Protein AF-A0A950AN74-F1 (afdb_monomer_lite)

Secondary structure (DSSP, 8-state):
------------------------------------------S-TTTHHHHHHHHHHHHHHHHHHHHHHHHHHHHHHHHHHHHHHHHHHHHHHHHHHHHHHHHHHHHHHHHHHHHHHHHHHHHHHHHHHHHHHHHHHHHHHHHHHHHHHHHHHHHHHHHHHHHHHHHHHHHHHHHHHHHHHHHHHHHHHHHHHHHHHHHHHHHHHHHHHHHHHHHHHHHHHHHHHHHHHHHHHHHHHHHHHHHHHHHHHHHHHHHHHHHHHHHHHHHHHHHHHHHHHHHHHHHHHHHHHHHHHHHHHHHHHHHHHHHHHHHHHHHHHHHHHHHHHHHHHHHHHHHHHHHHHHHHHHHHHHHHHHHHTTS-TTS-----------------------------------SS---HHHHHHHHHTSTT--EEEEEETTS-EEEE-S-GGGTTTT--GGG-GGGHHHH-S-EEEEEEETTEEEEEEEETTEEEEEEEETTEEEEEEESSSSPPTTHHHHHHHHHHHHHHH--

Structure (mmCIF, N/CA/C/O backbone):
data_AF-A0A950AN74-F1
#
_entry.id   AF-A0A950AN74-F1
#
loop_
_atom_site.group_PDB
_atom_site.id
_atom_site.type_symbol
_atom_site.label_atom_id
_atom_site.label_alt_id
_atom_site.label_comp_id
_atom_site.label_asym_id
_atom_site.label_entity_id
_atom_site.label_seq_id
_atom_site.pdbx_PDB_ins_code
_atom_site.Cartn_x
_atom_site.Cartn_y
_atom_site.Cartn_z
_atom_site.occupancy
_atom_site.B_iso_or_equiv
_atom_site.auth_seq_id
_atom_site.auth_comp_id
_atom_site.auth_asym_id
_atom_site.auth_atom_id
_atom_site.pdbx_PDB_model_num
ATOM 1 N N . MET A 1 1 ? 65.530 -26.677 -89.936 1.00 33.50 1 MET A N 1
ATOM 2 C CA . MET A 1 1 ? 65.227 -27.974 -90.579 1.00 33.50 1 MET A CA 1
ATOM 3 C C . MET A 1 1 ? 65.405 -27.788 -92.078 1.00 33.50 1 MET A C 1
ATOM 5 O O . MET A 1 1 ? 65.239 -26.658 -92.509 1.00 33.50 1 MET A O 1
ATOM 9 N N . GLU A 1 2 ? 65.802 -28.851 -92.786 1.00 32.62 2 GLU A N 1
ATOM 10 C CA . GLU A 1 2 ? 65.454 -29.179 -94.192 1.00 32.62 2 GLU A CA 1
ATOM 11 C C . GLU A 1 2 ? 65.487 -28.027 -95.234 1.00 32.62 2 GLU A C 1
ATOM 13 O O . GLU A 1 2 ? 64.644 -27.143 -95.210 1.00 32.62 2 GLU A O 1
ATOM 18 N N . THR A 1 3 ? 66.540 -27.927 -96.069 1.00 40.31 3 THR A N 1
ATOM 19 C CA . THR A 1 3 ? 66.658 -28.482 -97.459 1.00 40.31 3 THR A CA 1
ATOM 20 C C . THR A 1 3 ? 65.909 -27.637 -98.522 1.00 40.31 3 THR A C 1
ATOM 22 O O . THR A 1 3 ? 64.955 -26.963 -98.171 1.00 40.31 3 THR A O 1
ATOM 25 N N . THR A 1 4 ? 66.258 -27.553 -99.816 1.00 37.47 4 THR A N 1
ATOM 26 C CA . THR A 1 4 ? 67.021 -28.427 -100.746 1.00 37.47 4 THR A CA 1
ATOM 27 C C . THR A 1 4 ? 67.894 -27.647 -101.764 1.00 37.47 4 THR A C 1
ATOM 29 O O . THR A 1 4 ? 67.749 -26.443 -101.943 1.00 37.47 4 THR A O 1
ATOM 32 N N . GLU A 1 5 ? 68.769 -28.389 -102.452 1.00 42.88 5 GLU A N 1
ATOM 33 C CA . GLU A 1 5 ? 69.564 -28.086 -103.673 1.00 42.88 5 GLU A CA 1
ATOM 34 C C . GLU A 1 5 ? 68.746 -28.440 -104.967 1.00 42.88 5 GLU A C 1
ATOM 36 O O . GLU A 1 5 ? 67.559 -28.745 -104.789 1.00 42.88 5 GLU A O 1
ATOM 41 N N . PRO A 1 6 ? 69.266 -28.541 -106.230 1.00 63.94 6 PRO A N 1
ATOM 42 C CA . PRO A 1 6 ? 70.515 -28.070 -106.887 1.00 63.94 6 PRO A CA 1
ATOM 43 C C . PRO A 1 6 ? 70.307 -27.505 -108.349 1.00 63.94 6 PRO A C 1
ATOM 45 O O . PRO A 1 6 ? 69.186 -27.206 -108.749 1.00 63.94 6 PRO A O 1
ATOM 48 N N . GLU A 1 7 ? 71.388 -27.476 -109.163 1.00 36.81 7 GLU A N 1
ATOM 49 C CA . GLU A 1 7 ? 71.432 -27.621 -110.654 1.00 36.81 7 GLU A CA 1
ATOM 50 C C . GLU A 1 7 ? 71.020 -26.438 -111.592 1.00 36.81 7 GLU A C 1
ATOM 52 O O . GLU A 1 7 ? 70.295 -25.539 -111.185 1.00 36.81 7 GLU A O 1
ATOM 57 N N . SER A 1 8 ? 71.472 -26.321 -112.866 1.00 37.50 8 SER A N 1
ATOM 58 C CA . SER A 1 8 ? 72.353 -27.183 -113.705 1.00 37.50 8 SER A CA 1
ATOM 59 C C . SER A 1 8 ? 73.214 -26.410 -114.760 1.00 37.50 8 SER A C 1
ATOM 61 O O . SER A 1 8 ? 73.293 -25.185 -114.737 1.00 37.50 8 SER A O 1
ATOM 63 N N . GLN A 1 9 ? 73.910 -27.149 -115.643 1.00 39.94 9 GLN A N 1
ATOM 64 C CA . GLN A 1 9 ? 75.113 -26.792 -116.446 1.00 39.94 9 GLN A CA 1
ATOM 65 C C . GLN A 1 9 ? 74.884 -26.281 -117.913 1.00 39.94 9 GLN A C 1
ATOM 67 O O . GLN A 1 9 ? 73.746 -26.121 -118.336 1.00 39.94 9 GLN A O 1
ATOM 72 N N . GLN A 1 10 ? 75.989 -26.197 -118.701 1.00 38.38 10 GLN A N 1
ATOM 73 C CA . GLN A 1 10 ? 76.141 -26.246 -120.191 1.00 38.38 10 GLN A CA 1
ATOM 74 C C . GLN A 1 10 ? 76.161 -24.925 -121.015 1.00 38.38 10 GLN A C 1
ATOM 76 O O . GLN A 1 10 ? 75.486 -23.975 -120.645 1.00 38.38 10 GLN A O 1
ATOM 81 N N . ASN A 1 11 ? 76.831 -24.810 -122.190 1.00 35.47 11 ASN A N 1
ATOM 82 C CA . ASN A 1 11 ? 78.118 -25.361 -122.714 1.00 35.47 11 ASN A CA 1
ATOM 83 C C . ASN A 1 11 ? 78.485 -24.723 -124.101 1.00 35.47 11 ASN A C 1
ATOM 85 O O . ASN A 1 11 ? 77.610 -24.101 -124.696 1.00 35.47 11 ASN A O 1
ATOM 89 N N . LEU A 1 12 ? 79.688 -25.009 -124.656 1.00 36.84 12 LEU A N 1
ATOM 90 C CA . LEU A 1 12 ? 80.100 -24.877 -126.096 1.00 36.84 12 LEU A CA 1
ATOM 91 C C . LEU A 1 12 ? 80.209 -23.447 -126.715 1.00 36.84 12 LEU A C 1
ATOM 93 O O . LEU A 1 12 ? 79.680 -22.490 -126.166 1.00 36.84 12 LEU A O 1
ATOM 97 N N . GLU A 1 13 ? 80.766 -23.235 -127.926 1.00 33.28 13 GLU A N 1
ATOM 98 C CA . GLU A 1 13 ? 82.116 -23.544 -128.480 1.00 33.28 13 GLU A CA 1
ATOM 99 C C . GLU A 1 13 ? 82.319 -22.883 -129.880 1.00 33.28 13 GLU A C 1
ATOM 101 O O . GLU A 1 13 ? 81.344 -22.584 -130.566 1.00 33.28 13 GLU A O 1
ATOM 106 N N . GLY A 1 14 ? 83.578 -22.735 -130.338 1.00 34.25 14 GLY A N 1
ATOM 107 C CA . GLY A 1 14 ? 83.967 -22.468 -131.746 1.00 34.25 14 GLY A CA 1
ATOM 108 C C . GLY A 1 14 ? 84.067 -20.991 -132.206 1.00 34.25 14 GLY A C 1
ATOM 109 O O . GLY A 1 14 ? 83.369 -20.126 -131.692 1.00 34.25 14 GLY A O 1
ATOM 110 N N . GLY A 1 15 ? 84.915 -20.612 -133.182 1.00 34.47 15 GLY A N 1
ATOM 111 C CA . GLY A 1 15 ? 86.040 -21.334 -133.815 1.00 34.47 15 GLY A CA 1
ATOM 112 C C . GLY A 1 15 ? 86.260 -21.018 -135.315 1.00 34.47 15 GLY A C 1
ATOM 113 O O . GLY A 1 15 ? 85.282 -20.945 -136.052 1.00 34.47 15 GLY A O 1
ATOM 114 N N . SER A 1 16 ? 87.530 -20.967 -135.776 1.00 34.84 16 SER A N 1
ATOM 115 C CA . SER A 1 16 ? 87.971 -20.947 -137.209 1.00 34.84 16 SER A CA 1
ATOM 116 C C . SER A 1 16 ? 87.604 -19.670 -138.025 1.00 34.84 16 SER A C 1
ATOM 118 O O . SER A 1 16 ? 86.854 -18.845 -137.512 1.00 34.84 16 SER A O 1
ATOM 120 N N . SER A 1 17 ? 88.027 -19.394 -139.277 1.00 36.12 17 SER A N 1
ATOM 121 C CA . SER A 1 17 ? 89.232 -19.670 -140.124 1.00 36.12 17 SER A CA 1
ATOM 122 C C . SER A 1 17 ? 88.990 -19.069 -141.535 1.00 36.12 17 SER A C 1
ATOM 124 O O . SER A 1 17 ? 87.825 -18.983 -141.916 1.00 36.12 17 SER A O 1
ATOM 126 N N . ASP A 1 18 ? 89.940 -18.788 -142.436 1.00 36.25 18 ASP A N 1
ATOM 127 C CA . ASP A 1 18 ? 91.337 -18.290 -142.403 1.00 36.25 18 ASP A CA 1
ATOM 128 C C . ASP A 1 18 ? 91.702 -17.902 -143.880 1.00 36.25 18 ASP A C 1
ATOM 130 O O . ASP A 1 18 ? 90.777 -17.707 -144.669 1.00 36.25 18 ASP A O 1
ATOM 134 N N . GLU A 1 19 ? 92.987 -17.846 -144.282 1.00 38.56 19 GLU A N 1
ATOM 135 C CA . GLU A 1 19 ? 93.478 -17.649 -145.680 1.00 38.56 19 GLU A CA 1
ATOM 136 C C . GLU A 1 19 ? 93.162 -16.245 -146.292 1.00 38.56 19 GLU A C 1
ATOM 138 O O . GLU A 1 19 ? 92.372 -15.479 -145.748 1.00 38.56 19 GLU A O 1
ATOM 143 N N . GLY A 1 20 ? 93.750 -15.719 -147.382 1.00 34.91 20 GLY A N 1
ATOM 144 C CA . GLY A 1 20 ? 94.717 -16.154 -148.416 1.00 34.91 20 GLY A CA 1
ATOM 145 C C . GLY A 1 20 ? 94.311 -15.513 -149.775 1.00 34.91 20 GLY A C 1
ATOM 146 O O . GLY A 1 20 ? 93.144 -15.183 -149.947 1.00 34.91 20 GLY A O 1
ATOM 147 N N . ASP A 1 21 ? 95.137 -15.257 -150.802 1.00 33.78 21 ASP A N 1
ATOM 148 C CA . ASP A 1 21 ? 96.599 -15.258 -150.994 1.00 33.78 21 ASP A CA 1
ATOM 149 C C . ASP A 1 21 ? 96.962 -14.444 -152.292 1.00 33.78 21 ASP A C 1
ATOM 151 O O . ASP A 1 21 ? 96.077 -13.920 -152.966 1.00 33.78 21 ASP A O 1
ATOM 155 N N . LYS A 1 22 ? 98.263 -14.313 -152.614 1.00 36.91 22 LYS A N 1
ATOM 156 C CA . LYS A 1 22 ? 98.976 -13.652 -153.756 1.00 36.91 22 LYS A CA 1
ATOM 157 C C . LYS A 1 22 ? 98.271 -13.437 -155.118 1.00 36.91 22 LYS A C 1
ATOM 159 O O . LYS A 1 22 ? 97.493 -14.266 -155.564 1.00 36.91 22 LYS A O 1
ATOM 164 N N . PHE A 1 23 ? 98.822 -12.496 -155.912 1.00 32.78 23 PHE A N 1
ATOM 165 C CA . PHE A 1 23 ? 99.386 -12.822 -157.249 1.00 32.78 23 PHE A CA 1
ATOM 166 C C . PHE A 1 23 ? 100.558 -11.891 -157.670 1.00 32.78 23 PHE A C 1
ATOM 168 O O . PHE A 1 23 ? 100.812 -10.877 -157.024 1.00 32.78 23 PHE A O 1
ATOM 175 N N . HIS A 1 24 ? 101.321 -12.275 -158.709 1.00 32.38 24 HIS A N 1
ATOM 176 C CA . HIS A 1 24 ? 102.675 -11.776 -159.035 1.00 32.38 24 HIS A CA 1
ATOM 177 C C . HIS A 1 24 ? 102.831 -11.115 -160.431 1.00 32.38 24 HIS A C 1
ATOM 179 O O . HIS A 1 24 ? 102.272 -11.590 -161.411 1.00 32.38 24 HIS A O 1
ATOM 185 N N . VAL A 1 25 ? 103.696 -10.086 -160.489 1.00 37.03 25 VAL A N 1
ATOM 186 C CA . VAL A 1 25 ? 104.828 -9.838 -161.433 1.00 37.03 25 VAL A CA 1
ATOM 187 C C . VAL A 1 25 ? 104.740 -10.298 -162.905 1.00 37.03 25 VAL A C 1
ATOM 189 O O . VAL A 1 25 ? 104.634 -11.486 -163.180 1.00 37.03 25 VAL A O 1
ATOM 192 N N . SER A 1 26 ? 105.067 -9.393 -163.847 1.00 33.47 26 SER A N 1
ATOM 193 C CA . SER A 1 26 ? 105.926 -9.700 -165.022 1.00 33.47 26 SER A CA 1
ATOM 194 C C . SER A 1 26 ? 106.519 -8.428 -165.677 1.00 33.47 26 SER A C 1
ATOM 196 O O . SER A 1 26 ? 106.131 -7.312 -165.333 1.00 33.47 26 SER A O 1
ATOM 198 N N . HIS A 1 27 ? 107.535 -8.600 -166.535 1.00 36.62 27 HIS A N 1
ATOM 199 C CA . HIS A 1 27 ? 108.485 -7.571 -166.997 1.00 36.62 27 HIS A CA 1
ATOM 200 C C . HIS A 1 27 ? 109.090 -7.989 -168.357 1.00 36.62 27 HIS A C 1
ATOM 202 O O . HIS A 1 27 ? 109.474 -9.149 -168.492 1.00 36.62 27 HIS A O 1
ATOM 208 N N . VAL A 1 28 ? 109.175 -7.085 -169.347 1.00 32.94 28 VAL A N 1
ATOM 209 C CA . VAL A 1 28 ? 109.813 -7.308 -170.672 1.00 32.94 28 VAL A CA 1
ATOM 210 C C . VAL A 1 28 ? 110.538 -6.027 -171.136 1.00 32.94 28 VAL A C 1
ATOM 212 O O . VAL A 1 28 ? 110.175 -4.932 -170.703 1.00 32.94 28 VAL A O 1
ATOM 215 N N . GLY A 1 29 ? 111.590 -6.187 -171.951 1.00 35.09 29 GLY A N 1
ATOM 216 C CA . GLY A 1 29 ? 112.544 -5.155 -172.389 1.00 35.09 29 GLY A CA 1
ATOM 217 C C . GLY A 1 29 ? 112.432 -4.691 -173.865 1.00 35.09 29 GLY A C 1
ATOM 218 O O . GLY A 1 29 ? 111.333 -4.744 -174.415 1.00 35.09 29 GLY A O 1
ATOM 219 N N . PRO A 1 30 ? 113.535 -4.184 -174.469 1.00 62.78 30 PRO A N 1
ATOM 220 C CA . PRO A 1 30 ? 113.494 -3.247 -175.607 1.00 62.78 30 PRO A CA 1
ATOM 221 C C . PRO A 1 30 ? 114.048 -3.781 -176.958 1.00 62.78 30 PRO A C 1
ATOM 223 O O . PRO A 1 30 ? 114.371 -4.958 -177.077 1.00 62.78 30 PRO A O 1
ATOM 226 N N . ASP A 1 31 ? 114.207 -2.829 -177.895 1.00 38.53 31 ASP A N 1
ATOM 227 C CA . ASP A 1 31 ? 114.993 -2.807 -179.149 1.00 38.53 31 ASP A CA 1
ATOM 228 C C . ASP A 1 31 ? 114.465 -3.568 -180.387 1.00 38.53 31 ASP A C 1
ATOM 230 O O . ASP A 1 31 ? 114.232 -4.770 -180.338 1.00 38.53 31 ASP A O 1
ATOM 234 N N . ASP A 1 32 ? 114.324 -2.849 -181.520 1.00 37.00 32 ASP A N 1
ATOM 235 C CA . ASP A 1 32 ? 115.105 -3.108 -182.752 1.00 37.00 32 ASP A CA 1
ATOM 236 C C . ASP A 1 32 ? 115.021 -1.942 -183.787 1.00 37.00 32 ASP A C 1
ATOM 238 O O . ASP A 1 32 ? 114.384 -0.917 -183.518 1.00 37.00 32 ASP A O 1
ATOM 242 N N . LEU A 1 33 ? 115.730 -2.054 -184.925 1.00 42.69 33 LEU A N 1
ATOM 243 C CA . LEU A 1 33 ? 116.169 -0.952 -185.820 1.00 42.69 33 LEU A CA 1
ATOM 244 C C . LEU A 1 33 ? 115.652 -1.004 -187.296 1.00 42.69 33 LEU A C 1
ATOM 246 O O . LEU A 1 33 ? 114.788 -1.801 -187.641 1.00 42.69 33 LEU A O 1
ATOM 250 N N . GLU A 1 34 ? 116.253 -0.150 -188.152 1.00 34.84 34 GLU A N 1
ATOM 251 C CA . GLU A 1 34 ? 116.294 -0.152 -189.643 1.00 34.84 34 GLU A CA 1
ATOM 252 C C . GLU A 1 34 ? 115.079 0.469 -190.391 1.00 34.84 34 GLU A C 1
ATOM 254 O O . GLU A 1 34 ? 113.934 0.124 -190.130 1.00 34.84 34 GLU A O 1
ATOM 259 N N . THR A 1 35 ? 115.153 1.523 -191.231 1.00 47.16 35 THR A N 1
ATOM 260 C CA . THR A 1 35 ? 116.016 2.002 -192.358 1.00 47.16 35 THR A CA 1
ATOM 261 C C . THR A 1 35 ? 115.642 1.501 -193.766 1.00 47.16 35 THR A C 1
ATOM 263 O O . THR A 1 35 ? 115.946 0.368 -194.113 1.00 47.16 35 THR A O 1
ATOM 266 N N . GLN A 1 36 ? 115.096 2.406 -194.600 1.00 39.44 36 GLN A N 1
ATOM 267 C CA . GLN A 1 36 ? 115.095 2.423 -196.085 1.00 39.44 36 GLN A CA 1
ATOM 268 C C . GLN A 1 36 ? 114.842 3.887 -196.532 1.00 39.44 36 GLN A C 1
ATOM 270 O O . GLN A 1 36 ? 113.927 4.531 -196.027 1.00 39.44 36 GLN A O 1
ATOM 275 N N . ASP A 1 37 ? 115.770 4.563 -197.216 1.00 32.97 37 ASP A N 1
ATOM 276 C CA . ASP A 1 37 ? 116.072 4.547 -198.668 1.00 32.97 37 ASP A CA 1
ATOM 277 C C . ASP A 1 37 ? 115.021 5.257 -199.556 1.00 32.97 37 ASP A C 1
ATOM 279 O O . ASP A 1 37 ? 113.895 4.800 -199.718 1.00 32.97 37 ASP A O 1
ATOM 283 N N . THR A 1 38 ? 115.250 6.507 -199.991 1.00 42.25 38 THR A N 1
ATOM 284 C CA . THR A 1 38 ? 116.148 6.996 -201.081 1.00 42.25 38 THR A CA 1
ATOM 285 C C . THR A 1 38 ? 115.595 6.863 -202.517 1.00 42.25 38 THR A C 1
ATOM 287 O O . THR A 1 38 ? 116.151 6.203 -203.389 1.00 42.25 38 THR A O 1
ATOM 290 N N . GLN A 1 39 ? 114.541 7.629 -202.823 1.00 38.75 39 GLN A N 1
ATOM 291 C CA . GLN A 1 39 ? 114.143 7.980 -204.202 1.00 38.75 39 GLN A CA 1
ATOM 292 C C . GLN A 1 39 ? 113.718 9.468 -204.281 1.00 38.75 39 GLN A C 1
ATOM 294 O O . GLN A 1 39 ? 114.033 10.241 -203.382 1.00 38.75 39 GLN A O 1
ATOM 299 N N . TRP A 1 40 ? 113.011 9.878 -205.346 1.00 38.56 40 TRP A N 1
ATOM 300 C CA . TRP A 1 40 ? 112.381 11.206 -205.528 1.00 38.56 40 TRP A CA 1
ATOM 301 C C . TRP A 1 40 ? 113.282 12.394 -205.921 1.00 38.56 40 TRP A C 1
ATOM 303 O O . TRP A 1 40 ? 112.859 13.547 -205.845 1.00 38.56 40 TRP A O 1
ATOM 313 N N . LEU A 1 41 ? 114.465 12.151 -206.492 1.00 37.91 41 LEU A N 1
ATOM 314 C CA . LEU A 1 41 ? 115.275 13.208 -207.121 1.00 37.91 41 LEU A CA 1
ATOM 315 C C . LEU A 1 41 ? 114.887 13.448 -208.603 1.00 37.91 41 LEU A C 1
ATOM 317 O O . LEU A 1 41 ? 115.716 13.270 -209.493 1.00 37.91 41 LEU A O 1
ATOM 321 N N . ARG A 1 42 ? 113.611 13.803 -208.868 1.00 45.25 42 ARG A N 1
ATOM 322 C CA . ARG A 1 42 ? 113.076 14.328 -210.161 1.00 45.25 42 ARG A CA 1
ATOM 323 C C . ARG A 1 42 ? 111.572 14.688 -210.086 1.00 45.25 42 ARG A C 1
ATOM 325 O O . ARG A 1 42 ? 110.736 13.986 -210.641 1.00 45.25 42 ARG A O 1
ATOM 332 N N . MET A 1 43 ? 111.224 15.800 -209.437 1.00 40.59 43 MET A N 1
ATOM 333 C CA . MET A 1 43 ? 109.974 16.550 -209.680 1.00 40.59 43 MET A CA 1
ATOM 334 C C . MET A 1 43 ? 110.167 18.033 -209.329 1.00 40.59 43 MET A C 1
ATOM 336 O O . MET A 1 43 ? 111.162 18.395 -208.699 1.00 40.59 43 MET A O 1
ATOM 340 N N . ASP A 1 44 ? 109.247 18.883 -209.788 1.00 48.91 44 ASP A N 1
ATOM 341 C CA . ASP A 1 44 ? 109.380 20.342 -209.773 1.00 48.91 44 ASP A CA 1
ATOM 342 C C . ASP A 1 44 ? 109.532 20.978 -208.374 1.00 48.91 44 ASP A C 1
ATOM 344 O O . ASP A 1 44 ? 108.977 20.480 -207.387 1.00 48.91 44 ASP A O 1
ATOM 348 N N . PRO A 1 45 ? 110.229 22.134 -208.274 1.00 57.03 45 PRO A N 1
ATOM 349 C CA . PRO A 1 45 ? 110.615 22.782 -207.009 1.00 57.03 45 PRO A CA 1
ATOM 350 C C . PRO A 1 45 ? 109.457 23.380 -206.179 1.00 57.03 45 PRO A C 1
ATOM 352 O O . PRO A 1 45 ? 109.696 24.127 -205.226 1.00 57.03 45 PRO A O 1
ATOM 355 N N . SER A 1 46 ? 108.207 23.069 -206.525 1.00 56.72 46 SER A N 1
ATOM 356 C CA . SER A 1 46 ? 106.998 23.424 -205.777 1.00 56.72 46 SER A CA 1
ATOM 357 C C . SER A 1 46 ? 106.598 22.370 -204.737 1.00 56.72 46 SER A C 1
ATOM 359 O O . SER A 1 46 ? 106.082 22.741 -203.683 1.00 56.72 46 SER A O 1
ATOM 361 N N . LEU A 1 47 ? 106.842 21.074 -204.983 1.00 54.88 47 LEU A N 1
ATOM 362 C CA . LEU A 1 47 ? 106.254 20.001 -204.164 1.00 54.88 47 LEU A CA 1
ATOM 363 C C . LEU A 1 47 ? 107.042 19.697 -202.877 1.00 54.88 47 LEU A C 1
ATOM 365 O O . LEU A 1 47 ? 106.453 19.410 -201.836 1.00 54.88 47 LEU A O 1
ATOM 369 N N . THR A 1 48 ? 108.374 19.801 -202.910 1.00 54.09 48 THR A N 1
ATOM 370 C CA . THR A 1 48 ? 109.268 19.384 -201.808 1.00 54.09 48 THR A CA 1
ATOM 371 C C . THR A 1 48 ? 109.077 20.168 -200.508 1.00 54.09 48 THR A C 1
ATOM 373 O O . THR A 1 48 ? 109.408 19.663 -199.438 1.00 54.09 48 THR A O 1
ATOM 376 N N . ARG A 1 49 ? 108.514 21.383 -200.567 1.00 58.69 49 ARG A N 1
ATOM 377 C CA . ARG A 1 49 ? 108.235 22.202 -199.372 1.00 58.69 49 ARG A CA 1
ATOM 378 C C . ARG A 1 49 ? 107.019 21.714 -198.579 1.00 58.69 49 ARG A C 1
ATOM 380 O O . ARG A 1 49 ? 106.955 21.958 -197.381 1.00 58.69 49 ARG A O 1
ATOM 387 N N . ALA A 1 50 ? 106.072 21.032 -199.227 1.00 60.53 50 ALA A N 1
ATOM 388 C CA . ALA A 1 50 ? 104.833 20.589 -198.586 1.00 60.53 50 ALA A CA 1
ATOM 389 C C . ALA A 1 50 ? 105.033 19.365 -197.675 1.00 60.53 50 ALA A C 1
ATOM 391 O O . ALA A 1 50 ? 104.329 19.220 -196.680 1.00 60.53 50 ALA A O 1
ATOM 392 N N . VAL A 1 51 ? 105.995 18.492 -197.998 1.00 58.94 51 VAL A N 1
ATOM 393 C CA . VAL A 1 51 ? 106.235 17.248 -197.245 1.00 58.94 51 VAL A CA 1
ATOM 394 C C . VAL A 1 51 ? 106.951 17.525 -195.919 1.00 58.94 51 VAL A C 1
ATOM 396 O O . VAL A 1 51 ? 106.491 17.065 -194.877 1.00 58.94 51 VAL A O 1
ATOM 399 N N . LEU A 1 52 ? 108.024 18.327 -195.941 1.00 58.47 52 LEU A N 1
ATOM 400 C CA . LEU A 1 52 ? 108.825 18.641 -194.746 1.00 58.47 52 LEU A CA 1
ATOM 401 C C . LEU A 1 52 ? 108.012 19.334 -193.642 1.00 58.47 52 LEU A C 1
ATOM 403 O O . LEU A 1 52 ? 108.132 18.969 -192.474 1.00 58.47 52 LEU A O 1
ATOM 407 N N . ALA A 1 53 ? 107.140 20.276 -194.017 1.00 59.94 53 ALA A N 1
ATOM 408 C CA . ALA A 1 53 ? 106.276 20.981 -193.069 1.00 59.94 53 ALA A CA 1
ATOM 409 C C . ALA A 1 53 ? 105.341 20.028 -192.300 1.00 59.94 53 ALA A C 1
ATOM 411 O O . ALA A 1 53 ? 105.068 20.244 -191.122 1.00 59.94 53 ALA A O 1
ATOM 412 N N . LYS A 1 54 ? 104.880 18.948 -192.945 1.00 61.09 54 LYS A N 1
ATOM 413 C CA . LYS A 1 54 ? 103.947 18.000 -192.328 1.00 61.09 54 LYS A CA 1
ATOM 414 C C . LYS A 1 54 ? 104.634 17.049 -191.339 1.00 61.09 54 LYS A C 1
ATOM 416 O O . LYS A 1 54 ? 104.079 16.748 -190.287 1.00 61.09 54 LYS A O 1
ATOM 421 N N . THR A 1 55 ? 105.861 16.616 -191.635 1.00 61.41 55 THR A N 1
ATOM 422 C CA . THR A 1 55 ? 106.642 15.764 -190.717 1.00 61.41 55 THR A CA 1
ATOM 423 C C . THR A 1 55 ? 107.059 16.484 -189.430 1.00 61.41 55 THR A C 1
ATOM 425 O O . THR A 1 55 ? 107.207 15.847 -188.390 1.00 61.41 55 THR A O 1
ATOM 428 N N . GLU A 1 56 ? 107.223 17.809 -189.475 1.00 60.72 56 GLU A N 1
ATOM 429 C CA . GLU A 1 56 ? 107.533 18.625 -188.294 1.00 60.72 56 GLU A CA 1
ATOM 430 C C . GLU A 1 56 ? 106.309 18.767 -187.364 1.00 60.72 56 GLU A C 1
ATOM 432 O O . GLU A 1 56 ? 106.431 18.646 -186.143 1.00 60.72 56 GLU A O 1
ATOM 437 N N . GLU A 1 57 ? 105.110 18.918 -187.939 1.00 62.50 57 GLU A N 1
ATOM 438 C CA . GLU A 1 57 ? 103.835 18.994 -187.211 1.00 62.50 57 GLU A CA 1
ATOM 439 C C . GLU A 1 57 ? 103.519 17.699 -186.432 1.00 62.50 57 GLU A C 1
ATOM 441 O O . GLU A 1 57 ? 103.143 17.750 -185.256 1.00 62.50 57 GLU A O 1
ATOM 446 N N . GLU A 1 58 ? 103.741 16.528 -187.041 1.00 62.22 58 GLU A N 1
ATOM 447 C CA . GLU A 1 58 ? 103.476 15.222 -186.413 1.00 62.22 58 GLU A CA 1
ATOM 448 C C . GLU A 1 58 ? 104.420 14.936 -185.219 1.00 62.22 58 GLU A C 1
ATOM 450 O O . GLU A 1 58 ? 103.967 14.467 -184.168 1.00 62.22 58 GLU A O 1
ATOM 455 N N . LEU A 1 59 ? 105.708 15.299 -185.312 1.00 61.62 59 LEU A N 1
ATOM 456 C CA . LEU A 1 59 ? 106.675 15.144 -184.210 1.00 61.62 59 LEU A CA 1
ATOM 457 C C . LEU A 1 59 ? 106.374 16.070 -183.018 1.00 61.62 59 LEU A C 1
ATOM 459 O O . LEU A 1 59 ? 106.454 15.643 -181.860 1.00 61.62 59 LEU A O 1
ATOM 463 N N . LEU A 1 60 ? 105.976 17.319 -183.283 1.00 61.12 60 LEU A N 1
ATOM 464 C CA . LEU A 1 60 ? 105.550 18.260 -182.242 1.00 61.12 60 LEU A CA 1
ATOM 465 C C . LEU A 1 60 ? 104.256 17.793 -181.550 1.00 61.12 60 LEU A C 1
ATOM 467 O O . LEU A 1 60 ? 104.132 17.906 -180.325 1.00 61.12 60 LEU A O 1
ATOM 471 N N . GLY A 1 61 ? 103.330 17.189 -182.304 1.00 60.59 61 GLY A N 1
ATOM 472 C CA . GLY A 1 61 ? 102.132 16.542 -181.764 1.00 60.59 61 GLY A CA 1
ATOM 473 C C . GLY A 1 61 ? 102.449 15.406 -180.783 1.00 60.59 61 GLY A C 1
ATOM 474 O O . GLY A 1 61 ? 101.872 15.354 -179.691 1.00 60.59 61 GLY A O 1
ATOM 475 N N . GLY A 1 62 ? 103.409 14.538 -181.125 1.00 60.69 62 GLY A N 1
ATOM 476 C CA . GLY A 1 62 ? 103.854 13.431 -180.270 1.00 60.69 62 GLY A CA 1
ATOM 477 C C . GLY A 1 62 ? 104.444 13.894 -178.932 1.00 60.69 62 GLY A C 1
ATOM 478 O O . GLY A 1 62 ? 104.035 13.418 -177.867 1.00 60.69 62 GLY A O 1
ATOM 479 N N . LEU A 1 63 ? 105.340 14.887 -178.956 1.00 62.66 63 LEU A N 1
ATOM 480 C CA . LEU A 1 63 ? 105.936 15.452 -177.737 1.00 62.66 63 LEU A CA 1
ATOM 481 C C . LEU A 1 63 ? 104.867 16.058 -176.806 1.00 62.66 63 LEU A C 1
ATOM 483 O O . LEU A 1 63 ? 104.900 15.861 -175.587 1.00 62.66 63 LEU A O 1
ATOM 487 N N . ALA A 1 64 ? 103.872 16.741 -177.381 1.00 61.97 64 ALA A N 1
ATOM 488 C CA . ALA A 1 64 ? 102.756 17.337 -176.648 1.00 61.97 64 ALA A CA 1
ATOM 489 C C . ALA A 1 64 ? 101.778 16.306 -176.044 1.00 61.97 64 ALA A C 1
ATOM 491 O O . ALA A 1 64 ? 100.994 16.659 -175.157 1.00 61.97 64 ALA A O 1
ATOM 492 N N . ALA A 1 65 ? 101.787 15.049 -176.497 1.00 66.06 65 ALA A N 1
ATOM 493 C CA . ALA A 1 65 ? 101.036 13.957 -175.873 1.00 66.06 65 ALA A CA 1
ATOM 494 C C . ALA A 1 65 ? 101.787 13.379 -174.659 1.00 66.06 65 ALA A C 1
ATOM 496 O O . ALA A 1 65 ? 101.212 13.264 -173.576 1.00 66.06 65 ALA A O 1
ATOM 497 N N . LEU A 1 66 ? 103.090 13.107 -174.800 1.00 70.38 66 LEU A N 1
ATOM 498 C CA . LEU A 1 66 ? 103.922 12.553 -173.722 1.00 70.38 66 LEU A CA 1
ATOM 499 C C . LEU A 1 66 ? 104.035 13.526 -172.532 1.00 70.38 66 LEU A C 1
ATOM 501 O O . LEU A 1 66 ? 103.886 13.124 -171.377 1.00 70.38 66 LEU A O 1
ATOM 505 N N . MET A 1 67 ? 104.183 14.827 -172.810 1.00 74.69 67 MET A N 1
ATOM 506 C CA . MET A 1 67 ? 104.142 15.892 -171.796 1.00 74.69 67 MET A CA 1
ATOM 507 C C . MET A 1 67 ? 102.830 15.896 -170.990 1.00 74.69 67 MET A C 1
ATOM 509 O O . MET A 1 67 ? 102.868 16.052 -169.769 1.00 74.69 67 MET A O 1
ATOM 513 N N . ARG A 1 68 ? 101.674 15.682 -171.642 1.00 71.31 68 ARG A N 1
ATOM 514 C CA . ARG A 1 68 ? 100.370 15.572 -170.961 1.00 71.31 68 ARG A CA 1
ATOM 515 C C . ARG A 1 68 ? 100.291 14.322 -170.089 1.00 71.31 68 ARG A C 1
ATOM 517 O O . ARG A 1 68 ? 99.991 14.448 -168.906 1.00 71.31 68 ARG A O 1
ATOM 524 N N . SER A 1 69 ? 100.662 13.159 -170.627 1.00 72.25 69 SER A N 1
ATOM 525 C CA . SER A 1 69 ? 100.652 11.895 -169.878 1.00 72.25 69 SER A CA 1
ATOM 526 C C . SER A 1 69 ? 101.520 11.958 -168.612 1.00 72.25 69 SER A C 1
ATOM 528 O O . SER A 1 69 ? 101.087 11.515 -167.548 1.00 72.25 69 SER A O 1
ATOM 530 N N . LYS A 1 70 ? 102.700 12.599 -168.664 1.00 74.44 70 LYS A N 1
ATOM 531 C CA . LYS A 1 70 ? 103.522 12.813 -167.460 1.00 74.44 70 LYS A CA 1
ATOM 532 C C . LYS A 1 70 ? 102.814 13.687 -166.415 1.00 74.44 70 LYS A C 1
ATOM 534 O O . LYS A 1 70 ? 102.825 13.344 -165.233 1.00 74.44 70 LYS A O 1
ATOM 539 N N . VAL A 1 71 ? 102.195 14.797 -166.826 1.00 77.25 71 VAL A N 1
ATOM 540 C CA . VAL A 1 71 ? 101.452 15.689 -165.914 1.00 77.25 71 VAL A CA 1
ATOM 541 C C . VAL A 1 71 ? 100.255 14.967 -165.288 1.00 77.25 71 VAL A C 1
ATOM 543 O O . VAL A 1 71 ? 100.015 15.110 -164.090 1.00 77.25 71 VAL A O 1
ATOM 546 N N . GLU A 1 72 ? 99.539 14.150 -166.058 1.00 77.50 72 GLU A N 1
ATOM 547 C CA . GLU A 1 72 ? 98.449 13.302 -165.564 1.00 77.50 72 GLU A CA 1
ATOM 548 C C . GLU A 1 72 ? 98.956 12.274 -164.542 1.00 77.50 72 GLU A C 1
ATOM 550 O O . GLU A 1 72 ? 98.378 12.147 -163.462 1.00 77.50 72 GLU A O 1
ATOM 555 N N . HIS A 1 73 ? 100.082 11.607 -164.811 1.00 77.12 73 HIS A N 1
ATOM 556 C CA . HIS A 1 73 ? 100.660 10.627 -163.888 1.00 77.12 73 HIS A CA 1
ATOM 557 C C . HIS A 1 73 ? 101.192 11.269 -162.591 1.00 77.12 73 HIS A C 1
ATOM 559 O O . HIS A 1 73 ? 101.059 10.687 -161.509 1.00 77.12 73 HIS A O 1
ATOM 565 N N . GLU A 1 74 ? 101.729 12.493 -162.656 1.00 75.31 74 GLU A N 1
ATOM 566 C CA . GLU A 1 74 ? 102.055 13.283 -161.463 1.00 75.31 74 GLU A CA 1
ATOM 567 C C . GLU A 1 74 ? 100.800 13.707 -160.684 1.00 75.31 74 GLU A C 1
ATOM 569 O O . GLU A 1 74 ? 100.809 13.660 -159.452 1.00 75.31 74 GLU A O 1
ATOM 574 N N . GLN A 1 75 ? 99.704 14.083 -161.357 1.00 80.44 75 GLN A N 1
ATOM 575 C CA . GLN A 1 75 ? 98.430 14.362 -160.684 1.00 80.44 75 GLN A CA 1
ATOM 576 C C . GLN A 1 75 ? 97.865 13.114 -159.992 1.00 80.44 75 GLN A C 1
ATOM 578 O O . GLN A 1 75 ? 97.401 13.216 -158.856 1.00 80.44 75 GLN A O 1
ATOM 583 N N . VAL A 1 76 ? 97.932 11.941 -160.629 1.00 80.19 76 VAL A N 1
ATOM 584 C CA . VAL A 1 76 ? 97.501 10.664 -160.033 1.00 80.19 76 VAL A CA 1
ATOM 585 C C . VAL A 1 76 ? 98.340 10.325 -158.800 1.00 80.19 76 VAL A C 1
ATOM 587 O O . VAL A 1 76 ? 97.766 10.030 -157.753 1.00 80.19 76 VAL A O 1
ATOM 590 N N . ASN A 1 77 ? 99.669 10.461 -158.858 1.00 78.94 77 ASN A N 1
ATOM 591 C CA . ASN A 1 77 ? 100.526 10.217 -157.692 1.00 78.94 77 ASN A CA 1
ATOM 592 C C . ASN A 1 77 ? 100.234 11.189 -156.535 1.00 78.94 77 ASN A C 1
ATOM 594 O O . ASN A 1 77 ? 100.190 10.765 -155.381 1.00 78.94 77 ASN A O 1
ATOM 598 N N . ARG A 1 78 ? 99.962 12.473 -156.819 1.00 81.25 78 ARG A N 1
ATOM 599 C CA . ARG A 1 78 ? 99.548 13.447 -155.789 1.00 81.25 78 ARG A CA 1
ATOM 600 C C . ARG A 1 78 ? 98.184 13.092 -155.178 1.00 81.25 78 ARG A C 1
ATOM 602 O O . ARG A 1 78 ? 98.030 13.194 -153.965 1.00 81.25 78 ARG A O 1
ATOM 609 N N . ARG A 1 79 ? 97.222 12.613 -155.980 1.00 81.81 79 ARG A N 1
ATOM 610 C CA . ARG A 1 79 ? 95.923 12.110 -155.485 1.00 81.81 79 ARG A CA 1
ATOM 611 C C . ARG A 1 79 ? 96.081 10.858 -154.618 1.00 81.81 79 ARG A C 1
ATOM 613 O O . ARG A 1 79 ? 95.458 10.788 -153.568 1.00 81.81 79 ARG A O 1
ATOM 620 N N . LEU A 1 80 ? 96.930 9.904 -155.007 1.00 81.25 80 LEU A N 1
ATOM 621 C CA . LEU A 1 80 ? 97.210 8.703 -154.209 1.00 81.25 80 LEU A CA 1
ATOM 622 C C . LEU A 1 80 ? 97.894 9.040 -152.877 1.00 81.25 80 LEU A C 1
ATOM 624 O O . LEU A 1 80 ? 97.517 8.487 -151.846 1.00 81.25 80 LEU A O 1
ATOM 628 N N . ALA A 1 81 ? 98.844 9.981 -152.875 1.00 80.56 81 ALA A N 1
ATOM 629 C CA . ALA A 1 81 ? 99.462 10.477 -151.647 1.00 80.56 81 ALA A CA 1
ATOM 630 C C . ALA A 1 81 ? 98.432 11.144 -150.717 1.00 80.56 81 ALA A C 1
ATOM 632 O O . ALA A 1 81 ? 98.412 10.842 -149.525 1.00 80.56 81 ALA A O 1
ATOM 633 N N . GLN A 1 82 ? 97.534 11.977 -151.263 1.00 85.25 82 GLN A N 1
ATOM 634 C CA . GLN A 1 82 ? 96.442 12.583 -150.496 1.00 85.25 82 GLN A CA 1
ATOM 635 C C . GLN A 1 82 ? 95.509 11.516 -149.908 1.00 85.25 82 GLN A C 1
ATOM 637 O O . GLN A 1 82 ? 95.327 11.482 -148.699 1.00 85.25 82 GLN A O 1
ATOM 642 N N . VAL A 1 83 ? 95.021 10.571 -150.721 1.00 84.62 83 VAL A N 1
ATOM 643 C CA . VAL A 1 83 ? 94.161 9.466 -150.256 1.00 84.62 83 VAL A CA 1
ATOM 644 C C . VAL A 1 83 ? 94.845 8.626 -149.172 1.00 84.62 83 VAL A C 1
ATOM 646 O O . VAL A 1 83 ? 94.177 8.145 -148.257 1.00 84.62 83 VAL A O 1
ATOM 649 N N . HIS A 1 84 ? 96.170 8.456 -149.220 1.00 86.44 84 HIS A N 1
ATOM 650 C CA . HIS A 1 84 ? 96.902 7.762 -148.161 1.00 86.44 84 HIS A CA 1
ATOM 651 C C . HIS A 1 84 ? 96.949 8.570 -146.853 1.00 86.44 84 HIS A C 1
ATOM 653 O O . HIS A 1 84 ? 96.739 7.995 -145.785 1.00 86.44 84 HIS A O 1
ATOM 659 N N . ILE A 1 85 ? 97.155 9.891 -146.926 1.00 86.50 85 ILE A N 1
ATOM 660 C CA . ILE A 1 85 ? 97.064 10.803 -145.772 1.00 86.50 85 ILE A CA 1
ATOM 661 C C . ILE A 1 85 ? 95.644 10.777 -145.187 1.00 86.50 85 ILE A C 1
ATOM 663 O O . ILE A 1 85 ? 95.486 10.571 -143.985 1.00 86.50 85 ILE A O 1
AT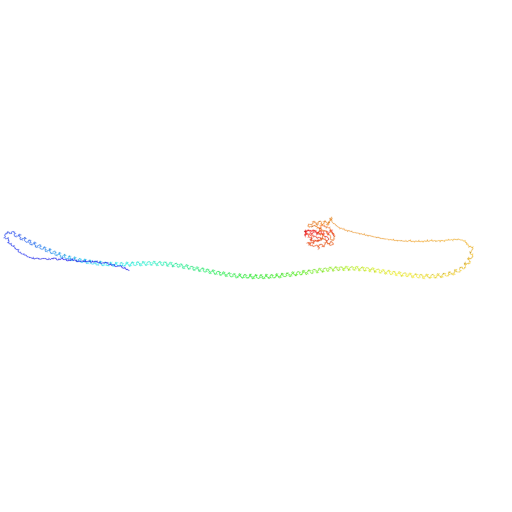OM 667 N N . ASP A 1 86 ? 94.616 10.890 -146.029 1.00 86.88 86 ASP A N 1
ATOM 668 C CA . ASP A 1 86 ? 93.207 10.855 -145.626 1.00 86.88 86 ASP A CA 1
ATOM 669 C C . ASP A 1 86 ? 92.858 9.517 -144.945 1.00 86.88 86 ASP A C 1
ATOM 671 O O . ASP A 1 86 ? 92.177 9.490 -143.919 1.00 86.88 86 ASP A O 1
ATOM 675 N N . ASN A 1 87 ? 93.377 8.389 -145.452 1.00 84.94 87 ASN A N 1
ATOM 676 C CA . ASN A 1 87 ? 93.178 7.070 -144.842 1.00 84.94 87 ASN A CA 1
ATOM 677 C C . ASN A 1 87 ? 93.903 6.937 -143.490 1.00 84.94 87 ASN A C 1
ATOM 679 O O . ASN A 1 87 ? 93.359 6.334 -142.565 1.00 84.94 87 ASN A O 1
ATOM 683 N N . GLN A 1 88 ? 95.103 7.511 -143.340 1.00 87.00 88 GLN A N 1
ATOM 684 C CA . GLN A 1 88 ? 95.800 7.565 -142.049 1.00 87.00 88 GLN A CA 1
ATOM 685 C C . GLN A 1 88 ? 95.038 8.430 -141.032 1.00 87.00 88 GLN A C 1
ATOM 687 O O . GLN A 1 88 ? 94.848 7.996 -139.895 1.00 87.00 88 GLN A O 1
ATOM 692 N N . GLN A 1 89 ? 94.532 9.599 -141.440 1.00 88.12 89 GLN A N 1
ATOM 693 C CA . GLN A 1 89 ? 93.700 10.460 -140.590 1.00 88.12 89 GLN A CA 1
ATOM 694 C C . GLN A 1 89 ? 92.391 9.765 -140.187 1.00 88.12 89 GLN A C 1
ATOM 696 O O . GLN A 1 89 ? 92.028 9.775 -139.012 1.00 88.12 89 GLN A O 1
ATOM 701 N N . ALA A 1 90 ? 91.721 9.078 -141.118 1.00 86.25 90 ALA A N 1
ATOM 702 C CA . ALA A 1 90 ? 90.515 8.301 -140.828 1.00 86.25 90 ALA A CA 1
ATOM 703 C C . ALA A 1 90 ? 90.774 7.163 -139.822 1.00 86.25 90 ALA A C 1
ATOM 705 O O . ALA A 1 90 ? 89.958 6.938 -138.930 1.00 86.25 90 ALA A O 1
ATOM 706 N N . ARG A 1 91 ? 91.926 6.478 -139.903 1.00 88.31 91 ARG A N 1
ATOM 707 C CA . ARG A 1 91 ? 92.338 5.464 -138.911 1.00 88.31 91 ARG A CA 1
ATOM 708 C C . ARG A 1 91 ? 92.614 6.074 -137.535 1.00 88.31 91 ARG A C 1
ATOM 710 O O . ARG A 1 91 ? 92.184 5.510 -136.535 1.00 88.31 91 ARG A O 1
ATOM 717 N N . GLN A 1 92 ? 93.283 7.226 -137.475 1.00 89.56 92 GLN A N 1
ATOM 718 C CA . GLN A 1 92 ? 93.513 7.948 -136.216 1.00 89.56 92 GLN A CA 1
ATOM 719 C C . GLN A 1 92 ? 92.189 8.405 -135.582 1.00 89.56 92 GLN A C 1
ATOM 721 O O . GLN A 1 92 ? 91.998 8.237 -134.379 1.00 89.56 92 GLN A O 1
ATOM 726 N N . GLY A 1 93 ? 91.242 8.894 -136.390 1.00 88.12 93 GLY A N 1
ATOM 727 C CA . GLY A 1 93 ? 89.880 9.201 -135.950 1.00 88.12 93 GLY A CA 1
ATOM 728 C C . GLY A 1 93 ? 89.122 7.969 -135.443 1.00 88.12 93 GLY A C 1
ATOM 729 O O . GLY A 1 93 ? 88.477 8.039 -134.400 1.00 88.12 93 GLY A O 1
ATOM 730 N N . LEU A 1 94 ? 89.248 6.823 -136.123 1.00 90.06 94 LEU A N 1
ATOM 731 C CA . LEU A 1 94 ? 88.630 5.561 -135.704 1.00 90.06 94 LEU A CA 1
ATOM 732 C C . LEU A 1 94 ? 89.150 5.087 -134.338 1.00 90.06 94 LEU A C 1
ATOM 734 O O . LEU A 1 94 ? 88.346 4.718 -133.485 1.00 90.06 94 LEU A O 1
ATOM 738 N N . GLU A 1 95 ? 90.466 5.105 -134.104 1.00 91.50 95 GLU A N 1
ATOM 739 C CA . GLU A 1 95 ? 91.022 4.731 -132.794 1.00 91.50 95 GLU A CA 1
ATOM 740 C C . GLU A 1 95 ? 90.657 5.747 -131.701 1.00 91.50 95 GLU A C 1
ATOM 742 O O . GLU A 1 95 ? 90.316 5.342 -130.592 1.00 91.50 95 GLU A O 1
ATOM 747 N N . ALA A 1 96 ? 90.607 7.049 -132.012 1.00 90.81 96 ALA A N 1
ATOM 748 C CA . ALA A 1 96 ? 90.120 8.059 -131.070 1.00 90.81 96 ALA A CA 1
ATOM 749 C C . ALA A 1 96 ? 88.649 7.825 -130.665 1.00 90.81 96 ALA A C 1
ATOM 751 O O . ALA A 1 96 ? 88.307 7.971 -129.491 1.00 90.81 96 ALA A O 1
ATOM 752 N N . VAL A 1 97 ? 87.790 7.410 -131.605 1.00 91.38 97 VAL A N 1
ATOM 753 C CA . VAL A 1 97 ? 86.394 7.028 -131.325 1.00 91.38 97 VAL A CA 1
ATOM 754 C C . VAL A 1 97 ? 86.318 5.718 -130.533 1.00 91.38 97 VAL A C 1
ATOM 756 O O . VAL A 1 97 ? 85.560 5.648 -129.569 1.00 91.38 97 VAL A O 1
ATOM 759 N N . LYS A 1 98 ? 87.130 4.700 -130.852 1.00 92.06 98 LYS A N 1
ATOM 760 C CA . LYS A 1 98 ? 87.213 3.461 -130.051 1.00 92.06 98 LYS A CA 1
ATOM 761 C C . LYS A 1 98 ? 87.632 3.737 -128.608 1.00 92.06 98 LYS A C 1
ATOM 763 O O . LYS A 1 98 ? 87.061 3.158 -127.691 1.00 92.06 98 LYS A O 1
ATOM 768 N N . ASP A 1 99 ? 88.586 4.635 -128.387 1.00 92.38 99 ASP A N 1
ATOM 769 C CA . ASP A 1 99 ? 89.014 5.024 -127.043 1.00 92.38 99 ASP A CA 1
ATOM 770 C C . ASP A 1 99 ? 87.974 5.873 -126.301 1.00 92.38 99 ASP A C 1
ATOM 772 O O . ASP A 1 99 ? 87.875 5.774 -125.079 1.00 92.38 99 ASP A O 1
ATOM 776 N N . GLN A 1 100 ? 87.164 6.671 -127.003 1.00 92.19 100 GLN A N 1
ATOM 777 C CA . GLN A 1 100 ? 85.985 7.311 -126.410 1.00 92.19 100 GLN A CA 1
ATOM 778 C C . GLN A 1 100 ? 84.929 6.271 -126.008 1.00 92.19 100 GLN A C 1
ATOM 780 O O . GLN A 1 100 ? 84.424 6.338 -124.890 1.00 92.19 100 GLN A O 1
ATOM 785 N N . ILE A 1 101 ? 84.651 5.281 -126.866 1.00 92.88 101 ILE A N 1
ATOM 786 C CA . ILE A 1 101 ? 83.726 4.176 -126.574 1.00 92.88 101 ILE A CA 1
ATOM 787 C C . ILE A 1 101 ? 84.207 3.389 -125.349 1.00 92.88 101 ILE A C 1
ATOM 789 O O . ILE A 1 101 ? 83.457 3.285 -124.387 1.00 92.88 101 ILE A O 1
ATOM 793 N N . ARG A 1 102 ? 85.476 2.962 -125.301 1.00 92.62 102 ARG A N 1
ATOM 794 C CA . ARG A 1 102 ? 86.064 2.259 -124.140 1.00 92.62 102 ARG A CA 1
ATOM 795 C C . ARG A 1 102 ? 85.926 3.042 -122.831 1.00 92.62 102 ARG A C 1
ATOM 797 O O . ARG A 1 102 ? 85.655 2.453 -121.790 1.00 92.62 102 ARG A O 1
ATOM 804 N N . ARG A 1 103 ? 86.110 4.368 -122.862 1.00 92.50 103 ARG A N 1
ATOM 805 C CA . ARG A 1 103 ? 85.934 5.232 -121.676 1.00 92.50 103 ARG A CA 1
ATOM 806 C C . ARG A 1 103 ? 84.465 5.339 -121.267 1.00 92.50 103 ARG A C 1
ATOM 808 O O . ARG A 1 103 ? 84.176 5.297 -120.077 1.00 92.50 103 ARG A O 1
ATOM 815 N N . ALA A 1 104 ? 83.547 5.430 -122.229 1.00 91.69 104 ALA A N 1
ATOM 816 C CA . ALA A 1 104 ? 82.110 5.435 -121.967 1.00 91.69 104 ALA A CA 1
ATOM 817 C C . ALA A 1 104 ? 81.616 4.079 -121.426 1.00 91.69 104 ALA A C 1
ATOM 819 O O . ALA A 1 104 ? 80.835 4.054 -120.484 1.00 91.69 104 ALA A O 1
ATOM 820 N N . GLU A 1 105 ? 82.113 2.957 -121.953 1.00 93.25 105 GLU A N 1
ATOM 821 C CA . GLU A 1 105 ? 81.863 1.604 -121.433 1.00 93.25 105 GLU A CA 1
ATOM 822 C C . GLU A 1 105 ? 82.370 1.458 -119.990 1.00 93.25 105 GLU A C 1
ATOM 824 O O . GLU A 1 105 ? 81.660 0.932 -119.134 1.00 93.25 105 GLU A O 1
ATOM 829 N N . GLN A 1 106 ? 83.568 1.978 -119.697 1.00 93.50 106 GLN A N 1
ATOM 830 C CA . GLN A 1 106 ? 84.129 2.004 -118.343 1.00 93.50 106 GLN A CA 1
ATOM 831 C C . GLN A 1 106 ? 83.307 2.877 -117.384 1.00 93.50 106 GLN A C 1
ATOM 833 O O . GLN A 1 106 ? 83.056 2.441 -116.262 1.00 93.50 106 GLN A O 1
ATOM 838 N N . GLU A 1 107 ? 82.840 4.061 -117.804 1.00 93.31 107 GLU A N 1
ATOM 839 C CA . GLU A 1 107 ? 81.947 4.876 -116.968 1.00 93.31 107 GLU A CA 1
ATOM 840 C C . GLU A 1 107 ? 80.578 4.203 -116.783 1.00 93.31 107 GLU A C 1
ATOM 842 O O . GLU A 1 107 ? 80.082 4.142 -115.665 1.00 93.31 107 GLU A O 1
ATOM 847 N N . VAL A 1 108 ? 79.973 3.616 -117.819 1.00 94.25 108 VAL A N 1
ATOM 848 C CA . VAL A 1 108 ? 78.716 2.858 -117.668 1.00 94.25 108 VAL A CA 1
ATOM 849 C C . VAL A 1 108 ? 78.895 1.691 -116.690 1.00 94.25 108 VAL A C 1
ATOM 851 O O . VAL A 1 108 ? 78.036 1.481 -115.834 1.00 94.25 108 VAL A O 1
ATOM 854 N N . ALA A 1 109 ? 80.024 0.980 -116.736 1.00 92.25 109 ALA A N 1
ATOM 855 C CA . ALA A 1 109 ? 80.332 -0.081 -115.781 1.00 92.25 109 ALA A CA 1
ATOM 856 C C . ALA A 1 109 ? 80.495 0.441 -114.338 1.00 92.25 109 ALA A C 1
ATOM 858 O O . ALA A 1 109 ? 79.977 -0.182 -113.408 1.00 92.25 109 ALA A O 1
ATOM 859 N N . THR A 1 110 ? 81.152 1.588 -114.114 1.00 93.88 110 THR A N 1
ATOM 860 C CA . THR A 1 110 ? 81.221 2.175 -112.763 1.00 93.88 110 THR A CA 1
ATOM 861 C C . THR A 1 110 ? 79.862 2.690 -112.294 1.00 93.88 110 THR A C 1
ATOM 863 O O . THR A 1 110 ? 79.503 2.419 -111.152 1.00 93.88 110 THR A O 1
ATOM 866 N N . ARG A 1 111 ? 79.055 3.322 -113.159 1.00 93.69 111 ARG A N 1
ATOM 867 C CA . ARG A 1 111 ? 77.682 3.754 -112.831 1.00 93.69 111 ARG A CA 1
ATOM 868 C C . ARG A 1 111 ? 76.762 2.592 -112.475 1.00 93.69 111 ARG A C 1
ATOM 870 O O . ARG A 1 111 ? 75.982 2.717 -111.537 1.00 93.69 111 ARG A O 1
ATOM 877 N N . LEU A 1 112 ? 76.860 1.458 -113.169 1.00 94.56 112 LEU A N 1
ATOM 878 C CA . LEU A 1 112 ? 76.086 0.258 -112.834 1.00 94.56 112 LEU A CA 1
ATOM 879 C C . LEU A 1 112 ? 76.504 -0.328 -111.476 1.00 94.56 112 LEU A C 1
ATOM 881 O O . LEU A 1 112 ? 75.639 -0.717 -110.694 1.00 94.56 112 LEU A O 1
ATOM 885 N N . ASN A 1 113 ? 77.800 -0.314 -111.148 1.00 93.62 113 ASN A N 1
ATOM 886 C CA . ASN A 1 113 ? 78.294 -0.727 -109.829 1.00 93.62 113 ASN A CA 1
ATOM 887 C C . ASN A 1 113 ? 77.883 0.255 -108.710 1.00 93.62 113 ASN A C 1
ATOM 889 O O . ASN A 1 113 ? 77.476 -0.179 -107.633 1.00 93.62 113 ASN A O 1
ATOM 893 N N . GLU A 1 114 ? 77.925 1.569 -108.964 1.00 94.44 114 GLU A N 1
ATOM 894 C CA . GLU A 1 114 ? 77.379 2.601 -108.066 1.00 94.44 114 GLU A CA 1
ATOM 895 C C . GLU A 1 114 ? 75.875 2.383 -107.834 1.00 94.44 114 GLU A C 1
ATOM 897 O O . GLU A 1 114 ? 75.418 2.388 -106.693 1.00 94.44 114 GLU A O 1
ATOM 902 N N . GLN A 1 115 ? 75.104 2.127 -108.896 1.00 94.38 115 GLN A N 1
ATOM 903 C CA . GLN A 1 115 ? 73.664 1.882 -108.823 1.00 94.38 115 GLN A CA 1
ATOM 904 C C . GLN A 1 115 ? 73.330 0.583 -108.073 1.00 94.38 115 GLN A C 1
ATOM 906 O O . GLN A 1 115 ? 72.398 0.574 -107.270 1.00 94.38 115 GLN A O 1
ATOM 911 N N . ALA A 1 116 ? 74.082 -0.500 -108.295 1.00 94.00 116 ALA A N 1
ATOM 912 C CA . ALA A 1 116 ? 73.920 -1.755 -107.561 1.00 94.00 116 ALA A CA 1
ATOM 913 C C . ALA A 1 116 ? 74.138 -1.544 -106.055 1.00 94.00 116 ALA A C 1
ATOM 915 O O . ALA A 1 116 ? 73.264 -1.873 -105.253 1.00 94.00 116 ALA A O 1
ATOM 916 N N . ARG A 1 117 ? 75.239 -0.882 -105.681 1.00 94.81 117 ARG A N 1
ATOM 917 C CA . ARG A 1 117 ? 75.539 -0.540 -104.287 1.00 94.81 117 ARG A CA 1
ATOM 918 C C . ARG A 1 117 ? 74.479 0.375 -103.661 1.00 94.81 117 ARG A C 1
ATOM 920 O O . ARG A 1 117 ? 74.061 0.139 -102.532 1.00 94.81 117 ARG A O 1
ATOM 927 N N . LEU A 1 118 ? 74.015 1.401 -104.377 1.00 95.38 118 LEU A N 1
ATOM 928 C CA . LEU A 1 118 ? 72.949 2.284 -103.887 1.00 95.38 118 LEU A CA 1
ATOM 929 C C . LEU A 1 118 ? 71.624 1.529 -103.705 1.00 95.38 118 LEU A C 1
ATOM 931 O O . LEU A 1 118 ? 70.901 1.799 -102.749 1.00 95.38 118 LEU A O 1
ATOM 935 N N . ASN A 1 119 ? 71.313 0.554 -104.563 1.00 94.94 119 ASN A N 1
ATOM 936 C CA . ASN A 1 119 ? 70.156 -0.322 -104.375 1.00 94.94 119 ASN A CA 1
ATOM 937 C C . ASN A 1 119 ? 70.305 -1.195 -103.117 1.00 94.94 119 ASN A C 1
ATOM 939 O O . ASN A 1 119 ? 69.353 -1.288 -102.341 1.00 94.94 119 ASN A O 1
ATOM 943 N N . GLU A 1 120 ? 71.481 -1.781 -102.866 1.00 95.31 120 GLU A N 1
ATOM 944 C CA . GLU A 1 120 ? 71.765 -2.520 -101.626 1.00 95.31 120 GLU A CA 1
ATOM 945 C C . GLU A 1 120 ? 71.587 -1.629 -100.386 1.00 95.31 120 GLU A C 1
ATOM 947 O O . GLU A 1 120 ? 70.833 -1.983 -99.475 1.00 95.31 120 GLU A O 1
ATOM 952 N N . GLU A 1 121 ? 72.187 -0.434 -100.377 1.00 94.75 121 GLU A N 1
ATOM 953 C CA . GLU A 1 121 ? 72.049 0.548 -99.292 1.00 94.75 121 GLU A CA 1
ATOM 954 C C . GLU A 1 121 ? 70.573 0.960 -99.083 1.00 94.75 121 GLU A C 1
ATOM 956 O O . GLU A 1 121 ? 70.093 0.972 -97.948 1.00 94.75 121 GLU A O 1
ATOM 961 N N . ILE A 1 122 ? 69.797 1.171 -100.157 1.00 94.94 122 ILE A N 1
ATOM 962 C CA . ILE A 1 122 ? 68.345 1.424 -100.090 1.00 94.94 122 ILE A CA 1
ATOM 963 C C . ILE A 1 122 ? 67.577 0.227 -99.504 1.00 94.94 122 ILE A C 1
ATOM 965 O O . ILE A 1 122 ? 66.654 0.432 -98.709 1.00 94.94 122 ILE A O 1
ATOM 969 N N . THR A 1 123 ? 67.916 -1.017 -99.862 1.00 95.56 123 THR A N 1
ATOM 970 C CA . THR A 1 123 ? 67.243 -2.202 -99.292 1.00 95.56 123 THR A CA 1
ATOM 971 C C . THR A 1 123 ? 67.549 -2.383 -97.807 1.00 95.56 123 THR A C 1
ATOM 973 O O . THR A 1 123 ? 66.623 -2.659 -97.041 1.00 95.56 123 THR A O 1
ATOM 976 N N . ARG A 1 124 ? 68.794 -2.133 -97.372 1.00 96.38 124 ARG A N 1
ATOM 977 C CA . ARG A 1 124 ? 69.166 -2.116 -95.949 1.00 96.38 124 ARG A CA 1
ATOM 978 C C . ARG A 1 124 ? 68.381 -1.050 -95.186 1.00 96.38 124 ARG A C 1
ATOM 980 O O . ARG A 1 124 ? 67.720 -1.387 -94.210 1.00 96.38 124 ARG A O 1
ATOM 987 N N . ILE A 1 125 ? 68.383 0.198 -95.660 1.00 95.81 125 ILE A N 1
ATOM 988 C CA . ILE A 1 125 ? 67.687 1.313 -94.994 1.00 95.81 125 ILE A CA 1
ATOM 989 C C . ILE A 1 125 ? 66.177 1.042 -94.887 1.00 95.81 125 ILE A C 1
ATOM 991 O O . ILE A 1 125 ? 65.568 1.354 -93.867 1.00 95.81 125 ILE A O 1
ATOM 995 N N . ARG A 1 126 ? 65.558 0.415 -95.899 1.00 95.69 126 ARG A N 1
ATOM 996 C CA . ARG A 1 126 ? 64.150 -0.022 -95.821 1.00 95.69 126 ARG A CA 1
ATOM 997 C C . ARG A 1 126 ? 63.939 -1.093 -94.749 1.00 95.69 126 ARG A C 1
ATOM 999 O O . ARG A 1 126 ? 63.025 -0.949 -93.945 1.00 95.69 126 ARG A O 1
ATOM 1006 N N . ALA A 1 127 ? 64.788 -2.120 -94.696 1.00 95.50 127 ALA A N 1
ATOM 1007 C CA . ALA A 1 127 ? 64.690 -3.183 -93.695 1.00 95.50 127 ALA A CA 1
ATOM 1008 C C . ALA A 1 127 ? 64.894 -2.668 -92.255 1.00 95.50 127 ALA A C 1
ATOM 1010 O O . ALA A 1 127 ? 64.164 -3.076 -91.350 1.00 95.50 127 ALA A O 1
ATOM 1011 N N . GLU A 1 128 ? 65.835 -1.740 -92.052 1.00 95.94 128 GLU A N 1
ATOM 1012 C CA . GLU A 1 128 ? 66.071 -1.046 -90.778 1.00 95.94 128 GLU A CA 1
ATOM 1013 C C . GLU A 1 128 ? 64.872 -0.171 -90.381 1.00 95.94 128 GLU A C 1
ATOM 1015 O O . GLU A 1 128 ? 64.400 -0.237 -89.248 1.00 95.94 128 GLU A O 1
ATOM 1020 N N . LEU A 1 129 ? 64.317 0.599 -91.321 1.00 95.12 129 LEU A N 1
ATOM 1021 C CA . LEU A 1 129 ? 63.162 1.466 -91.082 1.00 95.12 129 LEU A CA 1
ATOM 1022 C C . LEU A 1 129 ? 61.874 0.668 -90.808 1.00 95.12 129 LEU A C 1
ATOM 1024 O O . LEU A 1 129 ? 61.072 1.068 -89.962 1.00 95.12 129 LEU A O 1
ATOM 1028 N N . ASP A 1 130 ? 61.689 -0.484 -91.454 1.00 95.25 130 ASP A N 1
ATOM 1029 C CA . ASP A 1 130 ? 60.588 -1.407 -91.161 1.00 95.25 130 ASP A CA 1
ATOM 1030 C C . ASP A 1 130 ? 60.795 -2.202 -89.863 1.00 95.25 130 ASP A C 1
ATOM 1032 O O . ASP A 1 130 ? 59.811 -2.654 -89.277 1.00 95.25 130 ASP A O 1
ATOM 1036 N N . ALA A 1 131 ? 62.033 -2.353 -89.376 1.00 95.38 131 ALA A N 1
ATOM 1037 C CA . ALA A 1 131 ? 62.301 -2.830 -88.017 1.00 95.38 131 ALA A CA 1
ATOM 1038 C C . ALA A 1 131 ? 61.927 -1.759 -86.985 1.00 95.38 131 ALA A C 1
ATOM 1040 O O . ALA A 1 131 ? 61.092 -2.018 -86.123 1.00 95.38 131 ALA A O 1
ATOM 1041 N N . LEU A 1 132 ? 62.410 -0.525 -87.164 1.00 95.44 132 LEU A N 1
ATOM 1042 C CA . LEU A 1 132 ? 62.107 0.599 -86.275 1.00 95.44 132 LEU A CA 1
ATOM 1043 C C . LEU A 1 132 ? 60.595 0.878 -86.164 1.00 95.44 132 LEU A C 1
ATOM 1045 O O . LEU A 1 132 ? 60.104 1.249 -85.099 1.00 95.44 132 LEU A O 1
ATOM 1049 N N . ARG A 1 133 ? 59.838 0.669 -87.253 1.00 95.81 133 ARG A N 1
ATOM 1050 C CA . ARG A 1 133 ? 58.364 0.719 -87.264 1.00 95.81 133 ARG A CA 1
ATOM 1051 C C . ARG A 1 133 ? 57.729 -0.348 -86.371 1.00 95.81 133 ARG A C 1
ATOM 1053 O O . ARG A 1 133 ? 56.822 -0.013 -85.614 1.00 95.81 133 ARG A O 1
ATOM 1060 N N . ARG A 1 134 ? 58.195 -1.600 -86.450 1.00 95.19 134 ARG A N 1
ATOM 1061 C CA . ARG A 1 134 ? 57.706 -2.713 -85.616 1.00 95.19 134 ARG A CA 1
ATOM 1062 C C . ARG A 1 134 ? 58.033 -2.487 -84.141 1.00 95.19 134 ARG A C 1
ATOM 1064 O O . ARG A 1 134 ? 57.155 -2.649 -83.299 1.00 95.19 134 ARG A O 1
ATOM 1071 N N . ASP A 1 135 ? 59.239 -2.014 -83.842 1.00 95.12 135 ASP A N 1
ATOM 1072 C CA . ASP A 1 135 ? 59.641 -1.672 -82.476 1.00 95.12 135 ASP A CA 1
ATOM 1073 C C . ASP A 1 135 ? 58.774 -0.527 -81.921 1.00 95.12 135 ASP A C 1
ATOM 1075 O O . ASP A 1 135 ? 58.255 -0.612 -80.810 1.00 95.12 135 ASP A O 1
ATOM 1079 N N . HIS A 1 136 ? 58.527 0.522 -82.718 1.00 94.75 136 HIS A N 1
ATOM 1080 C CA . HIS A 1 136 ? 57.652 1.631 -82.326 1.00 94.75 136 HIS A CA 1
ATOM 1081 C C . HIS A 1 136 ? 56.188 1.204 -82.117 1.00 94.75 136 HIS A C 1
ATOM 1083 O O . HIS A 1 136 ? 55.539 1.707 -81.200 1.00 94.75 136 HIS A O 1
ATOM 1089 N N . GLN A 1 137 ? 55.676 0.258 -82.913 1.00 95.00 137 GLN A N 1
ATOM 1090 C CA . GLN A 1 137 ? 54.359 -0.352 -82.696 1.00 95.00 137 GLN A CA 1
ATOM 1091 C C . GLN A 1 137 ? 54.312 -1.108 -81.359 1.00 95.00 137 GLN A C 1
ATOM 1093 O O . GLN A 1 137 ? 53.429 -0.833 -80.549 1.00 95.00 137 GLN A O 1
ATOM 1098 N N . GLY A 1 138 ? 55.307 -1.953 -81.070 1.00 95.06 138 GLY A N 1
ATOM 1099 C CA . GLY A 1 138 ? 55.410 -2.658 -79.786 1.00 95.06 138 GLY A CA 1
ATOM 1100 C C . GLY A 1 138 ? 55.511 -1.713 -78.580 1.00 95.06 138 GLY A C 1
ATOM 1101 O O . GLY A 1 138 ? 54.851 -1.930 -77.563 1.00 95.06 138 GLY A O 1
ATOM 1102 N N . TYR A 1 139 ? 56.260 -0.610 -78.694 1.00 94.62 139 TYR A N 1
ATOM 1103 C CA . TYR A 1 139 ? 56.295 0.422 -77.651 1.00 94.62 139 TYR A CA 1
ATOM 1104 C C . TYR A 1 139 ? 54.950 1.148 -77.489 1.00 94.62 139 TYR A C 1
ATOM 1106 O O . TYR A 1 139 ? 54.561 1.450 -76.361 1.00 94.62 139 TYR A O 1
ATOM 1114 N N . ALA A 1 140 ? 54.218 1.416 -78.575 1.00 94.75 140 ALA A N 1
ATOM 1115 C CA . ALA A 1 140 ? 52.897 2.043 -78.507 1.00 94.75 140 ALA A CA 1
ATOM 1116 C C . ALA A 1 140 ? 51.853 1.128 -77.838 1.00 94.75 140 ALA A C 1
ATOM 1118 O O . ALA A 1 140 ? 51.068 1.597 -77.011 1.00 94.75 140 ALA A O 1
ATOM 1119 N N . GLU A 1 141 ? 51.882 -0.174 -78.134 1.00 95.44 141 GLU A N 1
ATOM 1120 C CA . GLU A 1 141 ? 51.055 -1.190 -77.471 1.00 95.44 141 GLU A CA 1
ATOM 1121 C C . GLU A 1 141 ? 51.388 -1.297 -75.976 1.00 95.44 141 GLU A C 1
ATOM 1123 O O . GLU A 1 141 ? 50.489 -1.226 -75.137 1.00 95.44 141 GLU A O 1
ATOM 1128 N N . LEU A 1 142 ? 52.675 -1.360 -75.619 1.00 95.81 142 LEU A N 1
ATOM 1129 C CA . LEU A 1 142 ? 53.128 -1.402 -74.225 1.00 95.81 142 LEU A CA 1
ATOM 1130 C C . LEU A 1 142 ? 52.714 -0.141 -73.445 1.00 95.81 142 LEU A C 1
ATOM 1132 O O . LEU A 1 142 ? 52.246 -0.240 -72.311 1.00 95.81 142 LEU A O 1
ATOM 1136 N N . VAL A 1 143 ? 52.802 1.047 -74.053 1.00 95.38 143 VAL A N 1
ATOM 1137 C CA . VAL A 1 143 ? 52.306 2.301 -73.454 1.00 95.38 143 VAL A CA 1
ATOM 1138 C C . VAL A 1 143 ? 50.782 2.286 -73.282 1.00 95.38 143 VAL A C 1
ATOM 1140 O O . VAL A 1 143 ? 50.281 2.807 -72.283 1.00 95.38 143 VAL A O 1
ATOM 1143 N N . ALA A 1 144 ? 50.028 1.675 -74.201 1.00 95.38 144 ALA A N 1
ATOM 1144 C CA . ALA A 1 144 ? 48.582 1.513 -74.055 1.00 95.38 144 ALA A CA 1
ATOM 1145 C C . ALA A 1 144 ? 48.219 0.553 -72.905 1.00 95.38 144 ALA A C 1
ATOM 1147 O O . ALA A 1 144 ? 47.322 0.867 -72.119 1.00 95.38 144 ALA A O 1
ATOM 1148 N N . VAL A 1 145 ? 48.946 -0.561 -72.752 1.00 96.25 145 VAL A N 1
ATOM 1149 C CA . VAL A 1 145 ? 48.793 -1.498 -71.623 1.00 96.25 145 VAL A CA 1
ATOM 1150 C C . VAL A 1 145 ? 49.094 -0.799 -70.295 1.00 96.25 145 VAL A C 1
ATOM 1152 O O . VAL A 1 145 ? 48.209 -0.733 -69.444 1.00 96.25 145 VAL A O 1
ATOM 1155 N N . LEU A 1 146 ? 50.266 -0.166 -70.149 1.00 95.00 146 LEU A N 1
ATOM 1156 C CA . LEU A 1 146 ? 50.634 0.562 -68.925 1.00 95.00 146 LEU A CA 1
ATOM 1157 C C . LEU A 1 146 ? 49.636 1.679 -68.577 1.00 95.00 146 LEU A C 1
ATOM 1159 O O . LEU A 1 146 ? 49.364 1.933 -67.405 1.00 95.00 146 LEU A O 1
ATOM 1163 N N . LYS A 1 147 ? 49.053 2.353 -69.577 1.00 96.06 147 LYS A N 1
ATOM 1164 C CA . LYS A 1 147 ? 48.021 3.379 -69.359 1.00 96.06 147 LYS A CA 1
ATOM 1165 C C . LYS A 1 147 ? 46.699 2.785 -68.853 1.00 96.06 147 LYS A C 1
ATOM 1167 O O . LYS A 1 147 ? 46.024 3.431 -68.049 1.00 96.06 147 LYS A O 1
ATOM 1172 N N . ASN A 1 148 ? 46.341 1.580 -69.293 1.00 95.69 148 ASN A N 1
ATOM 1173 C CA . ASN A 1 148 ? 45.180 0.848 -68.784 1.00 95.69 148 ASN A CA 1
ATOM 1174 C C . ASN A 1 148 ? 45.434 0.319 -67.362 1.00 95.69 148 ASN A C 1
ATOM 1176 O O . ASN A 1 148 ? 44.584 0.478 -66.493 1.00 95.69 148 ASN A O 1
ATOM 1180 N N . GLU A 1 149 ? 46.619 -0.218 -67.076 1.00 95.56 149 GLU A N 1
ATOM 1181 C CA . GLU A 1 149 ? 47.006 -0.628 -65.718 1.00 95.56 149 GLU A CA 1
ATOM 1182 C C . GLU A 1 149 ? 47.025 0.567 -64.748 1.00 95.56 149 GLU A C 1
ATOM 1184 O O . GLU A 1 149 ? 46.512 0.477 -63.632 1.00 95.56 149 GLU A O 1
ATOM 1189 N N . LEU A 1 150 ? 47.524 1.731 -65.185 1.00 94.38 150 LEU A N 1
ATOM 1190 C CA . LEU A 1 150 ? 47.481 2.981 -64.418 1.00 94.38 150 LEU A CA 1
ATOM 1191 C C . LEU A 1 150 ? 46.040 3.449 -64.137 1.00 94.38 150 LEU A C 1
ATOM 1193 O O . LEU A 1 150 ? 45.775 4.021 -63.080 1.00 94.38 150 LEU A O 1
ATOM 1197 N N . SER A 1 151 ? 45.096 3.241 -65.062 1.00 94.38 151 SER A N 1
ATOM 1198 C CA . SER A 1 151 ? 43.694 3.616 -64.838 1.00 94.38 151 SER A CA 1
ATOM 1199 C C . SER A 1 151 ? 42.988 2.642 -63.889 1.00 94.38 151 SER A C 1
ATOM 1201 O O . SER A 1 151 ? 42.289 3.090 -62.981 1.00 94.38 151 SER A O 1
ATOM 1203 N N . GLN A 1 152 ? 43.249 1.338 -64.012 1.00 94.69 152 GLN A N 1
ATOM 1204 C CA . GLN A 1 152 ? 42.720 0.302 -63.117 1.00 94.69 152 GLN A CA 1
ATOM 1205 C C . GLN A 1 152 ? 43.266 0.429 -61.687 1.00 94.69 152 GLN A C 1
ATOM 1207 O O . GLN A 1 152 ? 42.506 0.336 -60.726 1.00 94.69 152 GLN A O 1
ATOM 1212 N N . THR A 1 153 ? 44.567 0.695 -61.529 1.00 93.88 153 THR A N 1
ATOM 1213 C CA . THR A 1 153 ? 45.195 0.908 -60.209 1.00 93.88 153 THR A CA 1
ATOM 1214 C C . THR A 1 153 ? 44.744 2.203 -59.537 1.00 93.88 153 THR A C 1
ATOM 1216 O O . THR A 1 153 ? 44.650 2.246 -58.313 1.00 93.88 153 THR A O 1
ATOM 1219 N N . ARG A 1 154 ? 44.387 3.243 -60.304 1.00 95.38 154 ARG A N 1
ATOM 1220 C CA . ARG A 1 154 ? 43.698 4.425 -59.759 1.00 95.38 154 ARG A CA 1
ATOM 1221 C C . ARG A 1 154 ? 42.281 4.091 -59.306 1.00 95.38 154 ARG A C 1
ATOM 1223 O O . ARG A 1 154 ? 41.947 4.380 -58.168 1.00 95.38 154 ARG A O 1
ATOM 1230 N N . GLN A 1 155 ? 41.491 3.399 -60.127 1.00 94.50 155 GLN A N 1
ATOM 1231 C CA . GLN A 1 155 ? 40.130 2.990 -59.755 1.00 94.50 155 GLN A CA 1
ATOM 1232 C C . GLN A 1 155 ? 40.098 2.100 -58.502 1.00 94.50 155 GLN A C 1
ATOM 1234 O O . GLN A 1 155 ? 39.226 2.273 -57.652 1.00 94.50 155 GLN A O 1
ATOM 1239 N N . SER A 1 156 ? 41.052 1.176 -58.340 1.00 94.25 156 SER A N 1
ATOM 1240 C CA . SER A 1 156 ? 41.143 0.357 -57.125 1.00 94.25 156 SER A CA 1
ATOM 1241 C C . SER A 1 156 ? 41.669 1.140 -55.915 1.00 94.25 156 SER A C 1
ATOM 1243 O O . SER A 1 156 ? 41.209 0.898 -54.796 1.00 94.25 156 SER A O 1
ATOM 1245 N N . LEU A 1 157 ? 42.561 2.118 -56.109 1.00 95.19 157 LEU A N 1
ATOM 1246 C CA . LEU A 1 157 ? 42.969 3.056 -55.058 1.00 95.19 157 LEU A CA 1
ATOM 1247 C C . LEU A 1 157 ? 41.791 3.928 -54.587 1.00 95.19 157 LEU A C 1
ATOM 1249 O O . LEU A 1 157 ? 41.554 4.033 -53.387 1.00 95.19 157 LEU A O 1
ATOM 1253 N N . ASP A 1 158 ? 41.012 4.492 -55.507 1.00 94.69 158 ASP A N 1
ATOM 1254 C CA . ASP A 1 158 ? 39.834 5.307 -55.194 1.00 94.69 158 ASP A CA 1
ATOM 1255 C C . ASP A 1 158 ? 38.767 4.465 -54.466 1.00 94.69 158 ASP A C 1
ATOM 1257 O O . ASP A 1 158 ? 38.250 4.869 -53.422 1.00 94.69 158 ASP A O 1
ATOM 1261 N N . GLN A 1 159 ? 38.501 3.238 -54.934 1.00 94.31 159 GLN A N 1
ATOM 1262 C CA . GLN A 1 159 ? 37.575 2.314 -54.268 1.00 94.31 159 GLN A CA 1
ATOM 1263 C C . GLN A 1 159 ? 38.065 1.891 -52.874 1.00 94.31 159 GLN A C 1
ATOM 1265 O O . GLN A 1 159 ? 37.261 1.779 -51.949 1.00 94.31 159 GLN A O 1
ATOM 1270 N N . THR A 1 160 ? 39.368 1.663 -52.684 1.00 93.62 160 THR A N 1
ATOM 1271 C CA . THR A 1 160 ? 39.913 1.331 -51.356 1.00 93.62 160 THR A CA 1
ATOM 1272 C C . THR A 1 160 ? 39.913 2.527 -50.408 1.00 93.62 160 THR A C 1
ATOM 1274 O O . THR A 1 160 ? 39.673 2.330 -49.219 1.00 93.62 160 THR A O 1
ATOM 1277 N N . GLN A 1 161 ? 40.071 3.759 -50.902 1.00 94.88 161 GLN A N 1
ATOM 1278 C CA . GLN A 1 161 ? 39.867 4.973 -50.103 1.00 94.88 161 GLN A CA 1
ATOM 1279 C C . GLN A 1 161 ? 38.399 5.150 -49.689 1.00 94.88 161 GLN A C 1
ATOM 1281 O O . GLN A 1 161 ? 38.133 5.438 -48.522 1.00 94.88 161 GLN A O 1
ATOM 1286 N N . LEU A 1 162 ? 37.443 4.915 -50.595 1.00 94.62 162 LEU A N 1
ATOM 1287 C CA . LEU A 1 162 ? 36.011 4.919 -50.264 1.00 94.62 162 LEU A CA 1
ATOM 1288 C C . LEU A 1 162 ? 35.678 3.861 -49.201 1.00 94.62 162 LEU A C 1
ATOM 1290 O O . LEU A 1 162 ? 35.039 4.178 -48.199 1.00 94.62 162 LEU A O 1
ATOM 1294 N N . ASN A 1 163 ? 36.181 2.634 -49.364 1.00 94.88 163 ASN A N 1
ATOM 1295 C CA . ASN A 1 163 ? 35.999 1.557 -48.387 1.00 94.88 163 ASN A CA 1
ATOM 1296 C C . ASN A 1 163 ? 36.646 1.894 -47.027 1.00 94.88 163 ASN A C 1
ATOM 1298 O O . ASN A 1 163 ? 36.060 1.606 -45.986 1.00 94.88 163 ASN A O 1
ATOM 1302 N N . LEU A 1 164 ? 37.828 2.524 -47.018 1.00 94.50 164 LEU A N 1
ATOM 1303 C CA . LEU A 1 164 ? 38.513 2.973 -45.799 1.00 94.50 164 LEU A CA 1
ATOM 1304 C C . LEU A 1 164 ? 37.718 4.062 -45.066 1.00 94.50 164 LEU A C 1
ATOM 1306 O O . LEU A 1 164 ? 37.618 4.024 -43.841 1.00 94.50 164 LEU A O 1
ATOM 1310 N N . ASN A 1 165 ? 37.152 5.023 -45.798 1.00 94.69 165 ASN A N 1
ATOM 1311 C CA . ASN A 1 165 ? 36.353 6.100 -45.216 1.00 94.69 165 ASN A CA 1
ATOM 1312 C C . ASN A 1 165 ? 35.029 5.564 -44.655 1.00 94.69 165 ASN A C 1
ATOM 1314 O O . ASN A 1 165 ? 34.725 5.829 -43.495 1.00 94.69 165 ASN A O 1
ATOM 1318 N N . ALA A 1 166 ? 34.320 4.705 -45.396 1.00 93.81 166 ALA A N 1
ATOM 1319 C CA . ALA A 1 166 ? 33.120 4.031 -44.897 1.00 93.81 166 ALA A CA 1
ATOM 1320 C C . ALA A 1 166 ? 33.406 3.163 -43.653 1.00 93.81 166 ALA A C 1
ATOM 1322 O O . ALA A 1 166 ? 32.616 3.145 -42.711 1.00 93.81 166 ALA A O 1
ATOM 1323 N N . ALA A 1 167 ? 34.559 2.482 -43.602 1.00 93.06 167 ALA A N 1
ATOM 1324 C CA . ALA A 1 167 ? 34.983 1.734 -42.418 1.00 93.06 167 ALA A CA 1
ATOM 1325 C C . ALA A 1 167 ? 35.284 2.652 -41.218 1.00 93.06 167 ALA A C 1
ATOM 1327 O O . ALA A 1 167 ? 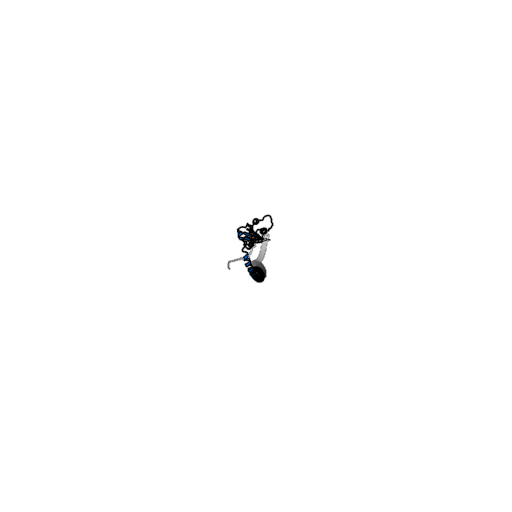34.893 2.331 -40.097 1.00 93.06 167 ALA A O 1
ATOM 1328 N N . ARG A 1 168 ? 35.925 3.809 -41.442 1.00 94.75 168 ARG A N 1
ATOM 1329 C CA . ARG A 1 168 ? 36.170 4.827 -40.403 1.00 94.75 168 ARG A CA 1
ATOM 1330 C C . ARG A 1 168 ? 34.869 5.399 -39.848 1.00 94.75 168 ARG A C 1
ATOM 1332 O O . ARG A 1 168 ? 34.699 5.429 -38.633 1.00 94.75 168 ARG A O 1
ATOM 1339 N N . GLU A 1 169 ? 33.943 5.789 -40.719 1.00 94.31 169 GLU A N 1
ATOM 1340 C CA . GLU A 1 169 ? 32.610 6.266 -40.336 1.00 94.31 169 GLU A CA 1
ATOM 1341 C C . GLU A 1 169 ? 31.841 5.192 -39.553 1.00 94.31 169 GLU A C 1
ATOM 1343 O O . GLU A 1 169 ? 31.239 5.491 -38.524 1.00 94.31 169 GLU A O 1
ATOM 1348 N N . ALA A 1 170 ? 31.911 3.923 -39.968 1.00 92.88 170 ALA A N 1
ATOM 1349 C CA . ALA A 1 170 ? 31.321 2.816 -39.218 1.00 92.88 170 ALA A CA 1
ATOM 1350 C C . ALA A 1 170 ? 31.939 2.659 -37.814 1.00 92.88 170 ALA A C 1
ATOM 1352 O O . ALA A 1 170 ? 31.194 2.474 -36.851 1.00 92.88 170 ALA A O 1
ATOM 1353 N N . THR A 1 171 ? 33.265 2.777 -37.665 1.00 92.25 171 THR A N 1
ATOM 1354 C CA . THR A 1 171 ? 33.912 2.727 -36.339 1.00 92.25 171 THR A CA 1
ATOM 1355 C C . THR A 1 171 ? 33.587 3.939 -35.466 1.00 92.25 171 THR A C 1
ATOM 1357 O O . THR A 1 171 ? 33.339 3.766 -34.277 1.00 92.25 171 THR A O 1
ATOM 1360 N N . GLU A 1 172 ? 33.511 5.148 -36.029 1.00 94.75 172 GLU A N 1
ATOM 1361 C CA . GLU A 1 172 ? 33.164 6.357 -35.268 1.00 94.75 172 GLU A CA 1
ATOM 1362 C C . GLU A 1 172 ? 31.717 6.285 -34.758 1.00 94.75 172 GLU A C 1
ATOM 1364 O O . GLU A 1 172 ? 31.456 6.498 -33.575 1.00 94.75 172 GLU A O 1
ATOM 1369 N N . ASN A 1 173 ? 30.781 5.854 -35.611 1.00 93.56 173 ASN A N 1
ATOM 1370 C CA . ASN A 1 173 ? 29.394 5.598 -35.215 1.00 93.56 173 ASN A CA 1
ATOM 1371 C C . ASN A 1 173 ? 29.288 4.520 -34.115 1.00 93.56 173 ASN A C 1
ATOM 1373 O O . ASN A 1 173 ? 28.455 4.639 -33.217 1.00 93.56 173 ASN A O 1
ATOM 1377 N N . GLN A 1 174 ? 30.149 3.492 -34.133 1.00 93.75 174 GLN A N 1
ATOM 1378 C CA . GLN A 1 174 ? 30.231 2.504 -33.049 1.00 93.75 174 GLN A CA 1
ATOM 1379 C C . GLN A 1 174 ? 30.776 3.107 -31.745 1.00 93.75 174 GLN A C 1
ATOM 1381 O O . GLN A 1 174 ? 30.242 2.795 -30.681 1.00 93.75 174 GLN A O 1
ATOM 1386 N N . PHE A 1 175 ? 31.777 3.994 -31.794 1.00 93.62 175 PHE A N 1
ATOM 1387 C CA . PHE A 1 175 ? 32.266 4.698 -30.602 1.00 93.62 175 PHE A CA 1
ATOM 1388 C C . PHE A 1 175 ? 31.215 5.646 -30.010 1.00 93.62 175 PHE A C 1
ATOM 1390 O O . PHE A 1 175 ? 31.047 5.668 -28.789 1.00 93.62 175 PHE A O 1
ATOM 1397 N N . VAL A 1 176 ? 30.457 6.368 -30.842 1.00 94.38 176 VAL A N 1
ATOM 1398 C CA . VAL A 1 176 ? 29.328 7.203 -30.392 1.00 94.38 176 VAL A CA 1
ATOM 1399 C C . VAL A 1 176 ? 28.245 6.342 -29.734 1.00 94.38 176 VAL A C 1
ATOM 1401 O O . VAL A 1 176 ? 27.864 6.612 -28.596 1.00 94.38 176 VAL A O 1
ATOM 1404 N N . ALA A 1 177 ? 27.818 5.249 -30.375 1.00 92.25 177 ALA A N 1
ATOM 1405 C CA . ALA A 1 177 ? 26.818 4.339 -29.812 1.00 92.25 177 ALA A CA 1
ATOM 1406 C C . ALA A 1 177 ? 27.286 3.668 -28.502 1.00 92.25 177 ALA A C 1
ATOM 1408 O O . ALA A 1 177 ? 26.505 3.529 -27.560 1.00 92.25 177 ALA A O 1
ATOM 1409 N N . HIS A 1 178 ? 28.566 3.293 -28.403 1.00 93.81 178 HIS A N 1
ATOM 1410 C CA . HIS A 1 178 ? 29.154 2.760 -27.171 1.00 93.81 178 HIS A CA 1
ATOM 1411 C C . HIS A 1 178 ? 29.212 3.824 -26.064 1.00 93.81 178 HIS A C 1
ATOM 1413 O O . HIS A 1 178 ? 28.991 3.511 -24.893 1.00 93.81 178 HIS A O 1
ATOM 1419 N N . ARG A 1 179 ? 29.493 5.086 -26.405 1.00 95.75 179 ARG A N 1
ATOM 1420 C CA . ARG A 1 179 ? 29.474 6.196 -25.447 1.00 95.75 179 ARG A CA 1
ATOM 1421 C C . ARG A 1 179 ? 28.065 6.448 -24.915 1.00 95.75 179 ARG A C 1
ATOM 1423 O O . ARG A 1 179 ? 27.889 6.468 -23.703 1.00 95.75 179 ARG A O 1
ATOM 1430 N N . GLU A 1 180 ? 27.061 6.514 -25.787 1.00 95.00 180 GLU A N 1
ATOM 1431 C CA . GLU A 1 180 ? 25.659 6.602 -25.362 1.00 95.00 180 GLU A CA 1
ATOM 1432 C C . GLU A 1 180 ? 25.244 5.423 -24.469 1.00 95.00 180 GLU A C 1
ATOM 1434 O O . GLU A 1 180 ? 24.510 5.612 -23.501 1.00 95.00 180 GLU A O 1
ATOM 1439 N N . ALA A 1 181 ? 25.712 4.205 -24.760 1.00 93.81 181 ALA A N 1
ATOM 1440 C CA . ALA A 1 181 ? 25.443 3.040 -23.921 1.00 93.81 181 ALA A CA 1
ATOM 1441 C C . ALA A 1 181 ? 26.080 3.164 -22.522 1.00 93.81 181 ALA A C 1
ATOM 1443 O O . ALA A 1 181 ? 25.436 2.809 -21.533 1.00 93.81 181 ALA A O 1
ATOM 1444 N N . LEU A 1 182 ? 27.298 3.711 -22.419 1.00 95.56 182 LEU A N 1
ATOM 1445 C CA . LEU A 1 182 ? 27.944 4.017 -21.136 1.00 95.56 182 LEU A CA 1
ATOM 1446 C C . LEU A 1 182 ? 27.209 5.123 -20.367 1.00 95.56 182 LEU A C 1
ATOM 1448 O O . LEU A 1 182 ? 26.996 4.974 -19.166 1.00 95.56 182 LEU A O 1
ATOM 1452 N N . ASP A 1 183 ? 26.782 6.193 -21.040 1.00 95.31 183 ASP A N 1
ATOM 1453 C CA . ASP A 1 183 ? 26.058 7.302 -20.409 1.00 95.31 183 ASP A CA 1
ATOM 1454 C C . ASP A 1 183 ? 24.684 6.834 -19.876 1.00 95.31 183 ASP A C 1
ATOM 1456 O O . ASP A 1 183 ? 24.313 7.138 -18.739 1.00 95.31 183 ASP A O 1
ATOM 1460 N N . ARG A 1 184 ? 23.967 5.982 -20.629 1.00 95.25 184 ARG A N 1
ATOM 1461 C CA . ARG A 1 184 ? 22.729 5.312 -20.172 1.00 95.25 184 ARG A CA 1
ATOM 1462 C C . ARG A 1 184 ? 22.985 4.347 -19.003 1.00 95.25 184 ARG A C 1
ATOM 1464 O O . ARG A 1 184 ? 22.192 4.288 -18.063 1.00 95.25 184 ARG A O 1
ATOM 1471 N N . LEU A 1 185 ? 24.096 3.608 -19.015 1.00 94.75 185 LEU A N 1
ATOM 1472 C CA . LEU A 1 185 ? 24.493 2.732 -17.904 1.00 94.75 185 LEU A CA 1
ATOM 1473 C C . LEU A 1 185 ? 24.829 3.544 -16.637 1.00 94.75 185 LEU A C 1
ATOM 1475 O O . LEU A 1 185 ? 24.412 3.179 -15.538 1.00 94.75 185 LEU A O 1
ATOM 1479 N N . ALA A 1 186 ? 25.495 4.692 -16.776 1.00 94.50 186 ALA A N 1
ATOM 1480 C CA . ALA A 1 186 ? 25.748 5.612 -15.669 1.00 94.50 186 ALA A CA 1
ATOM 1481 C C . ALA A 1 186 ? 24.447 6.218 -15.106 1.00 94.50 186 ALA A C 1
ATOM 1483 O O . ALA A 1 186 ? 24.284 6.274 -13.883 1.00 94.50 186 ALA A O 1
ATOM 1484 N N . GLN A 1 187 ? 23.498 6.600 -15.971 1.00 95.62 187 GLN A N 1
ATOM 1485 C CA . GLN A 1 187 ? 22.168 7.061 -15.559 1.00 95.62 187 GLN A CA 1
ATOM 1486 C C . GLN A 1 187 ? 21.415 5.975 -14.777 1.00 95.62 187 GLN A C 1
ATOM 1488 O O . GLN A 1 187 ? 20.999 6.221 -13.645 1.00 95.62 187 GLN A O 1
ATOM 1493 N N . THR A 1 188 ? 21.287 4.762 -15.325 1.00 95.19 188 THR A N 1
ATOM 1494 C CA . THR A 1 188 ? 20.566 3.668 -14.644 1.00 95.19 188 THR A CA 1
ATOM 1495 C C . THR A 1 188 ? 21.204 3.287 -13.303 1.00 95.19 188 THR A C 1
ATOM 1497 O O . THR A 1 188 ? 20.473 2.996 -12.357 1.00 95.19 188 THR A O 1
ATOM 1500 N N . HIS A 1 189 ? 22.534 3.376 -13.158 1.00 95.88 189 HIS A N 1
ATOM 1501 C CA . HIS A 1 189 ? 23.220 3.230 -11.865 1.00 95.88 189 HIS A CA 1
ATOM 1502 C C . HIS A 1 189 ? 22.932 4.365 -10.870 1.00 95.88 189 HIS A C 1
ATOM 1504 O O . HIS A 1 189 ? 22.878 4.126 -9.661 1.00 95.88 189 HIS A O 1
ATOM 1510 N N . HIS A 1 190 ? 22.753 5.603 -11.338 1.00 95.75 190 HIS A N 1
ATOM 1511 C CA . HIS A 1 190 ? 22.322 6.706 -10.477 1.00 95.75 190 HIS A CA 1
ATOM 1512 C C . HIS A 1 190 ? 20.871 6.505 -10.012 1.00 95.75 190 HIS A C 1
ATOM 1514 O O . HIS A 1 190 ? 20.574 6.658 -8.827 1.00 95.75 190 HIS A O 1
ATOM 1520 N N . GLU A 1 191 ? 19.993 6.068 -10.916 1.00 95.94 191 GLU A N 1
ATOM 1521 C CA . GLU A 1 191 ? 18.603 5.720 -10.615 1.00 95.94 191 GLU A CA 1
ATOM 1522 C C . GLU A 1 191 ? 18.497 4.532 -9.646 1.00 95.94 191 GLU A C 1
ATOM 1524 O O . GLU A 1 191 ? 17.703 4.600 -8.709 1.00 95.94 191 GLU A O 1
ATOM 1529 N N . THR A 1 192 ? 19.333 3.487 -9.781 1.00 95.81 192 THR A N 1
ATOM 1530 C CA . THR A 1 192 ? 19.343 2.374 -8.808 1.00 95.81 192 THR A CA 1
ATOM 1531 C C . THR A 1 192 ? 19.710 2.870 -7.417 1.00 95.81 192 THR A C 1
ATOM 1533 O O . THR A 1 192 ? 18.962 2.610 -6.482 1.00 95.81 192 THR A O 1
ATOM 1536 N N . ARG A 1 193 ? 20.778 3.667 -7.272 1.00 95.69 193 ARG A N 1
ATOM 1537 C CA . ARG A 1 193 ? 21.181 4.231 -5.967 1.00 95.69 193 ARG A CA 1
ATOM 1538 C C . ARG A 1 193 ? 20.121 5.152 -5.362 1.00 95.69 193 ARG A C 1
ATOM 1540 O O . ARG A 1 193 ? 19.914 5.146 -4.150 1.00 95.69 193 ARG A O 1
ATOM 1547 N N . ALA A 1 194 ? 19.421 5.929 -6.190 1.00 95.44 194 ALA A N 1
ATOM 1548 C CA . ALA A 1 194 ? 18.314 6.769 -5.738 1.00 95.44 194 ALA A CA 1
ATOM 1549 C C . ALA A 1 194 ? 17.109 5.936 -5.252 1.00 95.44 194 ALA A C 1
ATOM 1551 O O . ALA A 1 194 ? 16.432 6.328 -4.300 1.00 95.44 194 ALA A O 1
ATOM 1552 N N . LEU A 1 195 ? 16.849 4.780 -5.872 1.00 94.44 195 LEU A N 1
ATOM 1553 C CA . LEU A 1 195 ? 15.833 3.824 -5.423 1.00 94.44 195 LEU A CA 1
ATOM 1554 C C . LEU A 1 195 ? 16.277 3.051 -4.172 1.00 94.44 195 LEU A C 1
ATOM 1556 O O . LEU A 1 195 ? 15.471 2.889 -3.262 1.00 94.44 195 LEU A O 1
ATOM 1560 N N . GLU A 1 196 ? 17.544 2.644 -4.075 1.00 95.88 196 GLU A N 1
ATOM 1561 C CA . GLU A 1 196 ? 18.133 2.017 -2.882 1.00 95.88 196 GLU A CA 1
ATOM 1562 C C . GLU A 1 196 ? 18.021 2.939 -1.661 1.00 95.88 196 GLU A C 1
ATOM 1564 O O . GLU A 1 196 ? 17.518 2.513 -0.624 1.00 95.88 196 GLU A O 1
ATOM 1569 N N . GLY A 1 197 ? 18.378 4.222 -1.798 1.00 94.44 197 GLY A N 1
ATOM 1570 C CA . GLY A 1 197 ? 18.194 5.218 -0.736 1.00 94.44 197 GLY A CA 1
ATOM 1571 C C . GLY A 1 197 ? 16.728 5.373 -0.316 1.00 94.44 197 GLY A C 1
ATOM 1572 O O . GLY A 1 197 ? 16.415 5.340 0.870 1.00 94.44 197 GLY A O 1
ATOM 1573 N N . ARG A 1 198 ? 15.792 5.439 -1.275 1.00 95.81 198 ARG A N 1
ATOM 1574 C CA . ARG A 1 198 ? 14.347 5.456 -0.970 1.00 95.81 198 ARG A CA 1
ATOM 1575 C C . ARG A 1 198 ? 13.877 4.181 -0.261 1.00 95.81 198 ARG A C 1
ATOM 1577 O O . ARG A 1 198 ? 13.009 4.264 0.601 1.00 95.81 198 ARG A O 1
ATOM 1584 N N . LEU A 1 199 ? 14.437 3.018 -0.599 1.00 95.81 199 LEU A N 1
ATOM 1585 C CA . LEU A 1 199 ? 14.125 1.744 0.053 1.00 95.81 199 LEU A CA 1
ATOM 1586 C C . LEU A 1 199 ? 14.676 1.652 1.483 1.00 95.81 199 LEU A C 1
ATOM 1588 O O . LEU A 1 199 ? 14.071 0.953 2.290 1.00 95.81 199 LEU A O 1
ATOM 1592 N N . VAL A 1 200 ? 15.772 2.346 1.814 1.00 95.75 200 VAL A N 1
ATOM 1593 C CA . VAL A 1 200 ? 16.241 2.484 3.205 1.00 95.75 200 VAL A CA 1
ATOM 1594 C C . VAL A 1 200 ? 15.242 3.317 4.008 1.00 95.75 200 VAL A C 1
ATOM 1596 O O . VAL A 1 200 ? 14.667 2.795 4.959 1.00 95.75 200 VAL A O 1
ATOM 1599 N N . ASN A 1 201 ? 14.924 4.536 3.560 1.00 95.62 201 ASN A N 1
ATOM 1600 C CA . ASN A 1 201 ? 13.967 5.411 4.248 1.00 95.62 201 ASN A CA 1
ATOM 1601 C C . ASN A 1 201 ? 12.592 4.736 4.445 1.00 95.62 201 ASN A C 1
ATOM 1603 O O . ASN A 1 201 ? 11.995 4.823 5.513 1.00 95.62 201 ASN A O 1
ATOM 1607 N N . LEU A 1 202 ? 12.094 4.011 3.432 1.00 94.81 202 LEU A N 1
ATOM 1608 C CA . LEU A 1 202 ? 10.829 3.271 3.528 1.00 94.81 202 LEU A CA 1
ATOM 1609 C C . LEU A 1 202 ? 10.884 2.089 4.509 1.00 94.81 202 LEU A C 1
ATOM 1611 O O . LEU A 1 202 ? 9.847 1.720 5.056 1.00 94.81 202 LEU A O 1
ATOM 1615 N N . ARG A 1 203 ? 12.055 1.481 4.745 1.00 96.06 203 ARG A N 1
ATOM 1616 C CA . ARG A 1 203 ? 12.222 0.466 5.800 1.00 96.06 203 ARG A CA 1
ATOM 1617 C C . ARG A 1 203 ? 12.200 1.108 7.178 1.00 96.06 203 ARG A C 1
ATOM 1619 O O . ARG A 1 203 ? 11.503 0.598 8.045 1.00 96.06 203 ARG A O 1
ATOM 1626 N N . GLU A 1 204 ? 12.886 2.234 7.351 1.00 96.62 204 GLU A N 1
ATOM 1627 C CA . GLU A 1 204 ? 12.893 2.998 8.604 1.00 96.62 204 GLU A CA 1
ATOM 1628 C C . GLU A 1 204 ? 11.471 3.461 8.972 1.00 96.62 204 GLU A C 1
ATOM 1630 O O . GLU A 1 204 ? 11.002 3.155 10.067 1.00 96.62 204 GLU A O 1
ATOM 1635 N N . GLU A 1 205 ? 10.718 4.049 8.031 1.00 96.06 205 GLU A N 1
ATOM 1636 C CA . GLU A 1 205 ? 9.297 4.388 8.230 1.00 96.06 205 GLU A CA 1
ATOM 1637 C C . GLU A 1 205 ? 8.429 3.172 8.605 1.00 96.06 205 GLU A C 1
ATOM 1639 O O . GLU A 1 205 ? 7.490 3.290 9.396 1.00 96.06 205 GLU A O 1
ATOM 1644 N N . VAL A 1 206 ? 8.687 2.001 8.014 1.00 96.31 206 VAL A N 1
ATOM 1645 C CA . VAL A 1 206 ? 7.929 0.776 8.315 1.00 96.31 206 VAL A CA 1
ATOM 1646 C C . VAL A 1 206 ? 8.291 0.234 9.697 1.00 96.31 206 VAL A C 1
ATOM 1648 O O . VAL A 1 206 ? 7.385 -0.148 10.435 1.00 96.31 206 VAL A O 1
ATOM 1651 N N . GLU A 1 207 ? 9.566 0.250 10.086 1.00 96.94 207 GLU A N 1
ATOM 1652 C CA . GLU A 1 207 ? 9.997 -0.127 11.434 1.00 96.94 207 GLU A CA 1
ATOM 1653 C C . GLU A 1 207 ? 9.431 0.812 12.502 1.00 96.94 207 GLU A C 1
ATOM 1655 O O . GLU A 1 207 ? 8.915 0.333 13.509 1.00 96.94 207 GLU A O 1
ATOM 1660 N N . GLU A 1 208 ? 9.445 2.130 12.291 1.00 96.38 208 GLU A N 1
ATOM 1661 C CA . GLU A 1 208 ? 8.822 3.084 13.217 1.00 96.38 208 GLU A CA 1
ATOM 1662 C C . GLU A 1 208 ? 7.317 2.825 13.374 1.00 96.38 208 GLU A C 1
ATOM 1664 O O . GLU A 1 208 ? 6.804 2.797 14.494 1.00 96.38 208 GLU A O 1
ATOM 1669 N N . ARG A 1 209 ? 6.607 2.546 12.272 1.00 96.81 209 ARG A N 1
ATOM 1670 C CA . ARG A 1 209 ? 5.179 2.179 12.308 1.00 96.81 209 ARG A CA 1
ATOM 1671 C C . ARG A 1 209 ? 4.923 0.813 12.954 1.00 96.81 209 ARG A C 1
ATOM 1673 O O . ARG A 1 209 ? 3.836 0.618 13.494 1.00 96.81 209 ARG A O 1
ATOM 1680 N N . ILE A 1 210 ? 5.876 -0.121 12.911 1.00 96.25 210 ILE A N 1
ATOM 1681 C CA . ILE A 1 210 ? 5.805 -1.395 13.644 1.00 96.25 210 ILE A CA 1
ATOM 1682 C C . ILE A 1 210 ? 5.974 -1.132 15.143 1.00 96.25 210 ILE A C 1
ATOM 1684 O O . ILE A 1 210 ? 5.056 -1.440 15.897 1.00 96.25 210 ILE A O 1
ATOM 1688 N N . ARG A 1 211 ? 7.045 -0.444 15.560 1.00 96.50 211 ARG A N 1
ATOM 1689 C CA . ARG A 1 211 ? 7.303 -0.085 16.970 1.00 96.50 211 ARG A CA 1
ATOM 1690 C C . ARG A 1 211 ? 6.137 0.704 17.585 1.00 96.50 211 ARG A C 1
ATOM 1692 O O . ARG A 1 211 ? 5.727 0.439 18.712 1.00 96.50 211 ARG A O 1
ATOM 1699 N N . ALA A 1 212 ? 5.543 1.633 16.830 1.00 94.06 212 ALA A N 1
ATOM 1700 C CA . ALA A 1 212 ? 4.364 2.388 17.262 1.00 94.06 212 ALA A CA 1
ATOM 1701 C C . ALA A 1 212 ? 3.103 1.513 17.417 1.00 94.06 212 ALA A C 1
ATOM 1703 O O . ALA A 1 212 ? 2.288 1.757 18.305 1.00 94.06 212 ALA A O 1
ATOM 1704 N N . ARG A 1 213 ? 2.932 0.476 16.585 1.00 96.19 213 ARG A N 1
ATOM 1705 C CA . ARG A 1 213 ? 1.847 -0.510 16.741 1.00 96.19 213 ARG A CA 1
ATOM 1706 C C . ARG A 1 213 ? 2.088 -1.442 17.923 1.00 96.19 213 ARG A C 1
ATOM 1708 O O . ARG A 1 213 ? 1.137 -1.755 18.625 1.00 96.19 213 ARG A O 1
ATOM 1715 N N . GLU A 1 214 ? 3.327 -1.860 18.154 1.00 96.69 214 GLU A N 1
ATOM 1716 C CA . GLU A 1 214 ? 3.714 -2.687 19.303 1.00 96.69 214 GLU A CA 1
ATOM 1717 C C . GLU A 1 214 ? 3.461 -1.949 20.626 1.00 96.69 214 GLU A C 1
ATOM 1719 O O . GLU A 1 214 ? 2.884 -2.532 21.541 1.00 96.69 214 GLU A O 1
ATOM 1724 N N . ALA A 1 215 ? 3.772 -0.648 20.691 1.00 95.12 215 ALA A N 1
ATOM 1725 C CA . ALA A 1 215 ? 3.413 0.208 21.824 1.00 95.12 215 ALA A CA 1
ATOM 1726 C C . ALA A 1 215 ? 1.889 0.271 22.049 1.00 95.12 215 ALA A C 1
ATOM 1728 O O . ALA A 1 215 ? 1.423 -0.014 23.148 1.00 95.12 215 ALA A O 1
ATOM 1729 N N . LEU A 1 216 ? 1.097 0.531 21.000 1.00 96.38 216 LEU A N 1
ATOM 1730 C CA . LEU A 1 216 ? -0.371 0.547 21.102 1.00 96.38 216 LEU A CA 1
ATOM 1731 C C . LEU A 1 216 ? -0.969 -0.816 21.500 1.00 96.38 216 LEU A C 1
ATOM 1733 O O . LEU A 1 216 ? -2.013 -0.860 22.145 1.00 96.38 216 LEU A O 1
ATOM 1737 N N . ILE A 1 217 ? -0.330 -1.932 21.135 1.00 94.69 217 ILE A N 1
ATOM 1738 C CA . ILE A 1 217 ? -0.732 -3.275 21.584 1.00 94.69 217 ILE A CA 1
ATOM 1739 C C . ILE A 1 217 ? -0.425 -3.458 23.077 1.00 94.69 217 ILE A C 1
ATOM 1741 O O . ILE A 1 217 ? -1.264 -3.997 23.796 1.00 94.69 217 ILE A O 1
ATOM 1745 N N . ALA A 1 218 ? 0.724 -2.978 23.563 1.00 94.75 218 ALA A N 1
ATOM 1746 C CA . ALA A 1 218 ? 1.050 -2.996 24.989 1.00 94.75 218 ALA A CA 1
ATOM 1747 C C . ALA A 1 218 ? 0.078 -2.129 25.814 1.00 94.75 218 ALA A C 1
ATOM 1749 O O . ALA A 1 218 ? -0.416 -2.588 26.843 1.00 94.75 218 ALA A O 1
ATOM 1750 N N . ASP A 1 219 ? -0.270 -0.932 25.327 1.00 95.62 219 ASP A N 1
ATOM 1751 C CA . ASP A 1 219 ? -1.271 -0.057 25.954 1.00 95.62 219 ASP A CA 1
ATOM 1752 C C . ASP A 1 219 ? -2.659 -0.723 26.008 1.00 95.62 219 ASP A C 1
ATOM 1754 O O . ASP A 1 219 ? -3.345 -0.660 27.029 1.00 95.62 219 ASP A O 1
ATOM 1758 N N . LEU A 1 220 ? -3.075 -1.407 24.933 1.00 94.50 220 LEU A N 1
ATOM 1759 C CA . LEU A 1 220 ? -4.344 -2.144 24.890 1.00 94.50 220 LEU A CA 1
ATOM 1760 C C . LEU A 1 220 ? -4.376 -3.331 25.863 1.00 94.50 220 LEU A C 1
ATOM 1762 O O . LEU A 1 220 ? -5.411 -3.559 26.487 1.00 94.50 220 LEU A O 1
ATOM 1766 N N . LEU A 1 221 ? -3.266 -4.058 26.023 1.00 95.38 221 LEU A N 1
ATOM 1767 C CA . LEU A 1 221 ? -3.155 -5.135 27.013 1.00 95.38 221 LEU A CA 1
ATOM 1768 C C . LEU A 1 221 ? -3.216 -4.578 28.442 1.00 95.38 221 LEU A C 1
ATOM 1770 O O . LEU A 1 221 ? -4.012 -5.056 29.245 1.00 95.38 221 LEU A O 1
ATOM 1774 N N . ALA A 1 222 ? -2.482 -3.500 28.734 1.00 95.75 222 ALA A N 1
ATOM 1775 C CA . ALA A 1 222 ? -2.543 -2.839 30.036 1.00 95.75 222 ALA A CA 1
ATOM 1776 C C . ALA A 1 222 ? -3.957 -2.315 30.359 1.00 95.75 222 ALA A C 1
ATOM 1778 O O . ALA A 1 222 ? -4.414 -2.427 31.497 1.00 95.75 222 ALA A O 1
ATOM 1779 N N . LEU A 1 223 ? -4.683 -1.780 29.369 1.00 95.25 223 LEU A N 1
ATOM 1780 C CA . LEU A 1 223 ? -6.090 -1.390 29.519 1.00 95.25 223 LEU A CA 1
ATOM 1781 C C . LEU A 1 223 ? -7.017 -2.596 29.730 1.00 95.25 223 LEU A C 1
ATOM 1783 O O . LEU A 1 223 ? -7.963 -2.496 30.511 1.00 95.25 223 LEU A O 1
ATOM 1787 N N . GLN A 1 224 ? -6.757 -3.729 29.073 1.00 96.00 224 GLN A N 1
ATOM 1788 C CA . GLN A 1 224 ? -7.511 -4.967 29.278 1.00 96.00 224 GLN A CA 1
ATOM 1789 C C . GLN A 1 224 ? -7.331 -5.502 30.708 1.00 96.00 224 GLN A C 1
ATOM 1791 O O . GLN A 1 224 ? -8.326 -5.864 31.338 1.00 96.00 224 GLN A O 1
ATOM 1796 N N . ASP A 1 225 ? -6.111 -5.466 31.249 1.00 95.44 225 ASP A N 1
ATOM 1797 C CA . ASP A 1 225 ? -5.829 -5.839 32.641 1.00 95.44 225 ASP A CA 1
ATOM 1798 C C . ASP A 1 225 ? -6.548 -4.901 33.631 1.00 95.44 225 ASP A C 1
ATOM 1800 O O . ASP A 1 225 ? -7.220 -5.371 34.548 1.00 95.44 225 ASP A O 1
ATOM 1804 N N . HIS A 1 226 ? -6.533 -3.580 33.394 1.00 95.88 226 HIS A N 1
ATOM 1805 C CA . HIS A 1 226 ? -7.293 -2.616 34.209 1.00 95.88 226 HIS A CA 1
ATOM 1806 C C . HIS A 1 226 ? -8.813 -2.861 34.160 1.00 95.88 226 HIS A C 1
ATOM 1808 O O . HIS A 1 226 ? -9.505 -2.661 35.160 1.00 95.88 226 HIS A O 1
ATOM 1814 N N . VAL A 1 227 ? -9.364 -3.296 33.020 1.00 95.06 227 VAL A N 1
ATOM 1815 C CA . VAL A 1 227 ? -10.777 -3.707 32.922 1.00 95.06 227 VAL A CA 1
ATOM 1816 C C . VAL A 1 227 ? -11.026 -5.008 33.697 1.00 95.06 227 VAL A C 1
ATOM 1818 O O . VAL A 1 227 ? -12.075 -5.138 34.334 1.00 95.06 227 VAL A O 1
ATOM 1821 N N . GLY A 1 228 ? -10.064 -5.934 33.718 1.00 95.06 228 GLY A N 1
ATOM 1822 C CA . GLY A 1 228 ? -10.066 -7.112 34.591 1.00 95.06 228 GLY A CA 1
ATOM 1823 C C . GLY A 1 228 ? -10.152 -6.736 36.073 1.00 95.06 228 GLY A C 1
ATOM 1824 O O . GLY A 1 228 ? -11.101 -7.121 36.754 1.00 95.06 228 GLY A O 1
ATOM 1825 N N . ASP A 1 229 ? -9.241 -5.890 36.555 1.00 96.00 229 ASP A N 1
ATOM 1826 C CA . ASP A 1 229 ? -9.238 -5.404 37.943 1.00 96.00 229 ASP A CA 1
ATOM 1827 C C . ASP A 1 229 ? -10.541 -4.673 38.312 1.00 96.00 229 ASP A C 1
ATOM 1829 O O . ASP A 1 229 ? -11.100 -4.876 39.393 1.00 96.00 229 ASP A O 1
ATOM 1833 N N . LEU A 1 230 ? -11.071 -3.838 37.410 1.00 95.12 230 LEU A N 1
ATOM 1834 C CA . LEU A 1 230 ? -12.336 -3.129 37.627 1.00 95.12 230 LEU A CA 1
ATOM 1835 C C . LEU A 1 230 ? -13.553 -4.067 37.629 1.00 95.12 230 LEU A C 1
ATOM 1837 O O . LEU A 1 230 ? -14.502 -3.814 38.375 1.00 95.12 230 LEU A O 1
ATOM 1841 N N . THR A 1 231 ? -13.544 -5.146 36.842 1.00 94.56 231 THR A N 1
ATOM 1842 C CA . THR A 1 231 ? -14.623 -6.151 36.862 1.00 94.56 231 THR A CA 1
ATOM 1843 C C . THR A 1 231 ? -14.561 -7.015 38.118 1.00 94.56 231 THR A C 1
ATOM 1845 O O . THR A 1 231 ? -15.572 -7.104 38.812 1.00 94.56 231 THR A O 1
ATOM 1848 N N . ALA A 1 232 ? -13.385 -7.508 38.513 1.00 94.12 232 ALA A N 1
ATOM 1849 C CA . ALA A 1 232 ? -13.199 -8.220 39.780 1.00 94.12 232 ALA A CA 1
ATOM 1850 C C . ALA A 1 232 ? -13.582 -7.350 40.996 1.00 94.12 232 ALA A C 1
ATOM 1852 O O . ALA A 1 232 ? -14.267 -7.803 41.916 1.00 94.12 232 ALA A O 1
ATOM 1853 N N . ARG A 1 233 ? -13.219 -6.059 40.988 1.00 96.06 233 ARG A N 1
ATOM 1854 C CA . ARG A 1 233 ? -13.604 -5.113 42.048 1.00 96.06 233 ARG A CA 1
ATOM 1855 C C . ARG A 1 233 ? -15.102 -4.801 42.057 1.00 96.06 233 ARG A C 1
ATOM 1857 O O . ARG A 1 233 ? -15.664 -4.586 43.129 1.00 96.06 233 ARG A O 1
ATOM 1864 N N . ARG A 1 234 ? -15.764 -4.791 40.895 1.00 95.75 234 ARG A N 1
ATOM 1865 C CA . ARG A 1 234 ? -17.229 -4.696 40.804 1.00 95.75 234 ARG A CA 1
ATOM 1866 C C . ARG A 1 234 ? -17.898 -5.940 41.387 1.00 95.75 234 ARG A C 1
ATOM 1868 O O . ARG A 1 234 ? -18.877 -5.794 42.107 1.00 95.75 234 ARG A O 1
ATOM 1875 N N . GLU A 1 235 ? -17.391 -7.134 41.093 1.00 95.00 235 GLU A N 1
ATOM 1876 C CA . GLU A 1 235 ? -17.925 -8.393 41.628 1.00 95.00 235 GLU A CA 1
ATOM 1877 C C . GLU A 1 235 ? -17.783 -8.462 43.154 1.00 95.00 235 GLU A C 1
ATOM 1879 O O . GLU A 1 235 ? -18.754 -8.788 43.834 1.00 95.00 235 GLU A O 1
ATOM 1884 N N . ALA A 1 236 ? -16.639 -8.034 43.701 1.00 95.06 236 ALA A N 1
ATOM 1885 C CA . ALA A 1 236 ? -16.452 -7.881 45.145 1.00 95.06 236 ALA A CA 1
ATOM 1886 C C . ALA A 1 236 ? -17.479 -6.913 45.769 1.00 95.06 236 ALA A C 1
ATOM 1888 O O . ALA A 1 236 ? -18.149 -7.273 46.730 1.00 95.06 236 ALA A O 1
ATOM 1889 N N . LEU A 1 237 ? -17.686 -5.729 45.178 1.00 94.31 237 LEU A N 1
ATOM 1890 C CA . LEU A 1 237 ? -18.675 -4.757 45.670 1.00 94.31 237 LEU A CA 1
ATOM 1891 C C . LEU A 1 237 ? -20.131 -5.251 45.560 1.00 94.31 237 LEU A C 1
ATOM 1893 O O . LEU A 1 237 ? -20.969 -4.866 46.372 1.00 94.31 237 LEU A O 1
ATOM 1897 N N . VAL A 1 238 ? -20.449 -6.102 44.579 1.00 94.25 238 VAL A N 1
ATOM 1898 C CA . VAL A 1 238 ? -21.766 -6.759 44.478 1.00 94.25 238 VAL A CA 1
ATOM 1899 C C . VAL A 1 238 ? -21.930 -7.817 45.574 1.00 94.25 238 VAL A C 1
ATOM 1901 O O . VAL A 1 238 ? -22.997 -7.889 46.184 1.00 94.25 238 VAL A O 1
ATOM 1904 N N . ALA A 1 239 ? -20.881 -8.589 45.875 1.00 93.00 239 ALA A N 1
ATOM 1905 C CA . ALA A 1 239 ? -20.886 -9.526 46.996 1.00 93.00 239 ALA A CA 1
ATOM 1906 C C . ALA A 1 239 ? -21.060 -8.789 48.339 1.00 93.00 239 ALA A C 1
ATOM 1908 O O . ALA A 1 239 ? -21.954 -9.147 49.107 1.00 93.00 239 ALA A O 1
ATOM 1909 N N . ASP A 1 240 ? -20.303 -7.711 48.570 1.00 94.31 240 ASP A N 1
ATOM 1910 C CA . ASP A 1 240 ? -20.434 -6.843 49.749 1.00 94.31 240 ASP A CA 1
ATOM 1911 C C . ASP A 1 240 ? -21.860 -6.271 49.878 1.00 94.31 240 ASP A C 1
ATOM 1913 O O . ASP A 1 240 ? -22.441 -6.324 50.962 1.00 94.31 240 ASP A O 1
ATOM 1917 N N . SER A 1 241 ? -22.468 -5.790 48.780 1.00 93.06 241 SER A N 1
ATOM 1918 C CA . SER A 1 241 ? -23.868 -5.319 48.780 1.00 93.06 241 SER A CA 1
ATOM 1919 C C . SER A 1 241 ? -24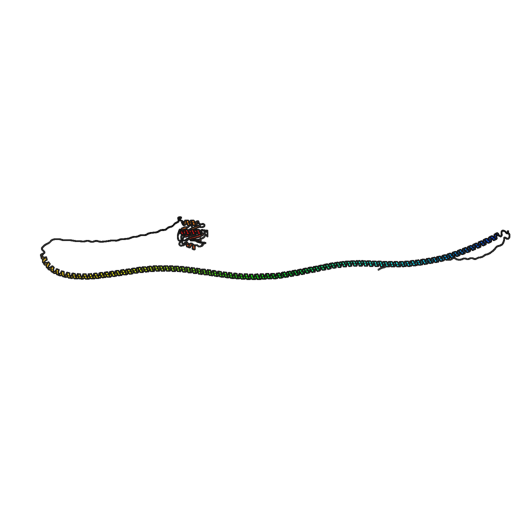.833 -6.427 49.201 1.00 93.06 241 SER A C 1
ATOM 1921 O O . SER A 1 241 ? -25.651 -6.215 50.091 1.00 93.06 241 SER A O 1
ATOM 1923 N N . SER A 1 242 ? -24.692 -7.635 48.643 1.00 92.81 242 SER A N 1
ATOM 1924 C CA . SER A 1 242 ? -25.562 -8.767 48.993 1.00 92.81 242 SER A CA 1
ATOM 1925 C C . SER A 1 242 ? -25.409 -9.218 50.454 1.00 92.81 242 SER A C 1
ATOM 1927 O O . SER A 1 242 ? -26.387 -9.616 51.085 1.00 92.81 242 SER A O 1
ATOM 1929 N N . ALA A 1 243 ? -24.207 -9.095 51.031 1.00 94.19 243 ALA A N 1
ATOM 1930 C CA . ALA A 1 243 ? -23.959 -9.370 52.444 1.00 94.19 243 ALA A CA 1
ATOM 1931 C C . ALA A 1 243 ? -24.560 -8.287 53.361 1.00 94.19 243 ALA A C 1
ATOM 1933 O O . ALA A 1 243 ? -25.105 -8.606 54.418 1.00 94.19 243 ALA A O 1
ATOM 1934 N N . ILE A 1 244 ? -24.514 -7.017 52.945 1.00 94.12 244 ILE A N 1
ATOM 1935 C CA . ILE A 1 244 ? -25.166 -5.899 53.644 1.00 94.12 244 ILE A CA 1
ATOM 1936 C C . ILE A 1 244 ? -26.695 -6.027 53.570 1.00 94.12 244 ILE A C 1
ATOM 1938 O O . ILE A 1 244 ? -27.367 -5.809 54.575 1.00 94.12 244 ILE A O 1
ATOM 1942 N N . GLU A 1 245 ? -27.249 -6.421 52.422 1.00 93.88 245 GLU A N 1
ATOM 1943 C CA . GLU A 1 245 ? -28.683 -6.676 52.231 1.00 93.88 245 GLU A CA 1
ATOM 1944 C C . GLU A 1 245 ? -29.173 -7.840 53.107 1.00 93.88 245 GLU A C 1
ATOM 1946 O O . GLU A 1 245 ? -30.185 -7.698 53.795 1.00 93.88 245 GLU A O 1
ATOM 1951 N N . ALA A 1 246 ? -28.424 -8.948 53.166 1.00 93.12 246 ALA A N 1
ATOM 1952 C CA . ALA A 1 246 ? -28.716 -10.063 54.067 1.00 93.12 246 ALA A CA 1
ATOM 1953 C C . ALA A 1 246 ? -28.675 -9.633 55.545 1.00 93.12 246 ALA A C 1
ATOM 1955 O O . ALA A 1 246 ? -29.631 -9.863 56.283 1.00 93.12 246 ALA A O 1
ATOM 1956 N N . HIS A 1 247 ? -27.626 -8.919 55.968 1.00 94.81 247 HIS A N 1
ATOM 1957 C CA . HIS A 1 247 ? -27.528 -8.428 57.344 1.00 94.81 247 HIS A CA 1
ATOM 1958 C C . HIS A 1 247 ? -28.617 -7.393 57.687 1.00 94.81 247 HIS A C 1
ATOM 1960 O O . HIS A 1 247 ? -29.079 -7.321 58.826 1.00 94.81 247 HIS A O 1
ATOM 1966 N N . HIS A 1 248 ? -29.071 -6.603 56.710 1.00 94.06 248 HIS A N 1
ATOM 1967 C CA . HIS A 1 248 ? -30.202 -5.697 56.888 1.00 94.06 248 HIS A CA 1
ATOM 1968 C C . HIS A 1 248 ? -31.522 -6.456 57.091 1.00 94.06 248 HIS A C 1
ATOM 1970 O O . HIS A 1 248 ? -32.322 -6.040 57.929 1.00 94.06 248 HIS A O 1
ATOM 1976 N N . ALA A 1 249 ? -31.729 -7.578 56.392 1.00 92.69 249 ALA A N 1
ATOM 1977 C CA . ALA A 1 249 ? -32.870 -8.462 56.621 1.00 92.69 249 ALA A CA 1
ATOM 1978 C C . ALA A 1 249 ? -32.822 -9.099 58.025 1.00 92.69 249 ALA A C 1
ATOM 1980 O O . ALA A 1 249 ? -33.801 -8.992 58.761 1.00 92.69 249 ALA A O 1
ATOM 1981 N N . ASP A 1 250 ? -31.671 -9.639 58.449 1.00 94.62 250 ASP A N 1
ATOM 1982 C CA . ASP A 1 250 ? -31.482 -10.184 59.807 1.00 94.62 250 ASP A CA 1
ATOM 1983 C C . ASP A 1 250 ? -31.822 -9.145 60.895 1.00 94.62 250 ASP A C 1
ATOM 1985 O O . ASP A 1 250 ? -32.514 -9.438 61.874 1.00 94.62 250 ASP A O 1
ATOM 1989 N N . LEU A 1 251 ? -31.352 -7.902 60.726 1.00 94.31 251 LEU A N 1
ATOM 1990 C CA . LEU A 1 251 ? -31.641 -6.796 61.643 1.00 94.31 251 LEU A CA 1
ATOM 1991 C C . LEU A 1 251 ? -33.113 -6.364 61.598 1.00 94.31 251 LEU A C 1
ATOM 1993 O O . LEU A 1 251 ? -33.676 -6.014 62.636 1.00 94.31 251 LEU A O 1
ATOM 1997 N N . HIS A 1 252 ? -33.747 -6.384 60.424 1.00 95.44 252 HIS A N 1
ATOM 1998 C CA . HIS A 1 252 ? -35.166 -6.075 60.280 1.00 95.44 252 HIS A CA 1
ATOM 1999 C C . HIS A 1 252 ? -36.035 -7.103 61.018 1.00 95.44 252 HIS A C 1
ATOM 2001 O O . HIS A 1 252 ? -36.923 -6.718 61.782 1.00 95.44 252 HIS A O 1
ATOM 2007 N N . ASP A 1 253 ? -35.736 -8.392 60.864 1.00 93.56 253 ASP A N 1
ATOM 2008 C CA . ASP A 1 253 ? -36.467 -9.475 61.522 1.00 93.56 253 ASP A CA 1
ATOM 2009 C C . ASP A 1 253 ? -36.200 -9.506 63.034 1.00 93.56 253 ASP A C 1
ATOM 2011 O O . ASP A 1 253 ? -37.127 -9.710 63.821 1.00 93.56 253 ASP A O 1
ATOM 2015 N N . MET A 1 254 ? -34.983 -9.169 63.476 1.00 95.00 254 MET A N 1
ATOM 2016 C CA . MET A 1 254 ? -34.682 -8.942 64.894 1.00 95.00 254 MET A CA 1
ATOM 2017 C C . MET A 1 254 ? -35.502 -7.776 65.476 1.00 95.00 254 MET A C 1
ATOM 2019 O O . MET A 1 254 ? -36.054 -7.889 66.571 1.00 95.00 254 MET A O 1
ATOM 2023 N N . VAL A 1 255 ? -35.651 -6.669 64.740 1.00 93.94 255 VAL A N 1
ATOM 2024 C CA . VAL A 1 255 ? -36.512 -5.539 65.139 1.00 93.94 255 VAL A CA 1
ATOM 2025 C C . VAL A 1 255 ? -37.998 -5.920 65.116 1.00 93.94 255 VAL A C 1
ATOM 2027 O O . VAL A 1 255 ? -38.754 -5.450 65.968 1.00 93.94 255 VAL A O 1
ATOM 2030 N N . ALA A 1 256 ? -38.438 -6.781 64.196 1.00 91.94 256 ALA A N 1
ATOM 2031 C CA . ALA A 1 256 ? -39.799 -7.317 64.185 1.00 91.94 256 ALA A CA 1
ATOM 2032 C C . ALA A 1 256 ? -40.067 -8.216 65.408 1.00 91.94 256 ALA A C 1
ATOM 2034 O O . ALA A 1 256 ? -41.095 -8.049 66.068 1.00 91.94 256 ALA A O 1
ATOM 2035 N N . GLY A 1 257 ? -39.117 -9.083 65.772 1.00 94.88 257 GLY A N 1
ATOM 2036 C CA . GLY A 1 257 ? -39.155 -9.892 66.993 1.00 94.88 257 GLY A CA 1
ATOM 2037 C C . GLY A 1 257 ? -39.238 -9.035 68.259 1.00 94.88 257 GLY A C 1
ATOM 2038 O O . GLY A 1 257 ? -40.168 -9.193 69.045 1.00 94.88 257 GLY A O 1
ATOM 2039 N N . LEU A 1 258 ? -38.353 -8.044 68.405 1.00 93.75 258 LEU A N 1
ATOM 2040 C CA . LEU A 1 258 ? -38.365 -7.111 69.541 1.00 93.75 258 LEU A CA 1
ATOM 2041 C C . LEU A 1 258 ? -39.665 -6.288 69.629 1.00 93.75 258 LEU A C 1
ATOM 2043 O O . LEU A 1 258 ? -40.134 -5.986 70.725 1.00 93.75 258 LEU A O 1
ATOM 2047 N N . ARG A 1 259 ? -40.288 -5.938 68.493 1.00 94.19 259 ARG A N 1
ATOM 2048 C CA . ARG A 1 259 ? -41.618 -5.296 68.469 1.00 94.19 259 ARG A CA 1
ATOM 2049 C C . ARG A 1 259 ? -42.722 -6.242 68.940 1.00 94.19 259 ARG A C 1
ATOM 2051 O O . ARG A 1 259 ? -43.611 -5.800 69.667 1.00 94.19 259 ARG A O 1
ATOM 2058 N N . LEU A 1 260 ? -42.663 -7.521 68.565 1.00 93.69 260 LEU A N 1
ATOM 2059 C CA . LEU A 1 260 ? -43.607 -8.539 69.028 1.00 93.69 260 LEU A CA 1
ATOM 2060 C C . LEU A 1 260 ? -43.462 -8.770 70.540 1.00 93.69 260 LEU A C 1
ATOM 2062 O O . LEU A 1 260 ? -44.459 -8.696 71.257 1.00 93.69 260 LEU A O 1
ATOM 2066 N N . GLU A 1 261 ? -42.235 -8.942 71.039 1.00 93.94 261 GLU A N 1
ATOM 2067 C CA . GLU A 1 261 ? -41.933 -9.031 72.476 1.00 93.94 261 GLU A CA 1
ATOM 2068 C C . GLU A 1 261 ? -42.434 -7.800 73.241 1.00 93.94 261 GLU A C 1
ATOM 2070 O O . GLU A 1 261 ? -43.123 -7.944 74.250 1.00 93.94 261 GLU A O 1
ATOM 2075 N N . HIS A 1 262 ? -42.178 -6.592 72.730 1.00 92.38 262 HIS A N 1
ATOM 2076 C CA . HIS A 1 262 ? -42.684 -5.354 73.323 1.00 92.38 262 HIS A CA 1
ATOM 2077 C C . HIS A 1 262 ? -44.220 -5.317 73.365 1.00 92.38 262 HIS A C 1
ATOM 2079 O O . HIS A 1 262 ? -44.792 -4.925 74.379 1.00 92.38 262 HIS A O 1
ATOM 2085 N N . SER A 1 263 ? -44.904 -5.755 72.301 1.00 93.50 263 SER A N 1
ATOM 2086 C CA . SER A 1 263 ? -46.372 -5.811 72.282 1.00 93.50 263 SER A CA 1
ATOM 2087 C C . SER A 1 263 ? -46.934 -6.832 73.279 1.00 93.50 263 SER A C 1
ATOM 2089 O O . SER A 1 263 ? -47.880 -6.518 74.001 1.00 93.50 263 SER A O 1
ATOM 2091 N N . ASN A 1 264 ? -46.295 -8.000 73.413 1.00 94.12 264 ASN A N 1
ATOM 2092 C CA . ASN A 1 264 ? -46.653 -9.003 74.414 1.00 94.12 264 ASN A CA 1
ATOM 2093 C C . ASN A 1 264 ? -46.483 -8.435 75.833 1.00 94.12 264 ASN A C 1
ATOM 2095 O O . ASN A 1 264 ? -47.425 -8.482 76.623 1.00 94.12 264 ASN A O 1
ATOM 2099 N N . LEU A 1 265 ? -45.335 -7.812 76.126 1.00 93.88 265 LEU A N 1
ATOM 2100 C CA . LEU A 1 265 ? -45.057 -7.172 77.417 1.00 93.88 265 LEU A CA 1
ATOM 2101 C C . LEU A 1 265 ? -46.035 -6.030 77.733 1.00 93.88 265 LEU A C 1
ATOM 2103 O O . LEU A 1 265 ? -46.450 -5.898 78.881 1.00 93.88 265 LEU A O 1
ATOM 2107 N N . LEU A 1 266 ? -46.462 -5.236 76.743 1.00 93.94 266 LEU A N 1
ATOM 2108 C CA . LEU A 1 266 ? -47.520 -4.238 76.940 1.00 93.94 266 LEU A CA 1
ATOM 2109 C C . LEU A 1 266 ? -48.848 -4.894 77.342 1.00 93.94 266 LEU A C 1
ATOM 2111 O O . LEU A 1 266 ? -49.465 -4.446 78.308 1.00 93.94 266 LEU A O 1
ATOM 2115 N N . THR A 1 267 ? -49.264 -5.978 76.675 1.00 91.38 267 THR A N 1
ATOM 2116 C CA . THR A 1 267 ? -50.486 -6.700 77.078 1.00 91.38 267 THR A CA 1
ATOM 2117 C C . THR A 1 267 ? -50.350 -7.363 78.450 1.00 91.38 267 THR A C 1
ATOM 2119 O O . THR A 1 267 ? -51.323 -7.417 79.198 1.00 91.38 267 THR A O 1
ATOM 2122 N N . GLU A 1 268 ? -49.161 -7.829 78.837 1.00 93.75 268 GLU A N 1
ATOM 2123 C CA . GLU A 1 268 ? -48.909 -8.364 80.179 1.00 93.75 268 GLU A CA 1
ATOM 2124 C C . GLU A 1 268 ? -48.991 -7.260 81.246 1.00 93.75 268 GLU A C 1
ATOM 2126 O O . GLU A 1 268 ? -49.673 -7.435 82.256 1.00 93.75 268 GLU A O 1
ATOM 2131 N N . ILE A 1 269 ? -48.399 -6.088 80.994 1.00 90.81 269 ILE A N 1
ATOM 2132 C CA . ILE A 1 269 ? -48.504 -4.904 81.861 1.00 90.81 269 ILE A CA 1
ATOM 2133 C C . ILE A 1 269 ? -49.964 -4.446 81.999 1.00 90.81 269 ILE A C 1
ATOM 2135 O O . ILE A 1 269 ? -50.397 -4.133 83.108 1.00 90.81 269 ILE A O 1
ATOM 2139 N N . GLU A 1 270 ? -50.745 -4.435 80.916 1.00 91.81 270 GLU A N 1
ATOM 2140 C CA . GLU A 1 270 ? -52.162 -4.054 80.953 1.00 91.81 270 GLU A CA 1
ATOM 2141 C C . GLU A 1 270 ? -53.018 -5.085 81.712 1.00 91.81 270 GLU A C 1
ATOM 2143 O O . GLU A 1 270 ? -53.836 -4.711 82.557 1.00 91.81 270 GLU A O 1
ATOM 2148 N N . ASN A 1 271 ? -52.762 -6.384 81.521 1.00 91.62 271 ASN A N 1
ATOM 2149 C CA . ASN A 1 271 ? -53.382 -7.455 82.307 1.00 91.62 271 ASN A CA 1
ATOM 2150 C C . ASN A 1 271 ? -53.035 -7.347 83.805 1.00 91.62 271 ASN A C 1
ATOM 2152 O O . ASN A 1 271 ? -53.923 -7.464 84.654 1.00 91.62 271 ASN A O 1
ATOM 2156 N N . LEU A 1 272 ? -51.772 -7.071 84.147 1.00 91.25 272 LEU A N 1
ATOM 2157 C CA . LEU A 1 272 ? -51.323 -6.844 85.525 1.00 91.25 272 LEU A CA 1
ATOM 2158 C C . LEU A 1 272 ? -51.940 -5.574 86.127 1.00 91.25 272 LEU A C 1
ATOM 2160 O O . LEU A 1 272 ? -52.343 -5.584 87.291 1.00 91.25 272 LEU A O 1
ATOM 2164 N N . HIS A 1 273 ? -52.087 -4.502 85.346 1.00 91.62 273 HIS A N 1
ATOM 2165 C CA . HIS A 1 273 ? -52.780 -3.288 85.776 1.00 91.62 273 HIS A CA 1
ATOM 2166 C C . HIS A 1 273 ? -54.264 -3.567 86.051 1.00 91.62 273 HIS A C 1
ATOM 2168 O O . HIS A 1 273 ? -54.793 -3.172 87.092 1.00 91.62 273 HIS A O 1
ATOM 2174 N N . GLN A 1 274 ? -54.938 -4.319 85.178 1.00 89.06 274 GLN A N 1
ATOM 2175 C CA . GLN A 1 274 ? -56.336 -4.697 85.369 1.00 89.06 274 GLN A CA 1
ATOM 2176 C C . GLN A 1 274 ? -56.522 -5.638 86.573 1.00 89.06 274 GLN A C 1
ATOM 2178 O O . GLN A 1 274 ? -57.476 -5.479 87.339 1.00 89.06 274 GLN A O 1
ATOM 2183 N N . ALA A 1 275 ? -55.584 -6.559 86.816 1.00 88.56 275 ALA A N 1
ATOM 2184 C CA . ALA A 1 275 ? -55.541 -7.350 88.044 1.00 88.56 275 ALA A CA 1
ATOM 2185 C C . ALA A 1 275 ? -55.367 -6.451 89.282 1.00 88.56 275 ALA A C 1
ATOM 2187 O O . ALA A 1 275 ? -56.137 -6.567 90.237 1.00 88.56 275 ALA A O 1
ATOM 2188 N N . ALA A 1 276 ? -54.433 -5.496 89.251 1.00 86.44 276 ALA A N 1
ATOM 2189 C CA . ALA A 1 276 ? -54.188 -4.560 90.346 1.00 86.44 276 ALA A CA 1
ATOM 2190 C C . ALA A 1 276 ? -55.406 -3.669 90.656 1.00 86.44 276 ALA A C 1
ATOM 2192 O O . ALA A 1 276 ? -55.763 -3.523 91.827 1.00 86.44 276 ALA A O 1
ATOM 2193 N N . THR A 1 277 ? -56.112 -3.130 89.651 1.00 87.50 277 THR A N 1
ATOM 2194 C CA . THR A 1 277 ? -57.343 -2.352 89.909 1.00 87.50 277 THR A CA 1
ATOM 2195 C C . THR A 1 277 ? -58.474 -3.225 90.454 1.00 87.50 277 THR A C 1
ATOM 2197 O O . THR A 1 277 ? -59.253 -2.765 91.289 1.00 87.50 277 THR A O 1
ATOM 2200 N N . ASN A 1 278 ? -58.562 -4.495 90.046 1.00 87.31 278 ASN A N 1
ATOM 2201 C CA . ASN A 1 278 ? -59.533 -5.441 90.595 1.00 87.31 278 ASN A CA 1
ATOM 2202 C C . ASN A 1 278 ? -59.204 -5.839 92.044 1.00 87.31 278 ASN A C 1
ATOM 2204 O O . ASN A 1 278 ? -60.114 -5.877 92.874 1.00 87.31 278 ASN A O 1
ATOM 2208 N N . HIS A 1 279 ? -57.927 -6.019 92.390 1.00 86.12 279 HIS A N 1
ATOM 2209 C CA . HIS A 1 279 ? -57.489 -6.161 93.781 1.00 86.12 279 HIS A CA 1
ATOM 2210 C C . HIS A 1 279 ? -57.751 -4.889 94.604 1.00 86.12 279 HIS A C 1
ATOM 2212 O O . HIS A 1 279 ? -58.207 -4.995 95.739 1.00 86.12 279 HIS A O 1
ATOM 2218 N N . GLY A 1 280 ? -57.574 -3.694 94.030 1.00 86.62 280 GLY A N 1
ATOM 2219 C CA . GLY A 1 280 ? -57.945 -2.424 94.665 1.00 86.62 280 GLY A CA 1
ATOM 2220 C C . GLY A 1 280 ? -59.442 -2.335 94.988 1.00 86.62 280 GLY A C 1
ATOM 2221 O O . GLY A 1 280 ? -59.813 -2.039 96.123 1.00 86.62 280 GLY A O 1
ATOM 2222 N N . LYS A 1 281 ? -60.313 -2.691 94.031 1.00 84.88 281 LYS A N 1
ATOM 2223 C CA . LYS A 1 281 ? -61.774 -2.787 94.237 1.00 84.88 281 LYS A CA 1
ATOM 2224 C C . LYS A 1 281 ? -62.136 -3.838 95.296 1.00 84.88 281 LYS A C 1
ATOM 2226 O O . LYS A 1 281 ? -63.049 -3.619 96.088 1.00 84.88 281 LYS A O 1
ATOM 2231 N N . ALA A 1 282 ? -61.432 -4.972 95.338 1.00 82.69 282 ALA A N 1
ATOM 2232 C CA . ALA A 1 282 ? -61.622 -5.989 96.374 1.00 82.69 282 ALA A CA 1
ATOM 2233 C C . ALA A 1 282 ? -61.196 -5.480 97.764 1.00 82.69 282 ALA A C 1
ATOM 2235 O O . ALA A 1 282 ? -61.931 -5.668 98.729 1.00 82.69 282 ALA A O 1
ATOM 2236 N N . GLY A 1 283 ? -60.071 -4.765 97.856 1.00 86.38 283 GLY A N 1
ATOM 2237 C CA . GLY A 1 283 ? -59.618 -4.099 99.078 1.00 86.38 283 G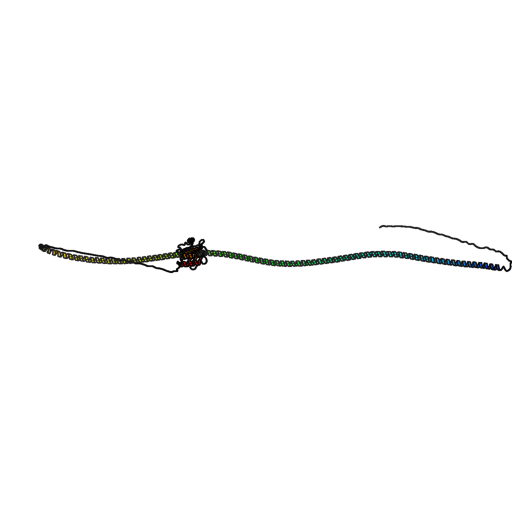LY A CA 1
ATOM 2238 C C . GLY A 1 283 ? -60.610 -3.047 99.580 1.00 86.38 283 GLY A C 1
ATOM 2239 O O . GLY A 1 283 ? -60.914 -3.022 100.767 1.00 86.38 283 GLY A O 1
ATOM 2240 N N . GLN A 1 284 ? -61.194 -2.245 98.683 1.00 84.00 284 GLN A N 1
ATOM 2241 C CA . GLN A 1 284 ? -62.257 -1.291 99.029 1.00 84.00 284 GLN A CA 1
ATOM 2242 C C . GLN A 1 284 ? -63.515 -1.986 99.572 1.00 84.00 284 GLN A C 1
ATOM 2244 O O . GLN A 1 284 ? -64.054 -1.536 100.577 1.00 84.00 284 GLN A O 1
ATOM 2249 N N . ARG A 1 285 ? -63.943 -3.108 98.973 1.00 85.62 285 ARG A N 1
ATOM 2250 C CA . ARG A 1 285 ? -65.073 -3.920 99.473 1.00 85.62 285 ARG A CA 1
ATOM 2251 C C . ARG A 1 285 ? -64.797 -4.537 100.847 1.00 85.62 285 ARG A C 1
ATOM 2253 O O . ARG A 1 285 ? -65.688 -4.582 101.687 1.00 85.62 285 ARG A O 1
ATOM 2260 N N . LEU A 1 286 ? -63.570 -5.006 101.081 1.00 83.69 286 LEU A N 1
ATOM 2261 C CA . LEU A 1 286 ? -63.150 -5.523 102.386 1.00 83.69 286 LEU A CA 1
ATOM 2262 C C . LEU A 1 286 ? -63.074 -4.406 103.435 1.00 83.69 286 LEU A C 1
ATOM 2264 O O . LEU A 1 286 ? -63.494 -4.617 104.566 1.00 83.69 286 LEU A O 1
ATOM 2268 N N . ALA A 1 287 ? -62.608 -3.211 103.064 1.00 85.62 287 ALA A N 1
ATOM 2269 C CA . ALA A 1 287 ? -62.567 -2.052 103.952 1.00 85.62 287 ALA A CA 1
ATOM 2270 C C . ALA A 1 287 ? -63.973 -1.555 104.333 1.00 85.62 287 ALA A C 1
ATOM 2272 O O . ALA A 1 287 ? -64.215 -1.289 105.507 1.00 85.62 287 ALA A O 1
ATOM 2273 N N . SER A 1 288 ? -64.915 -1.488 103.383 1.00 84.25 288 SER A N 1
ATOM 2274 C CA . SER A 1 288 ? -66.307 -1.133 103.687 1.00 84.25 288 SER A CA 1
ATOM 2275 C C . SER A 1 288 ? -66.999 -2.206 104.531 1.00 84.25 288 SER A C 1
ATOM 2277 O O . SER A 1 288 ? -67.639 -1.865 105.517 1.00 84.25 288 SER A O 1
ATOM 2279 N N . SER A 1 289 ? -66.791 -3.495 104.237 1.00 85.25 289 SER A N 1
ATOM 2280 C CA . SER A 1 289 ? -67.329 -4.591 105.060 1.00 85.25 289 SER A CA 1
ATOM 2281 C C . SER A 1 289 ? -66.739 -4.610 106.479 1.00 85.25 289 SER A C 1
ATOM 2283 O O . SER A 1 289 ? -67.462 -4.852 107.442 1.00 85.25 289 SER A O 1
ATOM 2285 N N . LEU A 1 290 ? -65.452 -4.279 106.648 1.00 85.94 290 LEU A N 1
ATOM 2286 C CA . LEU A 1 290 ? -64.851 -4.068 107.970 1.00 85.94 290 LEU A CA 1
ATOM 2287 C C . LEU A 1 290 ? -65.465 -2.865 108.697 1.00 85.94 290 LEU A C 1
ATOM 2289 O O . LEU A 1 290 ? -65.683 -2.945 109.901 1.00 85.94 290 LEU A O 1
ATOM 2293 N N . GLN A 1 291 ? -65.775 -1.775 107.992 1.00 86.12 291 GLN A N 1
ATOM 2294 C CA . GLN A 1 291 ? -66.429 -0.601 108.576 1.00 86.12 291 GLN A CA 1
ATOM 2295 C C . GLN A 1 291 ? -67.889 -0.885 108.981 1.00 86.12 291 GLN A C 1
ATOM 2297 O O . GLN A 1 291 ? -68.334 -0.415 110.025 1.00 86.12 291 GLN A O 1
ATOM 2302 N N . GLU A 1 292 ? -68.616 -1.691 108.205 1.00 85.50 292 GLU A N 1
ATOM 2303 C CA . GLU A 1 292 ? -69.954 -2.196 108.549 1.00 85.50 292 GLU A CA 1
ATOM 2304 C C . GLU A 1 292 ? -69.909 -3.096 109.795 1.00 85.50 292 GLU A C 1
ATOM 2306 O O . GLU A 1 292 ? -70.683 -2.891 110.728 1.00 85.50 292 GLU A O 1
ATOM 2311 N N . LEU A 1 293 ? -68.953 -4.032 109.864 1.00 83.94 293 LEU A N 1
ATOM 2312 C CA . LEU A 1 293 ? -68.735 -4.883 111.041 1.00 83.94 293 LEU A CA 1
ATOM 2313 C C . LEU A 1 293 ? -68.311 -4.078 112.279 1.00 83.94 293 LEU A C 1
ATOM 2315 O O . LEU A 1 293 ? -68.752 -4.386 113.384 1.00 83.94 293 LEU A O 1
ATOM 2319 N N . GLN A 1 294 ? -67.493 -3.035 112.111 1.00 87.00 294 GLN A N 1
ATOM 2320 C CA . GLN A 1 294 ? -67.114 -2.120 113.192 1.00 87.00 294 GLN A CA 1
ATOM 2321 C C . GLN A 1 294 ? -68.354 -1.408 113.760 1.00 87.00 294 GLN A C 1
ATOM 2323 O O . GLN A 1 294 ? -68.549 -1.391 114.973 1.00 87.00 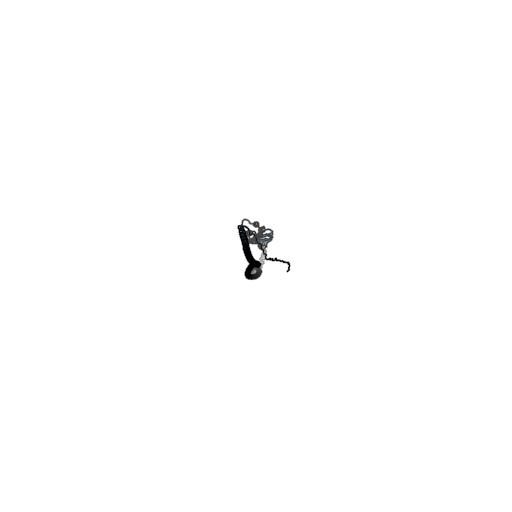294 GLN A O 1
ATOM 2328 N N . LEU A 1 295 ? -69.235 -0.906 112.885 1.00 86.44 295 LEU A N 1
ATOM 2329 C CA . LEU A 1 295 ? -70.505 -0.288 113.275 1.00 86.44 295 LEU A CA 1
ATOM 2330 C C . LEU A 1 295 ? -71.468 -1.281 113.946 1.00 86.44 295 LEU A C 1
ATOM 2332 O O . LEU A 1 295 ? -72.165 -0.888 114.881 1.00 86.44 295 LEU A O 1
ATOM 2336 N N . GLU A 1 296 ? -71.512 -2.551 113.521 1.00 83.44 296 GLU A N 1
ATOM 2337 C CA . GLU A 1 296 ? -72.297 -3.570 114.233 1.00 83.44 296 GLU A CA 1
ATOM 2338 C C . GLU A 1 296 ? -71.715 -3.834 115.632 1.00 83.44 296 GLU A C 1
ATOM 2340 O O . GLU A 1 296 ? -72.467 -3.870 116.604 1.00 83.44 296 GLU A O 1
ATOM 2345 N N . VAL A 1 297 ? -70.389 -3.948 115.776 1.00 82.81 297 VAL A N 1
ATOM 2346 C CA . VAL A 1 297 ? -69.729 -4.118 117.085 1.00 82.81 297 VAL A CA 1
ATOM 2347 C C . VAL A 1 297 ? -70.026 -2.945 118.027 1.00 82.81 297 VAL A C 1
ATOM 2349 O O . VAL A 1 297 ? -70.368 -3.180 119.189 1.00 82.81 297 VAL A O 1
ATOM 2352 N N . ASP A 1 298 ? -69.976 -1.706 117.535 1.00 84.69 298 ASP A N 1
ATOM 2353 C CA . ASP A 1 298 ? -70.307 -0.513 118.322 1.00 84.69 298 ASP A CA 1
ATOM 2354 C C . ASP A 1 298 ? -71.799 -0.496 118.727 1.00 84.69 298 ASP A C 1
ATOM 2356 O O . ASP A 1 298 ? -72.136 -0.181 119.872 1.00 84.69 298 ASP A O 1
ATOM 2360 N N . GLN A 1 299 ? -72.709 -0.929 117.844 1.00 84.75 299 GLN A N 1
ATOM 2361 C CA . GLN A 1 299 ? -74.129 -1.111 118.183 1.00 84.75 299 GLN A CA 1
ATOM 2362 C C . GLN A 1 299 ? -74.334 -2.201 119.248 1.00 84.75 299 GLN A C 1
ATOM 2364 O O . GLN A 1 299 ? -75.067 -1.975 120.212 1.00 84.75 299 GLN A O 1
ATOM 2369 N N . ARG A 1 300 ? -73.646 -3.349 119.148 1.00 81.94 300 ARG A N 1
ATOM 2370 C CA . ARG A 1 300 ? -73.688 -4.411 120.175 1.00 81.94 300 ARG A CA 1
ATOM 2371 C C . ARG A 1 300 ? -73.125 -3.953 121.521 1.00 81.94 300 ARG A C 1
ATOM 2373 O O . ARG A 1 300 ? -73.592 -4.418 122.562 1.00 81.94 300 ARG A O 1
ATOM 2380 N N . ALA A 1 301 ? -72.145 -3.049 121.528 1.00 81.81 301 ALA A N 1
ATOM 2381 C CA . ALA A 1 301 ? -71.643 -2.441 122.757 1.00 81.81 301 ALA A CA 1
ATOM 2382 C C . ALA A 1 301 ? -72.725 -1.576 123.431 1.00 81.81 301 ALA A C 1
ATOM 2384 O O . ALA A 1 301 ? -72.990 -1.756 124.620 1.00 81.81 301 ALA A O 1
ATOM 2385 N N . LEU A 1 302 ? -73.421 -0.729 122.665 1.00 85.00 302 LEU A N 1
ATOM 2386 C CA . LEU A 1 302 ? -74.525 0.105 123.162 1.00 85.00 302 LEU A CA 1
ATOM 2387 C C . LEU A 1 302 ? -75.739 -0.724 123.628 1.00 85.00 302 LEU A C 1
ATOM 2389 O O . LEU A 1 302 ? -76.307 -0.440 124.685 1.00 85.00 302 LEU A O 1
ATOM 2393 N N . GLU A 1 303 ? -76.111 -1.788 122.902 1.00 81.69 303 GLU A N 1
ATOM 2394 C CA . GLU A 1 303 ? -77.126 -2.759 123.351 1.00 81.69 303 GLU A CA 1
ATOM 2395 C C . GLU A 1 303 ? -76.746 -3.362 124.714 1.00 81.69 303 GLU A C 1
ATOM 2397 O O . GLU A 1 303 ? -77.570 -3.431 125.630 1.00 81.69 303 GLU A O 1
ATOM 2402 N N . ARG A 1 304 ? -75.478 -3.767 124.876 1.00 82.75 304 ARG A N 1
ATOM 2403 C CA . ARG A 1 304 ? -74.961 -4.352 126.117 1.00 82.75 304 ARG A CA 1
ATOM 2404 C C . ARG A 1 304 ? -74.969 -3.361 127.282 1.00 82.75 304 ARG A C 1
ATOM 2406 O O . ARG A 1 304 ? -75.320 -3.764 128.390 1.00 82.75 304 ARG A O 1
ATOM 2413 N N . GLU A 1 305 ? -74.606 -2.099 127.066 1.00 82.50 305 GLU A N 1
ATOM 2414 C CA . GLU A 1 305 ? -74.683 -1.065 128.107 1.00 82.50 305 GLU A CA 1
ATOM 2415 C C . GLU A 1 305 ? -76.134 -0.791 128.525 1.00 82.50 305 GLU A C 1
ATOM 2417 O O . GLU A 1 305 ? -76.432 -0.775 129.722 1.00 82.50 305 GLU A O 1
ATOM 2422 N N . SER A 1 306 ? -77.063 -0.697 127.565 1.00 83.25 306 SER A N 1
ATOM 2423 C CA . SER A 1 306 ? -78.496 -0.550 127.856 1.00 83.25 306 SER A CA 1
ATOM 2424 C C . SER A 1 306 ? -79.043 -1.724 128.679 1.00 83.25 306 SER A C 1
ATOM 2426 O O . SER A 1 306 ? -79.751 -1.518 129.667 1.00 83.25 306 SER A O 1
ATOM 2428 N N . LEU A 1 307 ? -78.666 -2.962 128.338 1.00 80.69 307 LEU A N 1
ATOM 2429 C CA . LEU A 1 307 ? -79.052 -4.156 129.097 1.00 80.69 307 LEU A CA 1
ATOM 2430 C C . LEU A 1 307 ? -78.452 -4.171 130.513 1.00 80.69 307 LEU A C 1
ATOM 2432 O O . LEU A 1 307 ? -79.150 -4.525 131.463 1.00 80.69 307 LEU A O 1
ATOM 2436 N N . LEU A 1 308 ? -77.197 -3.744 130.693 1.00 83.69 308 LEU A N 1
ATOM 2437 C CA . LEU A 1 308 ? -76.587 -3.609 132.023 1.00 83.69 308 LEU A CA 1
ATOM 2438 C C . LEU A 1 308 ? -77.308 -2.558 132.885 1.00 83.69 308 LEU A C 1
ATOM 2440 O O . LEU A 1 308 ? -77.484 -2.772 134.086 1.00 83.69 308 LEU A O 1
ATOM 2444 N N . GLN A 1 309 ? -77.785 -1.467 132.281 1.00 82.19 309 GLN A N 1
ATOM 2445 C CA . GLN A 1 309 ? -78.583 -0.455 132.975 1.00 82.19 309 GLN A CA 1
ATOM 2446 C C . GLN A 1 309 ? -79.989 -0.968 133.342 1.00 82.19 309 GLN A C 1
ATOM 2448 O O . GLN A 1 309 ? -80.455 -0.746 134.458 1.00 82.19 309 GLN A O 1
ATOM 2453 N N . GLN A 1 310 ? -80.639 -1.755 132.478 1.00 79.19 310 GLN A N 1
ATOM 2454 C CA . GLN A 1 310 ? -81.898 -2.435 132.824 1.00 79.19 310 GLN A CA 1
ATOM 2455 C C . GLN A 1 310 ? -81.714 -3.458 133.966 1.00 79.19 310 GLN A C 1
ATOM 2457 O O . GLN A 1 310 ? -82.592 -3.612 134.821 1.00 79.19 310 GLN A O 1
ATOM 2462 N N . VAL A 1 311 ? -80.561 -4.134 134.034 1.00 77.88 311 VAL A N 1
ATOM 2463 C CA . VAL A 1 311 ? -80.217 -5.039 135.145 1.00 77.88 311 VAL A CA 1
ATOM 2464 C C . VAL A 1 311 ? -80.019 -4.274 136.461 1.00 77.88 311 VAL A C 1
ATOM 2466 O O . VAL A 1 311 ? -80.514 -4.724 137.495 1.00 77.88 311 VAL A O 1
ATOM 2469 N N . SER A 1 312 ? -79.370 -3.105 136.459 1.00 78.06 312 SER A N 1
ATOM 2470 C CA . SER A 1 312 ? -79.213 -2.312 137.689 1.00 78.06 312 SER A CA 1
ATOM 2471 C C . SER A 1 312 ? -80.536 -1.683 138.156 1.00 78.06 312 SER A C 1
ATOM 2473 O O . SER A 1 312 ? -80.843 -1.719 139.349 1.00 78.06 312 SER A O 1
ATOM 2475 N N . GLU A 1 313 ? -81.386 -1.213 137.236 1.00 77.81 313 GLU A N 1
ATOM 2476 C CA . GLU A 1 313 ? -82.741 -0.741 137.559 1.00 77.81 313 GLU A CA 1
ATOM 2477 C C . GLU A 1 313 ? -83.632 -1.848 138.138 1.00 77.81 313 GLU A C 1
ATOM 2479 O O . GLU A 1 313 ? -84.354 -1.625 139.114 1.00 77.81 313 GLU A O 1
ATOM 2484 N N . THR A 1 314 ? -83.590 -3.060 137.575 1.00 75.31 314 THR A N 1
ATOM 2485 C CA . THR A 1 314 ? -84.377 -4.188 138.099 1.00 75.31 314 THR A CA 1
ATOM 2486 C C . THR A 1 314 ? -83.865 -4.664 139.457 1.00 75.31 314 THR A C 1
ATOM 2488 O O . THR A 1 314 ? -84.685 -4.928 140.337 1.00 75.31 314 THR A O 1
ATOM 2491 N N . GLN A 1 315 ? -82.548 -4.662 139.699 1.00 78.38 315 GLN A N 1
ATOM 2492 C CA . GLN A 1 315 ? -81.979 -4.883 141.036 1.00 78.38 315 GLN A CA 1
ATOM 2493 C C . GLN A 1 315 ? -82.444 -3.818 142.046 1.00 78.38 315 GLN A C 1
ATOM 2495 O O . GLN A 1 315 ? -82.843 -4.170 143.157 1.00 78.38 315 GLN A O 1
ATOM 2500 N N . ALA A 1 316 ? -82.481 -2.537 141.660 1.00 73.88 316 ALA A N 1
ATOM 2501 C CA . ALA A 1 316 ? -82.973 -1.447 142.510 1.00 73.88 316 ALA A CA 1
ATOM 2502 C C . ALA A 1 316 ? -84.490 -1.525 142.794 1.00 73.88 316 ALA A C 1
ATOM 2504 O O . ALA A 1 316 ? -84.954 -1.124 143.863 1.00 73.88 316 ALA A O 1
ATOM 2505 N N . ARG A 1 317 ? -85.292 -2.079 141.874 1.00 76.69 317 ARG A N 1
ATOM 2506 C CA . ARG A 1 317 ? -86.702 -2.419 142.156 1.00 76.69 317 ARG A CA 1
ATOM 2507 C C . ARG A 1 317 ? -86.805 -3.586 143.143 1.00 76.69 317 ARG A C 1
ATOM 2509 O O . ARG A 1 317 ? -87.642 -3.545 144.040 1.00 76.69 317 ARG A O 1
ATOM 2516 N N . LEU A 1 318 ? -85.935 -4.590 143.023 1.00 75.81 318 LEU A N 1
ATOM 2517 C CA . LEU A 1 318 ? -85.929 -5.777 143.883 1.00 75.81 318 LEU A CA 1
ATOM 2518 C C . LEU A 1 318 ? -85.561 -5.432 145.339 1.00 75.81 318 LEU A C 1
ATOM 2520 O O . LEU A 1 318 ? -86.234 -5.885 146.263 1.00 75.81 318 LEU A O 1
ATOM 2524 N N . THR A 1 319 ? -84.573 -4.560 145.569 1.00 75.44 319 THR A N 1
ATOM 2525 C CA . THR A 1 319 ? -84.234 -4.084 146.926 1.00 75.44 319 THR A CA 1
ATOM 2526 C C . THR A 1 319 ? -85.356 -3.256 147.564 1.00 75.44 319 THR A C 1
ATOM 2528 O O . THR A 1 319 ? -85.619 -3.416 148.756 1.00 75.44 319 THR A O 1
ATOM 2531 N N . ASN A 1 320 ? -86.083 -2.449 146.784 1.00 74.62 320 ASN A N 1
ATOM 2532 C CA . ASN A 1 320 ? -87.267 -1.719 147.259 1.00 74.62 320 ASN A CA 1
ATOM 2533 C C . ASN A 1 320 ? -88.473 -2.636 147.561 1.00 74.62 320 ASN A C 1
ATOM 2535 O O . ASN A 1 320 ? -89.246 -2.374 148.485 1.00 74.62 320 ASN A O 1
ATOM 2539 N N . LEU A 1 321 ? -88.633 -3.747 146.834 1.00 75.06 321 LEU A N 1
ATOM 2540 C CA . LEU A 1 321 ? -89.641 -4.766 147.158 1.00 75.06 321 LEU A CA 1
ATOM 2541 C C . LEU A 1 321 ? -89.283 -5.547 148.436 1.00 75.06 321 LEU A C 1
ATOM 2543 O O . LEU A 1 321 ? -90.164 -5.889 149.223 1.00 75.06 321 LEU A O 1
ATOM 2547 N N . LEU A 1 322 ? -87.993 -5.774 148.698 1.00 74.81 322 LEU A N 1
ATOM 2548 C CA . LEU A 1 322 ? -87.531 -6.391 149.947 1.00 74.81 322 LEU A CA 1
ATOM 2549 C C . LEU A 1 322 ? -87.693 -5.459 151.162 1.00 74.81 322 LEU A C 1
ATOM 2551 O O . LEU A 1 322 ? -88.077 -5.927 152.235 1.00 74.81 322 LEU A O 1
ATOM 2555 N N . SER A 1 323 ? -87.466 -4.149 151.013 1.00 71.31 323 SER A N 1
ATOM 2556 C CA . SER A 1 323 ? -87.667 -3.189 152.110 1.00 71.31 323 SER A CA 1
ATOM 2557 C C . SER A 1 323 ? -89.150 -2.990 152.453 1.00 71.31 323 SER A C 1
ATOM 2559 O O . SER A 1 323 ? -89.505 -2.994 153.632 1.00 71.31 323 SER A O 1
ATOM 2561 N N . THR A 1 324 ? -90.026 -2.906 151.445 1.00 73.94 324 THR A N 1
ATOM 2562 C CA . THR A 1 324 ? -91.486 -2.810 151.644 1.00 73.94 324 THR A CA 1
ATOM 2563 C C . THR A 1 324 ? -92.086 -4.089 152.232 1.00 73.94 324 THR A C 1
ATOM 2565 O O . THR A 1 324 ? -92.934 -4.007 153.126 1.00 73.94 324 THR A O 1
ATOM 2568 N N . LYS A 1 325 ? -91.583 -5.273 151.847 1.00 75.31 325 LYS A N 1
ATOM 2569 C CA . LYS A 1 325 ? -91.893 -6.531 152.545 1.00 75.31 325 LYS A CA 1
ATOM 2570 C C . LYS A 1 325 ? -91.554 -6.430 154.043 1.00 75.31 325 LYS A C 1
ATOM 2572 O O . LYS A 1 325 ? -92.421 -6.666 154.881 1.00 75.31 325 LYS A O 1
ATOM 2577 N N . GLY A 1 326 ? -90.336 -5.998 154.378 1.00 73.12 326 GLY A N 1
ATOM 2578 C CA . GLY A 1 326 ? -89.877 -5.868 155.767 1.00 73.12 326 GLY A CA 1
ATOM 2579 C C . GLY A 1 326 ? -90.616 -4.814 156.607 1.00 73.12 326 GLY A C 1
ATOM 2580 O O . GLY A 1 326 ? -90.506 -4.828 157.833 1.00 73.12 326 GLY A O 1
ATOM 2581 N N . THR A 1 327 ? -91.372 -3.897 155.990 1.00 71.25 327 THR A N 1
ATOM 2582 C CA . THR A 1 327 ? -92.315 -3.013 156.705 1.00 71.25 327 THR A CA 1
ATOM 2583 C C . THR A 1 327 ? -93.696 -3.635 156.904 1.00 71.25 327 THR A C 1
ATOM 2585 O O . THR A 1 327 ? -94.315 -3.378 157.932 1.00 71.25 327 THR A O 1
ATOM 2588 N N . LEU A 1 328 ? -94.164 -4.468 155.967 1.00 70.88 328 LEU A N 1
ATOM 2589 C CA . LEU A 1 328 ? -95.444 -5.178 156.083 1.00 70.88 328 LEU A CA 1
ATOM 2590 C C . LEU A 1 328 ? -95.393 -6.274 157.155 1.00 70.88 328 LEU A C 1
ATOM 2592 O O . LEU A 1 328 ? -96.349 -6.437 157.901 1.00 70.88 328 LEU A O 1
ATOM 2596 N N . GLU A 1 329 ? -94.273 -6.989 157.284 1.00 73.62 329 GLU A N 1
ATOM 2597 C CA . GLU A 1 329 ? -94.128 -8.035 158.310 1.00 73.62 329 GLU A CA 1
ATOM 2598 C C . GLU A 1 329 ? -94.313 -7.462 159.734 1.00 73.62 329 GLU A C 1
ATOM 2600 O O . GLU A 1 329 ? -95.081 -8.013 160.519 1.00 73.62 329 GLU A O 1
ATOM 2605 N N . ARG A 1 330 ? -93.753 -6.278 160.036 1.00 70.94 330 ARG A N 1
ATOM 2606 C CA . ARG A 1 330 ? -93.931 -5.627 161.354 1.00 70.94 330 ARG A CA 1
ATOM 2607 C C . ARG A 1 330 ? -95.363 -5.159 161.632 1.00 70.94 330 ARG A C 1
ATOM 2609 O O . ARG A 1 330 ? -95.780 -5.160 162.787 1.00 70.94 330 ARG A O 1
ATOM 2616 N N . SER A 1 331 ? -96.126 -4.753 160.611 1.00 68.06 331 SER A N 1
ATOM 2617 C CA . SER A 1 331 ? -97.517 -4.323 160.828 1.00 68.06 331 SER A CA 1
ATOM 2618 C C . SER A 1 331 ? -98.451 -5.495 161.148 1.00 68.06 331 SER A C 1
ATOM 2620 O O . SER A 1 331 ? -99.478 -5.296 161.798 1.00 68.06 331 SER A O 1
ATOM 2622 N N . ILE A 1 332 ? -98.077 -6.718 160.755 1.00 69.31 332 ILE A N 1
ATOM 2623 C CA . ILE A 1 332 ? -98.787 -7.953 161.111 1.00 69.31 332 ILE A CA 1
ATOM 2624 C C . ILE A 1 332 ? -98.543 -8.304 162.588 1.00 69.31 332 ILE A C 1
ATOM 2626 O O . ILE A 1 332 ? -99.505 -8.598 163.300 1.00 69.31 332 ILE A O 1
ATOM 2630 N N . ASP A 1 333 ? -97.305 -8.185 163.079 1.00 69.62 333 ASP A N 1
ATOM 2631 C CA . ASP A 1 333 ? -96.981 -8.392 164.501 1.00 69.62 333 ASP A CA 1
ATOM 2632 C C . ASP A 1 333 ? -97.744 -7.404 165.411 1.00 69.62 333 ASP A C 1
ATOM 2634 O O . ASP A 1 333 ? -98.353 -7.797 166.412 1.00 69.62 333 ASP A O 1
ATOM 2638 N N . GLU A 1 334 ? -97.798 -6.121 165.027 1.00 70.06 334 GLU A N 1
ATOM 2639 C CA . GLU A 1 334 ? -98.584 -5.102 165.739 1.00 70.06 334 GLU A CA 1
ATOM 2640 C C . GLU A 1 334 ? -100.098 -5.370 165.723 1.00 70.06 334 GLU A C 1
ATOM 2642 O O . GLU A 1 334 ? -100.797 -5.008 166.675 1.00 70.06 334 GLU A O 1
ATOM 2647 N N . ALA A 1 335 ? -100.626 -5.989 164.663 1.00 62.66 335 ALA A N 1
ATOM 2648 C CA . ALA A 1 335 ? -102.029 -6.390 164.591 1.00 62.66 335 ALA A CA 1
ATOM 2649 C C . ALA A 1 335 ? -102.320 -7.600 165.498 1.00 62.66 335 ALA A C 1
ATOM 2651 O O . ALA A 1 335 ? -103.338 -7.613 166.197 1.00 62.66 335 ALA A O 1
ATOM 2652 N N . GLY A 1 336 ? -101.403 -8.573 165.559 1.00 68.50 336 GLY A N 1
ATOM 2653 C CA . GLY A 1 336 ? -101.504 -9.740 166.441 1.00 68.50 336 GLY A CA 1
ATOM 2654 C C . GLY A 1 336 ? -101.602 -9.360 167.922 1.00 68.50 336 GLY A C 1
ATOM 2655 O O . GLY A 1 336 ? -102.463 -9.874 168.638 1.00 68.50 336 GLY A O 1
ATOM 2656 N N . ALA A 1 337 ? -100.802 -8.386 168.369 1.00 64.19 337 ALA A N 1
ATOM 2657 C CA . ALA A 1 337 ? -100.858 -7.877 169.743 1.00 64.19 337 ALA A CA 1
ATOM 2658 C C . ALA A 1 337 ? -102.230 -7.271 170.111 1.00 64.19 337 ALA A C 1
ATOM 2660 O O . ALA A 1 337 ? -102.717 -7.460 171.227 1.00 64.19 337 ALA A O 1
ATOM 2661 N N . ARG A 1 338 ? -102.890 -6.582 169.168 1.00 65.31 338 ARG A N 1
ATOM 2662 C CA . ARG A 1 338 ? -104.223 -5.981 169.377 1.00 65.31 338 ARG A CA 1
ATOM 2663 C C . ARG A 1 338 ? -105.330 -7.039 169.439 1.00 65.31 338 ARG A C 1
ATOM 2665 O O . ARG A 1 338 ? -106.295 -6.864 170.179 1.00 65.31 338 ARG A O 1
ATOM 2672 N N . HIS A 1 339 ? -105.180 -8.150 168.715 1.00 63.69 339 HIS A N 1
ATOM 2673 C CA . HIS A 1 339 ? -106.154 -9.245 168.725 1.00 63.69 339 HIS A CA 1
ATOM 2674 C C . HIS A 1 339 ? -106.248 -9.935 170.099 1.00 63.69 339 HIS A C 1
ATOM 2676 O O . HIS A 1 339 ? -107.355 -10.244 170.547 1.00 63.69 339 HIS A O 1
ATOM 2682 N N . PHE A 1 340 ? -105.118 -10.136 170.787 1.00 64.69 340 PHE A N 1
ATOM 2683 C CA . PHE A 1 340 ? -105.097 -10.759 172.118 1.00 64.69 340 PHE A CA 1
ATOM 2684 C C . PHE A 1 340 ? -105.792 -9.914 173.195 1.00 64.69 340 PHE A C 1
ATOM 2686 O O . PHE A 1 340 ? -106.456 -10.474 174.064 1.00 64.69 340 PHE A O 1
ATOM 2693 N N . ALA A 1 341 ? -105.687 -8.582 173.126 1.00 62.53 341 ALA A N 1
ATOM 2694 C CA . ALA A 1 341 ? -106.380 -7.692 174.060 1.00 62.53 341 ALA A CA 1
ATOM 2695 C C . ALA A 1 341 ? -107.911 -7.807 173.929 1.00 62.53 341 ALA A C 1
ATOM 2697 O O . ALA A 1 341 ? -108.606 -7.984 174.922 1.00 62.53 341 ALA A O 1
ATOM 2698 N N . LEU A 1 342 ? -108.436 -7.800 172.700 1.00 62.16 342 LEU A N 1
ATOM 2699 C CA . LEU A 1 342 ? -109.882 -7.896 172.453 1.00 62.16 342 LEU A CA 1
ATOM 2700 C C . LEU A 1 342 ? -110.483 -9.247 172.885 1.00 62.16 342 LEU A C 1
ATOM 2702 O O . LEU A 1 342 ? -111.650 -9.311 173.267 1.00 62.16 342 LEU A O 1
ATOM 2706 N N . GLN A 1 343 ? -109.703 -10.332 172.862 1.00 60.38 343 GLN A N 1
ATOM 2707 C CA . GLN A 1 343 ? -110.178 -11.647 173.310 1.00 60.38 343 GLN A CA 1
ATOM 2708 C C . GLN A 1 343 ? -110.406 -11.733 174.829 1.00 60.38 343 GLN A C 1
ATOM 2710 O O . GLN A 1 343 ? -111.250 -12.522 175.254 1.00 60.38 343 GLN A O 1
ATOM 2715 N N . SER A 1 344 ? -109.713 -10.935 175.653 1.00 57.88 344 SER A N 1
ATOM 2716 C CA . SER A 1 344 ? -109.921 -10.963 177.109 1.00 57.88 344 SER A CA 1
ATOM 2717 C C . SER A 1 344 ? -111.186 -10.218 177.553 1.00 57.88 344 SER A C 1
ATOM 2719 O O . SER A 1 344 ? -111.814 -10.627 178.529 1.00 57.88 344 SER A O 1
ATOM 2721 N N . GLU A 1 345 ? -111.612 -9.183 176.822 1.00 60.41 345 GLU A N 1
ATOM 2722 C CA . GLU A 1 345 ? -112.833 -8.420 177.130 1.00 60.41 345 GLU A CA 1
ATOM 2723 C C . GLU A 1 345 ? -114.116 -9.202 176.787 1.00 60.41 345 GLU A C 1
ATOM 2725 O O . GLU A 1 345 ? -115.083 -9.187 177.553 1.00 60.41 345 GLU A O 1
ATOM 2730 N N . ILE A 1 346 ? -114.111 -9.957 175.680 1.00 61.03 346 ILE A N 1
ATOM 2731 C CA . ILE A 1 346 ? -115.255 -10.778 175.238 1.00 61.03 346 ILE A CA 1
ATOM 2732 C C . ILE A 1 346 ? -115.623 -11.839 176.291 1.00 61.03 346 ILE A C 1
ATOM 2734 O O . ILE A 1 346 ? -116.800 -12.017 176.612 1.00 61.03 346 ILE A O 1
ATOM 2738 N N . ALA A 1 347 ? -114.621 -12.494 176.888 1.00 59.97 347 ALA A N 1
ATOM 2739 C CA . ALA A 1 347 ? -114.824 -13.561 177.871 1.00 59.97 347 ALA A CA 1
ATOM 2740 C C . ALA A 1 347 ? -115.562 -13.100 179.147 1.00 59.97 347 ALA A C 1
ATOM 2742 O O . ALA A 1 347 ? -116.258 -13.898 179.777 1.00 59.97 347 ALA A O 1
ATOM 2743 N N . ALA A 1 348 ? -115.449 -11.821 179.524 1.00 58.72 348 ALA A N 1
ATOM 2744 C CA . ALA A 1 348 ? -116.174 -11.268 180.667 1.00 58.72 348 ALA A CA 1
ATOM 2745 C C . ALA A 1 348 ? -117.667 -11.054 180.350 1.00 58.72 348 ALA A C 1
ATOM 2747 O O . ALA A 1 348 ? -118.538 -11.437 181.139 1.00 58.72 348 ALA A O 1
ATOM 2748 N N . LEU A 1 349 ? -117.968 -10.487 179.177 1.00 58.28 349 LEU A N 1
ATOM 2749 C CA . LEU A 1 349 ? -119.323 -10.106 178.759 1.00 58.28 349 LEU A CA 1
ATOM 2750 C C . LEU A 1 349 ? -120.247 -11.313 178.536 1.00 58.28 349 LEU A C 1
ATOM 2752 O O . LEU A 1 349 ? -121.436 -11.247 178.854 1.00 58.28 349 LEU A O 1
ATOM 2756 N N . GLU A 1 350 ? -119.710 -12.445 178.072 1.00 58.00 350 GLU A N 1
ATOM 2757 C CA . GLU A 1 350 ? -120.490 -13.676 177.892 1.00 58.00 350 GLU A CA 1
ATOM 2758 C C . GLU A 1 350 ? -121.091 -14.240 179.191 1.00 58.00 350 GLU A C 1
ATOM 2760 O O . GLU A 1 350 ? -122.066 -14.993 179.142 1.00 58.00 350 GLU A O 1
ATOM 2765 N N . SER A 1 351 ? -120.531 -13.920 180.362 1.00 55.19 351 SER A N 1
ATOM 2766 C CA . SER A 1 351 ? -121.103 -14.369 181.641 1.00 55.19 351 SER A CA 1
ATOM 2767 C C . SER A 1 351 ? -122.440 -13.677 181.941 1.00 55.19 351 SER A C 1
ATOM 2769 O O . SER A 1 351 ? -123.402 -14.333 182.334 1.00 55.19 351 SER A O 1
ATOM 2771 N N . HIS A 1 352 ? -122.530 -12.374 181.662 1.00 54.25 352 HIS A N 1
ATOM 2772 C CA . HIS A 1 352 ? -123.678 -11.525 181.994 1.00 54.25 352 HIS A CA 1
ATOM 2773 C C . HIS A 1 352 ? -124.901 -11.769 181.092 1.00 54.25 352 HIS A C 1
ATOM 2775 O O . HIS A 1 352 ? -126.040 -11.578 181.512 1.00 54.25 352 HIS A O 1
ATOM 2781 N N . LEU A 1 353 ? -124.684 -12.230 179.855 1.00 48.91 353 LEU A N 1
ATOM 2782 C CA . LEU A 1 353 ? -125.762 -12.498 178.895 1.00 48.91 353 LEU A CA 1
ATOM 2783 C C . LEU A 1 353 ? -126.526 -13.810 179.148 1.00 48.91 353 LEU A C 1
ATOM 2785 O O . LEU A 1 353 ? -127.643 -13.956 178.652 1.00 48.91 353 LEU A O 1
ATOM 2789 N N . ARG A 1 354 ? -125.972 -14.759 179.917 1.00 56.38 354 ARG A N 1
ATOM 2790 C CA . ARG A 1 354 ? -126.597 -16.084 180.114 1.00 56.38 354 ARG A CA 1
ATOM 2791 C C . ARG A 1 354 ? -127.763 -16.084 181.108 1.00 56.38 354 ARG A C 1
ATOM 2793 O O . ARG A 1 354 ? -128.659 -16.906 180.956 1.00 56.38 354 ARG A O 1
ATOM 2800 N N . GLU A 1 355 ? -127.798 -15.165 182.074 1.00 51.09 355 GLU A N 1
ATOM 2801 C CA . GLU A 1 355 ? -128.903 -15.097 183.045 1.00 51.09 355 GLU A CA 1
ATOM 2802 C C . GLU A 1 355 ? -130.126 -14.364 182.467 1.00 51.09 355 GLU A C 1
ATOM 2804 O O . GLU A 1 355 ? -131.238 -14.895 182.506 1.00 51.09 355 GLU A O 1
ATOM 2809 N N . LEU A 1 356 ? -129.928 -13.203 181.826 1.00 51.75 356 LEU A N 1
ATOM 2810 C CA . LEU A 1 356 ? -131.010 -12.428 181.193 1.00 51.75 356 LEU A CA 1
ATOM 2811 C C . LEU A 1 356 ? -131.720 -13.184 180.055 1.00 51.75 356 LEU A C 1
ATOM 2813 O O . LEU A 1 356 ? -132.919 -12.995 179.851 1.00 51.75 356 LEU A O 1
ATOM 2817 N N . ALA A 1 357 ? -131.017 -14.079 179.353 1.00 46.06 357 ALA A N 1
ATOM 2818 C CA . ALA A 1 357 ? -131.592 -14.898 178.285 1.00 46.06 357 ALA A CA 1
ATOM 2819 C C . ALA A 1 357 ? -132.699 -15.864 178.762 1.00 46.06 357 ALA A C 1
ATOM 2821 O O . ALA A 1 357 ? -133.523 -16.284 177.953 1.00 46.06 357 ALA A O 1
ATOM 2822 N N . SER A 1 358 ? -132.760 -16.191 180.059 1.00 45.56 358 SER A N 1
ATOM 2823 C CA . SER A 1 358 ? -133.760 -17.119 180.619 1.00 45.56 358 SER A CA 1
ATOM 2824 C C . SER A 1 358 ? -135.131 -16.487 180.914 1.00 45.56 358 SER A C 1
ATOM 2826 O O . SER A 1 358 ? -136.108 -17.203 181.110 1.00 45.56 358 SER A O 1
ATOM 2828 N N . ALA A 1 359 ? -135.236 -15.152 180.915 1.00 36.88 359 ALA A N 1
ATOM 2829 C CA . ALA A 1 359 ? -136.489 -14.442 181.198 1.00 36.88 359 ALA A CA 1
ATOM 2830 C C . ALA A 1 359 ? -137.340 -14.151 179.941 1.00 36.88 359 ALA A C 1
ATOM 2832 O O . ALA A 1 359 ? -138.522 -13.825 180.055 1.00 36.88 359 ALA A O 1
ATOM 2833 N N . ALA A 1 360 ? -136.753 -14.257 178.744 1.00 40.81 360 ALA A N 1
ATOM 2834 C CA . ALA A 1 360 ? -137.351 -13.806 177.484 1.00 40.81 360 ALA A CA 1
ATOM 2835 C C . ALA A 1 360 ? -138.090 -14.903 176.683 1.00 40.81 360 ALA A C 1
ATOM 2837 O O . ALA A 1 360 ? -138.551 -14.651 175.573 1.00 40.81 360 ALA A O 1
ATOM 2838 N N . GLU A 1 361 ? -138.257 -16.113 177.226 1.00 42.62 361 GLU A N 1
ATOM 2839 C CA . GLU A 1 361 ? -138.843 -17.270 176.517 1.00 42.62 361 GLU A CA 1
ATOM 2840 C C . GLU A 1 361 ? -140.391 -17.221 176.377 1.00 42.62 361 GLU A C 1
ATOM 2842 O O . GLU A 1 361 ? -141.041 -18.249 176.203 1.00 42.62 361 GLU A O 1
ATOM 2847 N N . SER A 1 362 ? -141.023 -16.040 176.485 1.00 39.69 362 SER A N 1
ATOM 2848 C CA . SER A 1 362 ? -142.485 -15.922 176.684 1.00 39.69 362 SER A CA 1
ATOM 2849 C C . SER A 1 362 ? -143.261 -14.950 175.770 1.00 39.69 362 SER A C 1
ATOM 2851 O O . SER A 1 362 ? -144.491 -14.965 175.817 1.00 39.69 362 SER A O 1
ATOM 2853 N N . ALA A 1 363 ? -142.605 -14.177 174.891 1.00 28.12 363 ALA A N 1
ATOM 2854 C CA . ALA A 1 363 ? -143.225 -13.364 173.820 1.00 28.12 363 ALA A CA 1
ATOM 2855 C C . ALA A 1 363 ? -142.134 -12.934 172.801 1.00 28.12 363 ALA A C 1
ATOM 2857 O O . ALA A 1 363 ? -141.048 -12.580 173.241 1.00 28.12 363 ALA A O 1
ATOM 2858 N N . GLU A 1 364 ? -142.270 -12.941 171.463 1.00 28.95 364 GLU A N 1
ATOM 2859 C CA . GLU A 1 364 ? -143.383 -13.199 170.517 1.00 28.95 364 GLU A CA 1
ATOM 2860 C C . GLU A 1 364 ? -142.896 -14.007 169.270 1.00 28.95 364 GLU A C 1
ATOM 2862 O O . GLU A 1 364 ? -141.709 -14.299 169.144 1.00 28.95 364 GLU A O 1
ATOM 2867 N N . LYS A 1 365 ? -143.776 -14.362 168.306 1.00 32.50 365 LYS A N 1
ATOM 2868 C CA . LYS A 1 365 ? -143.429 -15.110 167.060 1.00 32.50 365 LYS A CA 1
ATOM 2869 C C . LYS A 1 365 ? -144.060 -14.512 165.760 1.00 32.50 365 LYS A C 1
ATOM 2871 O O . LYS A 1 365 ? -145.247 -14.778 165.579 1.00 32.50 365 LYS A O 1
ATOM 2876 N N . ALA A 1 366 ? -143.317 -13.817 164.842 1.00 31.47 366 ALA A N 1
ATOM 2877 C CA . ALA A 1 366 ? -143.671 -13.545 163.388 1.00 31.47 366 ALA A CA 1
ATOM 2878 C C . ALA A 1 366 ? -142.712 -12.637 162.467 1.00 31.47 366 ALA A C 1
ATOM 2880 O O . ALA A 1 366 ? -142.509 -11.494 162.852 1.00 31.47 366 ALA A O 1
ATOM 2881 N N . ARG A 1 367 ? -142.333 -13.060 161.198 1.00 29.53 367 ARG A N 1
ATOM 2882 C CA . ARG A 1 367 ? -142.101 -12.334 159.833 1.00 29.53 367 ARG A CA 1
ATOM 2883 C C . ARG A 1 367 ? -140.746 -11.628 159.236 1.00 29.53 367 ARG A C 1
ATOM 2885 O O . ARG A 1 367 ? -140.317 -10.673 159.866 1.00 29.53 367 ARG A O 1
ATOM 2892 N N . ASN A 1 368 ? -140.248 -11.953 157.959 1.00 43.88 368 ASN A N 1
ATOM 2893 C CA . ASN A 1 368 ? -139.589 -11.208 156.726 1.00 43.88 368 ASN A CA 1
ATOM 2894 C C . ASN A 1 368 ? -138.027 -11.084 156.193 1.00 43.88 368 ASN A C 1
ATOM 2896 O O . ASN A 1 368 ? -137.128 -11.359 156.981 1.00 43.88 368 ASN A O 1
ATOM 2900 N N . GLU A 1 369 ? -137.689 -10.715 154.868 1.00 45.44 369 GLU A N 1
ATOM 2901 C CA . GLU A 1 369 ? -136.413 -10.958 153.967 1.00 45.44 369 GLU A CA 1
ATOM 2902 C C . GLU A 1 369 ? -135.915 -9.973 152.719 1.00 45.44 369 GLU A C 1
ATOM 2904 O O . GLU A 1 369 ? -136.713 -9.108 152.374 1.00 45.44 369 GLU A O 1
ATOM 2909 N N . GLU A 1 370 ? -134.691 -10.074 152.003 1.00 43.00 370 GLU A N 1
ATOM 2910 C CA . GLU A 1 370 ? -134.119 -9.386 150.676 1.00 43.00 370 GLU A CA 1
ATOM 2911 C C . GLU A 1 370 ? -132.658 -9.875 150.082 1.00 43.00 370 GLU A C 1
ATOM 2913 O O . GLU A 1 370 ? -132.168 -10.776 150.763 1.00 43.00 370 GLU A O 1
ATOM 2918 N N . GLY A 1 371 ? -131.792 -9.533 149.005 1.00 43.72 371 GLY A N 1
ATOM 2919 C CA . GLY A 1 371 ? -131.530 -8.645 147.729 1.00 43.72 371 GLY A CA 1
ATOM 2920 C C . GLY A 1 371 ? -130.104 -8.781 146.887 1.00 43.72 371 GLY A C 1
ATOM 2921 O O . GLY A 1 371 ? -129.234 -9.428 147.464 1.00 43.72 371 GLY A O 1
ATOM 2922 N N . LEU A 1 372 ? -129.771 -8.277 145.595 1.00 50.28 372 LEU A N 1
ATOM 2923 C CA . LEU A 1 372 ? -128.534 -8.629 144.644 1.00 50.28 372 LEU A CA 1
ATOM 2924 C C . LEU A 1 372 ? -127.607 -7.633 143.632 1.00 50.28 372 LEU A C 1
ATOM 2926 O O . LEU A 1 372 ? -127.023 -6.733 144.230 1.00 50.28 372 LEU A O 1
ATOM 2930 N N . PRO A 1 373 ? -127.262 -7.750 142.240 1.00 58.09 373 PRO A N 1
ATOM 2931 C CA . PRO A 1 373 ? -125.903 -7.510 141.435 1.00 58.09 373 PRO A CA 1
ATOM 2932 C C . PRO A 1 373 ? -125.800 -6.733 139.966 1.00 58.09 373 PRO A C 1
ATOM 2934 O O . PRO A 1 373 ? -126.844 -6.183 139.640 1.00 58.09 373 PRO A O 1
ATOM 2937 N N . LEU A 1 374 ? -124.839 -6.612 138.911 1.00 52.88 374 LEU A N 1
ATOM 2938 C CA . LEU A 1 374 ? -123.325 -6.568 138.432 1.00 52.88 374 LEU A CA 1
ATOM 2939 C C . LEU A 1 374 ? -122.984 -6.267 136.819 1.00 52.88 374 LEU A C 1
ATOM 2941 O O . LEU A 1 374 ? -123.930 -6.469 136.066 1.00 52.88 374 LEU A O 1
ATOM 2945 N N . LEU A 1 375 ? -121.761 -5.847 136.212 1.00 46.38 375 LEU A N 1
ATOM 2946 C CA . LEU A 1 375 ? -121.386 -5.623 134.670 1.00 46.38 375 LEU A CA 1
ATOM 2947 C C . LEU A 1 375 ? -119.875 -5.256 134.053 1.00 46.38 375 LEU A C 1
ATOM 2949 O O . LEU A 1 375 ? -119.039 -4.931 134.888 1.00 46.38 375 LEU A O 1
ATOM 2953 N N . PHE A 1 376 ? -119.493 -5.233 132.675 1.00 49.88 376 PHE A N 1
ATOM 2954 C CA . PHE A 1 376 ? -118.089 -5.012 131.935 1.00 49.88 376 PHE A CA 1
ATOM 2955 C C . PHE A 1 376 ? -117.894 -4.561 130.331 1.00 49.88 376 PHE A C 1
ATOM 2957 O O . PHE A 1 376 ? -118.933 -4.470 129.687 1.00 49.88 376 PHE A O 1
ATOM 2964 N N . GLY A 1 377 ? -116.668 -4.324 129.631 1.00 47.47 377 GLY A N 1
ATOM 2965 C CA . GLY A 1 377 ? -116.363 -4.009 128.090 1.00 47.47 377 GLY A CA 1
ATOM 2966 C C . GLY A 1 377 ? -114.881 -3.690 127.382 1.00 47.47 377 GLY A C 1
ATOM 2967 O O . GLY A 1 377 ? -113.951 -3.579 128.173 1.00 47.47 377 GLY A O 1
ATOM 2968 N N . VAL A 1 378 ? -114.597 -3.550 125.985 1.00 51.00 378 VAL A N 1
ATOM 2969 C CA . VAL A 1 378 ? -113.249 -3.276 125.138 1.00 51.00 378 VAL A CA 1
ATOM 2970 C C . VAL A 1 378 ? -113.320 -2.886 123.513 1.00 51.00 378 VAL A C 1
ATOM 2972 O O . VAL A 1 378 ? -114.491 -2.759 123.169 1.00 51.00 378 VAL A O 1
ATOM 2975 N N . GLU A 1 379 ? -112.454 -2.643 122.388 1.00 56.78 379 GLU A N 1
ATOM 2976 C CA . GLU A 1 379 ? -110.997 -2.654 121.715 1.00 56.78 379 GLU A CA 1
ATOM 2977 C C . GLU A 1 379 ? -110.642 -1.790 120.304 1.00 56.78 379 GLU A C 1
ATOM 2979 O O . GLU A 1 379 ? -111.373 -0.828 120.082 1.00 56.78 379 GLU A O 1
ATOM 2984 N N . THR A 1 380 ? -109.598 -2.020 119.353 1.00 60.06 380 THR A N 1
ATOM 2985 C CA . THR A 1 380 ? -108.873 -1.091 118.260 1.00 60.06 380 THR A CA 1
ATOM 2986 C C . THR A 1 380 ? -108.315 -1.526 116.740 1.00 60.06 380 THR A C 1
ATOM 2988 O O . THR A 1 380 ? -108.676 -2.628 116.326 1.00 60.06 380 THR A O 1
ATOM 2991 N N . GLN A 1 381 ? -107.528 -0.734 115.834 1.00 44.88 381 GLN A N 1
ATOM 2992 C CA . GLN A 1 381 ? -106.963 -1.032 114.360 1.00 44.88 381 GLN A CA 1
ATOM 2993 C C . GLN A 1 381 ? -105.829 -0.157 113.473 1.00 44.88 381 GLN A C 1
ATOM 2995 O O . GLN A 1 381 ? -105.078 0.558 114.129 1.00 44.88 381 GLN A O 1
ATOM 3000 N N . ARG A 1 382 ? -105.564 -0.233 112.064 1.00 47.97 382 ARG A N 1
ATOM 3001 C CA . ARG A 1 382 ? -104.293 0.210 111.177 1.00 47.97 382 ARG A CA 1
ATOM 3002 C C . ARG A 1 382 ? -104.280 0.758 109.591 1.00 47.97 382 ARG A C 1
ATOM 3004 O O . ARG A 1 382 ? -105.356 1.161 109.174 1.00 47.97 382 ARG A O 1
ATOM 3011 N N . VAL A 1 383 ? -103.150 0.870 108.720 1.00 49.38 383 VAL A N 1
ATOM 3012 C CA . VAL A 1 383 ? -102.875 1.740 107.389 1.00 49.38 383 VAL A CA 1
ATOM 3013 C C . VAL A 1 383 ? -101.828 1.333 106.144 1.00 49.38 383 VAL A C 1
ATOM 3015 O O . VAL A 1 383 ? -101.219 0.281 106.316 1.00 49.38 383 VAL A O 1
ATOM 3018 N N . ALA A 1 384 ? -101.557 2.075 104.949 1.00 48.41 384 ALA A N 1
ATOM 3019 C CA . ALA A 1 384 ? -100.723 1.768 103.616 1.00 48.41 384 ALA A CA 1
ATOM 3020 C C . ALA A 1 384 ? -100.042 2.909 102.585 1.00 48.41 384 ALA A C 1
ATOM 3022 O O . ALA A 1 384 ? -100.045 4.053 103.035 1.00 48.41 384 ALA A O 1
ATOM 3023 N N . ARG A 1 385 ? -99.417 2.683 101.310 1.00 43.09 385 ARG A N 1
ATOM 3024 C CA . ARG A 1 385 ? -98.671 3.654 100.263 1.00 43.09 385 ARG A CA 1
ATOM 3025 C C . ARG A 1 385 ? -98.151 3.246 98.723 1.00 43.09 385 ARG A C 1
ATOM 3027 O O . ARG A 1 385 ? -97.931 2.054 98.536 1.00 43.09 385 ARG A O 1
ATOM 3034 N N . GLU A 1 386 ? -97.799 4.161 97.687 1.00 59.06 386 GLU A N 1
ATOM 3035 C CA . GLU A 1 386 ? -97.482 4.033 96.126 1.00 59.06 386 GLU A CA 1
ATOM 3036 C C . GLU A 1 386 ? -96.409 4.989 95.257 1.00 59.06 386 GLU A C 1
ATOM 3038 O O . GLU A 1 386 ? -95.892 5.897 95.913 1.00 59.06 386 GLU A O 1
ATOM 3043 N N . TRP A 1 387 ? -96.044 4.866 93.871 1.00 43.47 387 TRP A N 1
ATOM 3044 C CA . TRP A 1 387 ? -95.299 5.841 92.822 1.00 43.47 387 TRP A CA 1
ATOM 3045 C C . TRP A 1 387 ? -94.944 5.505 91.218 1.00 43.47 387 TRP A C 1
ATOM 3047 O O . TRP A 1 387 ? -95.234 4.367 90.868 1.00 43.47 387 TRP A O 1
ATOM 3057 N N . ASP A 1 388 ? -94.343 6.380 90.257 1.00 49.00 388 ASP A N 1
ATOM 3058 C CA . ASP A 1 388 ? -94.105 6.256 88.670 1.00 49.00 388 ASP A CA 1
ATOM 3059 C C . ASP A 1 388 ? -92.956 7.085 87.748 1.00 49.00 388 ASP A C 1
ATOM 3061 O O . ASP A 1 388 ? -92.114 7.706 88.395 1.00 49.00 388 ASP A O 1
ATOM 3065 N N . CYS A 1 389 ? -92.838 7.123 86.321 1.00 47.25 389 CYS A N 1
ATOM 3066 C CA . CYS A 1 389 ? -91.669 7.542 85.304 1.00 47.25 389 CYS A CA 1
ATOM 3067 C C . CYS A 1 389 ? -91.804 8.242 83.777 1.00 47.25 389 CYS A C 1
ATOM 3069 O O . CYS A 1 389 ? -92.896 8.717 83.484 1.00 47.25 389 CYS A O 1
ATOM 3071 N N . TYR A 1 390 ? -90.766 8.402 82.799 1.00 41.41 390 TYR A N 1
ATOM 3072 C CA . TYR A 1 390 ? -90.717 9.219 81.419 1.00 41.41 390 TYR A CA 1
ATOM 3073 C C . TYR A 1 390 ? -89.687 8.967 80.114 1.00 41.41 390 TYR A C 1
ATOM 3075 O O . TYR A 1 390 ? -88.976 7.969 80.190 1.00 41.41 390 TYR A O 1
ATOM 3083 N N . ALA A 1 391 ? -89.561 9.775 78.939 1.00 41.50 391 ALA A N 1
ATOM 3084 C CA . ALA A 1 391 ? -88.848 9.557 77.522 1.00 41.50 391 ALA A CA 1
ATOM 3085 C C . ALA A 1 391 ? -88.160 10.727 76.527 1.00 41.50 391 ALA A C 1
ATOM 3087 O O . ALA A 1 391 ? -87.952 11.813 77.063 1.00 41.50 391 ALA A O 1
ATOM 3088 N N . LEU A 1 392 ? -87.745 10.571 75.164 1.00 44.41 392 LEU A N 1
ATOM 3089 C CA . LEU A 1 392 ? -86.848 11.471 74.181 1.00 44.41 392 LEU A CA 1
ATOM 3090 C C . LEU A 1 392 ? -86.819 11.379 72.505 1.00 44.41 392 LEU A C 1
ATOM 3092 O O . LEU A 1 392 ? -87.457 10.445 72.037 1.00 44.41 392 LEU A O 1
ATOM 3096 N N . GLU A 1 393 ? -86.098 12.218 71.598 1.00 41.34 393 GLU A N 1
ATOM 3097 C CA . GLU A 1 393 ? -86.134 12.358 69.998 1.00 41.34 393 GLU A CA 1
ATOM 3098 C C . GLU A 1 393 ? -84.952 13.073 69.030 1.00 41.34 393 GLU A C 1
ATOM 3100 O O . GLU A 1 393 ? -83.968 13.493 69.638 1.00 41.34 393 GLU A O 1
ATOM 3105 N N . SER A 1 394 ? -84.936 13.226 67.604 1.00 41.00 394 SER A N 1
ATOM 3106 C CA . SER A 1 394 ? -83.889 13.897 66.587 1.00 41.00 394 SER A CA 1
ATOM 3107 C C . SER A 1 394 ? -84.199 14.233 64.995 1.00 41.00 394 SER A C 1
ATOM 3109 O O . SER A 1 394 ? -85.179 13.688 64.505 1.00 41.00 394 SER A O 1
ATOM 3111 N N . GLU A 1 395 ? -83.405 15.019 64.138 1.00 41.03 395 GLU A N 1
ATOM 3112 C CA . GLU A 1 395 ? -83.673 15.526 62.677 1.00 41.03 395 GLU A CA 1
ATOM 3113 C C . GLU A 1 395 ? -82.520 15.832 61.577 1.00 41.03 395 GLU A C 1
ATOM 3115 O O . GLU A 1 395 ? -81.454 16.312 61.966 1.00 41.03 395 GLU A O 1
ATOM 3120 N N . PHE A 1 396 ? -82.768 15.707 60.215 1.00 37.72 396 PHE A N 1
ATOM 3121 C CA . PHE A 1 396 ? -82.461 16.608 58.996 1.00 37.72 396 PHE A CA 1
ATOM 3122 C C . PHE A 1 396 ? -82.696 15.944 57.564 1.00 37.72 396 PHE A C 1
ATOM 3124 O O . PHE A 1 396 ? -82.890 14.731 57.503 1.00 37.72 396 PHE A O 1
ATOM 3131 N N . HIS A 1 397 ? -82.713 16.676 56.405 1.00 36.75 397 HIS A N 1
ATOM 3132 C CA . HIS A 1 397 ? -83.246 16.173 55.083 1.00 36.75 397 HIS A CA 1
ATOM 3133 C C . HIS A 1 397 ? -82.731 16.745 53.712 1.00 36.75 397 HIS A C 1
ATOM 3135 O O . HIS A 1 397 ? -82.291 17.892 53.636 1.00 36.75 397 HIS A O 1
ATOM 3141 N N . THR A 1 398 ? -82.942 15.978 52.613 1.00 37.91 398 THR A N 1
ATOM 3142 C CA . THR A 1 398 ? -83.138 16.402 51.187 1.00 37.91 398 THR A CA 1
ATOM 3143 C C . THR A 1 398 ? -84.122 15.445 50.480 1.00 37.91 398 THR A C 1
ATOM 3145 O O . THR A 1 398 ? -84.066 14.251 50.744 1.00 37.91 398 THR A O 1
ATOM 3148 N N . GLU A 1 399 ? -84.989 15.932 49.580 1.00 46.22 399 GLU A N 1
ATOM 3149 C CA . GLU A 1 399 ? -86.297 15.294 49.274 1.00 46.22 399 GLU A CA 1
ATOM 3150 C C . GLU A 1 399 ? -86.371 14.278 48.103 1.00 46.22 399 GLU A C 1
ATOM 3152 O O . GLU A 1 399 ? -87.462 13.802 47.796 1.00 46.22 399 GLU A O 1
ATOM 3157 N N . GLU A 1 400 ? -85.262 13.893 47.460 1.00 46.69 400 GLU A N 1
ATOM 3158 C CA . GLU A 1 400 ? -85.222 12.633 46.689 1.00 46.69 400 GLU A CA 1
ATOM 3159 C C . GLU A 1 400 ? -84.585 11.546 47.565 1.00 46.69 400 GLU A C 1
ATOM 3161 O O . GLU A 1 400 ? -83.391 11.610 47.872 1.00 46.69 400 GLU A O 1
ATOM 3166 N N . GLU A 1 401 ? -85.376 10.546 47.971 1.00 53.97 401 GLU A N 1
ATOM 3167 C CA . GLU A 1 401 ? -84.901 9.390 48.740 1.00 53.97 401 GLU A CA 1
ATOM 3168 C C . GLU A 1 401 ? -83.977 8.527 47.861 1.00 53.97 401 GLU A C 1
ATOM 3170 O O . GLU A 1 401 ? -84.404 7.676 47.080 1.00 53.97 401 GLU A O 1
ATOM 3175 N N . LEU A 1 402 ? -82.674 8.808 47.951 1.00 58.81 402 LEU A N 1
ATOM 3176 C CA . LEU A 1 402 ? -81.608 8.195 47.154 1.00 58.81 402 LEU A CA 1
ATOM 3177 C C . LEU A 1 402 ? -81.255 6.786 47.671 1.00 58.81 402 LEU A C 1
ATOM 3179 O O . LEU A 1 402 ? -80.135 6.512 48.106 1.00 58.81 402 LEU A O 1
ATOM 3183 N N . ASP A 1 403 ? -82.242 5.892 47.630 1.00 79.56 403 ASP A N 1
ATOM 3184 C CA . ASP A 1 403 ? -82.131 4.513 48.102 1.00 79.56 403 ASP A CA 1
ATOM 3185 C C . ASP A 1 403 ? -80.936 3.772 47.492 1.00 79.56 403 ASP A C 1
ATOM 3187 O O . ASP A 1 403 ? -80.629 3.884 46.298 1.00 79.56 403 ASP A O 1
ATOM 3191 N N . ALA A 1 404 ? -80.283 2.948 48.314 1.00 79.88 404 ALA A N 1
ATOM 3192 C CA . ALA A 1 404 ? -79.072 2.225 47.938 1.00 79.88 404 ALA A CA 1
ATOM 3193 C C . ALA A 1 404 ? -79.240 1.365 46.670 1.00 79.88 404 ALA A C 1
ATOM 3195 O O . ALA A 1 404 ? -78.297 1.264 45.884 1.00 79.88 404 ALA A O 1
ATOM 3196 N N . ASP A 1 405 ? -80.424 0.792 46.422 1.00 83.12 405 ASP A N 1
ATOM 3197 C CA . ASP A 1 405 ? -80.704 0.034 45.194 1.00 83.12 405 ASP A CA 1
ATOM 3198 C C . ASP A 1 405 ? -80.678 0.924 43.940 1.00 83.12 405 ASP A C 1
ATOM 3200 O O . ASP A 1 405 ? -80.166 0.508 42.896 1.00 83.12 405 ASP A O 1
ATOM 3204 N N . LYS A 1 406 ? -81.135 2.182 44.044 1.00 84.38 406 LYS A N 1
ATOM 3205 C CA . LYS A 1 406 ? -81.047 3.157 42.949 1.00 84.38 406 LYS A CA 1
ATOM 3206 C C . LYS A 1 406 ? -79.609 3.626 42.736 1.00 84.38 406 LYS A C 1
ATOM 3208 O O . LYS A 1 406 ? -79.176 3.757 41.590 1.00 84.38 406 LYS A O 1
ATOM 3213 N N . VAL A 1 407 ? -78.837 3.807 43.811 1.00 83.94 407 VAL A N 1
ATOM 3214 C CA . VAL A 1 407 ? -77.391 4.076 43.710 1.00 83.94 407 VAL A CA 1
ATOM 3215 C C . VAL A 1 407 ? -76.669 2.905 43.029 1.00 83.94 407 VAL A C 1
ATOM 3217 O O . VAL A 1 407 ? -75.821 3.136 42.167 1.00 83.94 407 VAL A O 1
ATOM 3220 N N . ALA A 1 408 ? -77.027 1.657 43.347 1.00 85.50 408 ALA A N 1
ATOM 3221 C CA . ALA A 1 408 ? -76.443 0.474 42.717 1.00 85.50 408 ALA A CA 1
ATOM 3222 C C . ALA A 1 408 ? -76.764 0.387 41.212 1.00 85.50 408 ALA A C 1
ATOM 3224 O O . ALA A 1 408 ? -75.858 0.170 40.409 1.00 85.50 408 ALA A O 1
ATOM 3225 N N . GLU A 1 409 ? -78.012 0.645 40.810 1.00 85.75 409 GLU A N 1
ATOM 3226 C CA . GLU A 1 409 ? -78.409 0.714 39.394 1.00 85.75 409 GLU A CA 1
ATOM 3227 C C . GLU A 1 409 ? -77.620 1.797 38.632 1.00 85.75 409 GLU A C 1
ATOM 3229 O O . GLU A 1 409 ? -77.089 1.551 37.547 1.00 85.75 409 GLU A O 1
ATOM 3234 N N . LEU A 1 410 ? -77.472 2.990 39.220 1.00 86.00 410 LEU A N 1
ATOM 3235 C CA . LEU A 1 410 ? -76.717 4.095 38.618 1.00 86.00 410 LEU A CA 1
ATOM 3236 C C . LEU A 1 410 ? -75.209 3.810 38.522 1.00 86.00 410 LEU A C 1
ATOM 3238 O O . LEU A 1 410 ? -74.565 4.254 37.568 1.00 86.00 410 LEU A O 1
ATOM 3242 N N . VAL A 1 411 ? -74.639 3.050 39.463 1.00 86.12 411 VAL A N 1
ATOM 3243 C CA . VAL A 1 411 ? -73.253 2.564 39.371 1.00 86.12 411 VAL A CA 1
ATOM 3244 C C . VAL A 1 411 ? -73.116 1.501 38.279 1.00 86.12 411 VAL A C 1
ATOM 3246 O O . VAL A 1 411 ? -72.163 1.573 37.506 1.00 86.12 411 VAL A O 1
ATOM 3249 N N . ALA A 1 412 ? -74.055 0.559 38.151 1.00 85.81 412 ALA A N 1
ATOM 3250 C CA . ALA A 1 412 ? -74.020 -0.477 37.112 1.00 85.81 412 ALA A CA 1
ATOM 3251 C C . ALA A 1 412 ? -74.073 0.096 35.677 1.00 85.81 412 ALA A C 1
ATOM 3253 O O . ALA A 1 412 ? -73.552 -0.512 34.746 1.00 85.81 412 ALA A O 1
ATOM 3254 N N . ILE A 1 413 ? -74.630 1.299 35.495 1.00 87.94 413 ILE A N 1
ATOM 3255 C CA . ILE A 1 413 ? -74.654 2.027 34.212 1.00 87.94 413 ILE A CA 1
ATOM 3256 C C . ILE A 1 413 ? -73.287 2.679 33.870 1.00 87.94 413 ILE A C 1
ATOM 3258 O O . ILE A 1 413 ? -73.071 3.127 32.738 1.00 87.94 413 ILE A O 1
ATOM 3262 N N . LEU A 1 414 ? -72.318 2.734 34.798 1.00 90.31 414 LEU A N 1
ATOM 3263 C CA . LEU A 1 414 ? -70.999 3.322 34.528 1.00 90.31 414 LEU A CA 1
ATOM 3264 C C . LEU A 1 414 ? -70.201 2.499 33.492 1.00 90.31 414 LEU A C 1
ATOM 3266 O O . LEU A 1 414 ? -70.155 1.270 33.554 1.00 90.31 414 LEU A O 1
ATOM 3270 N N . PRO A 1 415 ? -69.514 3.160 32.538 1.00 87.62 415 PRO A N 1
ATOM 3271 C CA . PRO A 1 415 ? -68.999 2.502 31.341 1.00 87.62 415 PRO A CA 1
ATOM 3272 C C . PRO A 1 415 ? -67.879 1.502 31.653 1.00 87.62 415 PRO A C 1
ATOM 3274 O O . PRO A 1 415 ? -66.729 1.887 31.872 1.00 87.62 415 PRO A O 1
ATOM 3277 N N . GLY A 1 416 ? -68.217 0.216 31.572 1.00 86.44 416 GLY A N 1
ATOM 3278 C CA . GLY A 1 416 ? -67.301 -0.905 31.778 1.00 86.44 416 GLY A CA 1
ATOM 3279 C C . GLY A 1 416 ? -67.487 -1.651 33.098 1.00 86.44 416 GLY A C 1
ATOM 3280 O O . GLY A 1 416 ? -66.767 -2.621 33.296 1.00 86.44 416 GLY A O 1
ATOM 3281 N N . LEU A 1 417 ? -68.419 -1.236 33.965 1.00 92.00 417 LEU A N 1
ATOM 3282 C CA . LEU A 1 417 ? -68.828 -2.032 35.123 1.00 92.00 417 LEU A CA 1
ATOM 3283 C C . LEU A 1 417 ? -69.896 -3.057 34.713 1.00 92.00 417 LEU A C 1
ATOM 3285 O O . LEU A 1 417 ? -70.710 -2.794 33.831 1.00 92.00 417 LEU A O 1
ATOM 3289 N N . ASP A 1 418 ? -69.877 -4.221 35.356 1.00 88.56 418 ASP A N 1
ATOM 3290 C CA . ASP A 1 418 ? -70.798 -5.341 35.110 1.00 88.56 418 ASP A CA 1
ATOM 3291 C C . ASP A 1 418 ? -71.835 -5.521 36.233 1.00 88.56 418 ASP A C 1
ATOM 3293 O O . ASP A 1 418 ? -72.786 -6.285 36.089 1.00 88.56 418 ASP A O 1
ATOM 3297 N N . GLY A 1 419 ? -71.643 -4.827 37.357 1.00 89.75 419 GLY A N 1
ATOM 3298 C CA . GLY A 1 419 ? -72.515 -4.860 38.528 1.00 89.75 419 GLY A CA 1
ATOM 3299 C C . GLY A 1 419 ? -71.788 -4.384 39.785 1.00 89.75 419 GLY A C 1
ATOM 3300 O O . GLY A 1 419 ? -70.553 -4.333 39.822 1.00 89.75 419 GLY A O 1
ATOM 3301 N N . CYS A 1 420 ? -72.534 -4.036 40.834 1.00 92.31 420 CYS A N 1
ATOM 3302 C CA . CYS A 1 420 ? -71.949 -3.560 42.088 1.00 92.31 420 CYS A CA 1
ATOM 3303 C C . CYS A 1 420 ? -72.726 -3.982 43.341 1.00 92.31 420 CYS A C 1
ATOM 3305 O O . CYS A 1 420 ? -73.885 -4.373 43.264 1.00 92.31 420 CYS A O 1
ATOM 3307 N N . MET A 1 421 ? -72.101 -3.855 44.510 1.00 92.62 421 MET A N 1
ATOM 3308 C CA . MET A 1 421 ? -72.721 -4.075 45.818 1.00 92.62 421 MET A CA 1
ATOM 3309 C C . MET A 1 421 ? -72.316 -2.961 46.790 1.00 92.62 421 MET A C 1
ATOM 3311 O O . MET A 1 421 ? -71.141 -2.601 46.862 1.00 92.62 421 MET A O 1
ATOM 3315 N N . LEU A 1 422 ? -73.281 -2.442 47.549 1.00 91.12 422 LEU A N 1
ATOM 3316 C CA . LEU A 1 422 ? -73.099 -1.416 48.579 1.00 91.12 422 LEU A CA 1
ATOM 3317 C C . LEU A 1 422 ? -73.265 -2.035 49.966 1.00 91.12 422 LEU A C 1
ATOM 3319 O O . LEU A 1 422 ? -74.224 -2.767 50.204 1.00 91.12 422 LEU A O 1
ATOM 3323 N N . VAL A 1 423 ? -72.345 -1.756 50.891 1.00 90.56 423 VAL A N 1
ATOM 3324 C CA . VAL A 1 423 ? -72.339 -2.367 52.231 1.00 90.56 423 VAL A CA 1
ATOM 3325 C C . VAL A 1 423 ? -71.851 -1.380 53.288 1.00 90.56 423 VAL A C 1
ATOM 3327 O O . VAL A 1 423 ? -70.881 -0.657 53.063 1.00 90.56 423 VAL A O 1
ATOM 3330 N N . LYS A 1 424 ? -72.478 -1.389 54.469 1.00 87.56 424 LYS A N 1
ATOM 3331 C CA . LYS A 1 424 ? -71.986 -0.666 55.652 1.00 87.56 424 LYS A CA 1
ATOM 3332 C C . LYS A 1 424 ? -71.110 -1.579 56.518 1.00 87.56 424 LYS A C 1
ATOM 3334 O O . LYS A 1 424 ? -71.414 -2.761 56.670 1.00 87.56 424 LYS A O 1
ATOM 3339 N N . ASN A 1 425 ? -70.032 -1.052 57.099 1.00 79.69 425 ASN A N 1
ATOM 3340 C CA . ASN A 1 425 ? -69.072 -1.824 57.890 1.00 79.69 425 ASN A CA 1
ATOM 3341 C C . ASN A 1 425 ? -69.768 -2.550 59.047 1.00 79.69 425 ASN A C 1
ATOM 3343 O O . ASN A 1 425 ? -70.540 -1.932 59.777 1.00 79.69 425 ASN A O 1
ATOM 3347 N N . HIS A 1 426 ? -69.518 -3.853 59.197 1.00 75.00 426 HIS A N 1
ATOM 3348 C CA . HIS A 1 426 ? -70.218 -4.754 60.128 1.00 75.00 426 HIS A CA 1
ATOM 3349 C C . HIS A 1 426 ? -71.752 -4.882 59.940 1.00 75.00 426 HIS A C 1
ATOM 3351 O O . HIS A 1 426 ? -72.377 -5.737 60.569 1.00 75.00 426 HIS A O 1
ATOM 3357 N N . GLY A 1 427 ? -72.365 -4.078 59.067 1.00 75.69 427 GLY A N 1
ATOM 3358 C CA . GLY A 1 427 ? -73.807 -3.950 58.876 1.00 75.69 427 GLY A CA 1
ATOM 3359 C C . GLY A 1 427 ? -74.398 -4.913 57.839 1.00 75.69 427 GLY A C 1
ATOM 3360 O O . GLY A 1 427 ? -73.794 -5.938 57.502 1.00 75.69 427 GLY A O 1
ATOM 3361 N N . PRO A 1 428 ? -75.622 -4.646 57.351 1.00 78.69 428 PRO A N 1
ATOM 3362 C CA . PRO A 1 428 ? -76.195 -5.343 56.205 1.00 78.69 428 PRO A CA 1
ATOM 3363 C C . PRO A 1 428 ? -75.560 -4.881 54.883 1.00 78.69 428 PRO A C 1
ATOM 3365 O O . PRO A 1 428 ? -74.975 -3.798 54.787 1.00 78.69 428 PRO A O 1
ATOM 3368 N N . VAL A 1 429 ? -75.729 -5.705 53.848 1.00 85.56 429 VAL A N 1
ATOM 3369 C CA . VAL A 1 429 ? -75.644 -5.250 52.455 1.00 85.56 429 VAL A CA 1
ATOM 3370 C C . VAL A 1 429 ? -76.818 -4.298 52.227 1.00 85.56 429 VAL A C 1
ATOM 3372 O O . VAL A 1 429 ? -77.948 -4.652 52.551 1.00 85.56 429 VAL A O 1
ATOM 3375 N N . LEU A 1 430 ? -76.535 -3.096 51.729 1.00 85.50 430 LEU A N 1
ATOM 3376 C CA . LEU A 1 430 ? -77.531 -2.053 51.471 1.00 85.50 430 LEU A CA 1
ATOM 3377 C C . LEU A 1 430 ? -78.207 -2.257 50.109 1.00 85.50 430 LEU A C 1
ATOM 3379 O O . LEU A 1 430 ? -79.396 -2.011 49.984 1.00 85.50 430 LEU A O 1
ATOM 3383 N N . ALA A 1 431 ? -77.443 -2.725 49.116 1.00 88.44 431 ALA A N 1
ATOM 3384 C CA . ALA A 1 431 ? -77.918 -3.086 47.781 1.00 88.44 431 ALA A CA 1
ATOM 3385 C C . ALA A 1 431 ? -76.931 -4.048 47.106 1.00 88.44 431 ALA A C 1
ATOM 3387 O O . ALA A 1 431 ? -75.723 -3.965 47.358 1.00 88.44 431 ALA A O 1
ATOM 3388 N N . SER A 1 432 ? -77.402 -4.932 46.221 1.00 87.12 432 SER A N 1
ATOM 3389 C CA . SER A 1 432 ? -76.519 -5.781 45.407 1.00 87.12 432 SER A CA 1
ATOM 3390 C C . SER A 1 432 ? -77.081 -6.084 44.023 1.00 87.12 432 SER A C 1
ATOM 3392 O O . SER A 1 432 ? -78.147 -6.670 43.873 1.00 87.12 432 SER A O 1
ATOM 3394 N N . GLN A 1 433 ? -76.279 -5.752 43.017 1.00 87.44 433 GLN A N 1
ATOM 3395 C CA . GLN A 1 433 ? -76.394 -6.159 41.618 1.00 87.44 433 GLN A CA 1
ATOM 3396 C C . GLN A 1 433 ? -75.093 -6.860 41.167 1.00 87.44 433 GLN A C 1
ATOM 3398 O O . GLN A 1 433 ? -74.749 -6.874 39.989 1.00 87.44 433 GLN A O 1
ATOM 3403 N N . LEU A 1 434 ? -74.311 -7.395 42.115 1.00 87.88 434 LEU A N 1
ATOM 3404 C CA . LEU A 1 434 ? -73.021 -8.038 41.853 1.00 87.88 434 LEU A CA 1
ATOM 3405 C C . LEU A 1 434 ? -73.220 -9.518 41.458 1.00 87.88 434 LEU A C 1
ATOM 3407 O O . LEU A 1 434 ? -73.974 -10.204 42.154 1.00 87.88 434 LEU A O 1
ATOM 3411 N N . PRO A 1 435 ? -72.521 -10.050 40.433 1.00 87.31 435 PRO A N 1
ATOM 3412 C CA . PRO A 1 435 ? -72.618 -11.460 40.046 1.00 87.31 435 PRO A CA 1
ATOM 3413 C C . PRO A 1 435 ? -72.367 -12.432 41.211 1.00 87.31 435 PRO A C 1
ATOM 3415 O O . PRO A 1 435 ? -71.349 -12.330 41.899 1.00 87.31 435 PRO A O 1
ATOM 3418 N N . GLU A 1 436 ? -73.251 -13.421 41.395 1.00 85.56 436 GLU A N 1
ATOM 3419 C CA . GLU A 1 436 ? -73.223 -14.352 42.544 1.00 85.56 436 GLU A CA 1
ATOM 3420 C C . GLU A 1 436 ? -71.879 -15.076 42.720 1.00 85.56 436 GLU A C 1
ATOM 3422 O O . GLU A 1 436 ? -71.450 -15.342 43.845 1.00 85.56 436 GLU A O 1
ATOM 3427 N N . ARG A 1 437 ? -71.159 -15.329 41.615 1.00 86.56 437 ARG A N 1
ATOM 3428 C CA . ARG A 1 437 ? -69.817 -15.937 41.628 1.00 86.56 437 ARG A CA 1
ATOM 3429 C C . ARG A 1 437 ? -68.792 -15.171 42.471 1.00 86.56 437 ARG A C 1
ATOM 3431 O O . ARG A 1 437 ? -67.843 -15.781 42.948 1.00 86.56 437 ARG A O 1
ATOM 3438 N N . LEU A 1 438 ? -68.986 -13.867 42.683 1.00 86.62 438 LEU A N 1
ATOM 3439 C CA . LEU A 1 438 ? -68.102 -13.024 43.492 1.00 86.62 438 LEU A CA 1
ATOM 3440 C C . LEU A 1 438 ? -68.500 -13.003 44.979 1.00 86.62 438 LEU A C 1
ATOM 3442 O O . LEU A 1 438 ? -67.660 -12.708 45.828 1.00 86.62 438 LEU A O 1
ATOM 3446 N N . HIS A 1 439 ? -69.740 -13.369 45.341 1.00 86.25 439 HIS A N 1
ATOM 3447 C CA . HIS A 1 439 ? -70.216 -13.350 46.739 1.00 86.25 439 HIS A CA 1
ATOM 3448 C C . HIS A 1 439 ? -69.471 -14.340 47.651 1.00 86.25 439 HIS A C 1
ATOM 3450 O O . HIS A 1 439 ? -69.480 -14.183 48.871 1.00 86.25 439 HIS A O 1
ATOM 3456 N N . SER A 1 440 ? -68.811 -15.356 47.090 1.00 85.19 440 SER A N 1
ATOM 3457 C CA . SER A 1 440 ? -67.918 -16.274 47.812 1.00 85.19 440 SER A CA 1
ATOM 3458 C C . SER A 1 440 ? -66.661 -15.569 48.339 1.00 85.19 440 SER A C 1
ATOM 3460 O O . SER A 1 440 ? -66.306 -15.748 49.505 1.00 85.19 440 SER A O 1
ATOM 3462 N N . HIS A 1 441 ? -66.028 -14.735 47.510 1.00 85.25 441 HIS A N 1
ATOM 3463 C CA . HIS A 1 441 ? -64.774 -14.034 47.805 1.00 85.25 441 HIS A CA 1
ATOM 3464 C C . HIS A 1 441 ? -64.953 -12.901 48.828 1.00 85.25 441 HIS A C 1
ATOM 3466 O O . HIS A 1 441 ? -64.023 -12.570 49.559 1.00 85.25 441 HIS A O 1
ATOM 3472 N N . LEU A 1 442 ? -66.166 -12.351 48.946 1.00 86.56 442 LEU A N 1
ATOM 3473 C CA . LEU A 1 442 ? -66.489 -11.246 49.860 1.00 86.56 442 LEU A CA 1
ATOM 3474 C C . LEU A 1 442 ? -66.879 -11.704 51.282 1.00 86.56 442 LEU A C 1
ATOM 3476 O O . LEU A 1 442 ? -67.309 -10.896 52.107 1.00 86.56 442 LEU A O 1
ATOM 3480 N N . LYS A 1 443 ? -66.719 -12.997 51.603 1.00 87.00 443 LYS A N 1
ATOM 3481 C CA . LYS A 1 443 ? -67.009 -13.563 52.932 1.00 87.00 443 LYS A CA 1
ATOM 3482 C C . LYS A 1 443 ? -65.881 -13.278 53.929 1.00 87.00 443 LYS A C 1
ATOM 3484 O O . LYS A 1 443 ? -64.921 -14.044 54.053 1.00 87.00 443 LYS A O 1
ATOM 3489 N N . VAL A 1 444 ? -66.030 -12.183 54.671 1.00 84.88 444 VAL A N 1
ATOM 3490 C CA . VAL A 1 444 ? -65.157 -11.769 55.784 1.00 84.88 444 VAL A CA 1
ATOM 3491 C C . VAL A 1 444 ? -65.731 -12.130 57.164 1.00 84.88 444 VAL A C 1
ATOM 3493 O O . VAL A 1 444 ? -66.942 -11.999 57.372 1.00 84.88 444 VAL A O 1
ATOM 3496 N N . PRO A 1 445 ? -64.885 -12.529 58.138 1.00 82.38 445 PRO A N 1
ATOM 3497 C CA . PRO A 1 445 ? -65.289 -12.667 59.537 1.00 82.38 445 PRO A CA 1
ATOM 3498 C C . PRO A 1 445 ? -65.907 -11.373 60.081 1.00 82.38 445 PRO A C 1
ATOM 3500 O O . PRO A 1 445 ? -65.465 -10.274 59.742 1.00 82.38 445 PRO A O 1
ATOM 3503 N N . ASN A 1 446 ? -66.938 -11.504 60.920 1.00 83.44 446 ASN A N 1
ATOM 3504 C CA . ASN A 1 446 ? -67.633 -10.397 61.596 1.00 83.44 446 ASN A CA 1
ATOM 3505 C C . ASN A 1 446 ? -68.070 -9.241 60.667 1.00 83.44 446 ASN A C 1
ATOM 3507 O O . ASN A 1 446 ? -68.199 -8.102 61.119 1.00 83.44 446 ASN A O 1
ATOM 3511 N N . ARG A 1 447 ? -68.264 -9.519 59.364 1.00 82.62 447 ARG A N 1
ATOM 3512 C CA . ARG A 1 447 ? -68.556 -8.522 58.316 1.00 82.62 447 ARG A CA 1
ATOM 3513 C C . ARG A 1 447 ? -67.569 -7.335 58.304 1.00 82.62 447 ARG A C 1
ATOM 3515 O O . ARG A 1 447 ? -67.950 -6.212 57.979 1.00 82.62 447 ARG A O 1
ATOM 3522 N N . ASN A 1 448 ? -66.303 -7.571 58.667 1.00 86.94 448 ASN A N 1
ATOM 3523 C CA . ASN A 1 448 ? -65.252 -6.556 58.589 1.00 86.94 448 ASN A CA 1
ATOM 3524 C C . ASN A 1 448 ? -64.676 -6.493 57.166 1.00 86.94 448 ASN A C 1
ATOM 3526 O O . ASN A 1 448 ? -63.749 -7.229 56.824 1.00 86.94 448 ASN A O 1
ATOM 3530 N N . TYR A 1 449 ? -65.232 -5.617 56.332 1.00 87.75 449 TYR A N 1
ATOM 3531 C CA . TYR A 1 449 ? -64.844 -5.508 54.923 1.00 87.75 449 TYR A CA 1
ATOM 3532 C C . TYR A 1 449 ? -63.487 -4.823 54.704 1.00 87.75 449 TYR A C 1
ATOM 3534 O O . TYR A 1 449 ? -62.919 -4.970 53.624 1.00 87.75 449 TYR A O 1
ATOM 3542 N N . GLN A 1 450 ? -62.907 -4.174 55.725 1.00 87.56 450 GLN A N 1
ATOM 3543 C CA . GLN A 1 450 ? -61.542 -3.628 55.647 1.00 87.56 450 GLN A CA 1
ATOM 3544 C C . GLN A 1 450 ? -60.512 -4.731 55.369 1.00 87.56 450 GLN A C 1
ATOM 3546 O O . GLN A 1 450 ? -59.599 -4.531 54.571 1.00 87.56 450 GLN A O 1
ATOM 3551 N N . LEU A 1 451 ? -60.728 -5.930 55.926 1.00 88.38 451 LEU A N 1
ATOM 3552 C CA . LEU A 1 451 ? -59.862 -7.096 55.725 1.00 88.38 451 LEU A CA 1
ATOM 3553 C C . LEU A 1 451 ? -59.757 -7.529 54.253 1.00 88.38 451 LEU A C 1
ATOM 3555 O O . LEU A 1 451 ? -58.797 -8.202 53.895 1.00 88.38 451 LEU A O 1
ATOM 3559 N N . LEU A 1 452 ? -60.699 -7.158 53.376 1.00 88.12 452 LEU A N 1
ATOM 3560 C CA . LEU A 1 452 ? -60.594 -7.477 51.946 1.00 88.12 452 LEU A CA 1
ATOM 3561 C C . LEU A 1 452 ? -59.480 -6.696 51.238 1.00 88.12 452 LEU A C 1
ATOM 3563 O O . LEU A 1 452 ? -58.967 -7.188 50.238 1.00 88.12 452 LEU A O 1
ATOM 3567 N N . PHE A 1 453 ? -59.058 -5.538 51.763 1.00 88.75 453 PHE A N 1
ATOM 3568 C CA . PHE A 1 453 ? -57.926 -4.801 51.190 1.00 88.75 453 PHE A CA 1
ATOM 3569 C C . PHE A 1 453 ? -56.580 -5.531 51.362 1.00 88.75 453 PHE A C 1
ATOM 3571 O O . PHE A 1 453 ? -55.638 -5.264 50.612 1.00 88.75 453 PHE A O 1
ATOM 3578 N N . GLU A 1 454 ? -56.505 -6.440 52.338 1.00 87.75 454 GLU A N 1
ATOM 3579 C CA . GLU A 1 454 ? -55.306 -7.193 52.730 1.00 87.75 454 GLU A CA 1
ATOM 3580 C C . GLU A 1 454 ? -55.404 -8.683 52.366 1.00 87.75 454 GLU A C 1
ATOM 3582 O O . GLU A 1 454 ? -54.390 -9.318 52.096 1.00 87.75 454 GLU A O 1
ATOM 3587 N N . ARG A 1 455 ? -56.621 -9.245 52.342 1.00 88.06 455 ARG A N 1
ATOM 3588 C CA . ARG A 1 455 ? -56.886 -10.678 52.126 1.00 88.06 455 ARG A CA 1
ATOM 3589 C C . ARG A 1 455 ? -57.144 -11.068 50.667 1.00 88.06 455 ARG A C 1
ATOM 3591 O O . ARG A 1 455 ? -57.107 -12.255 50.359 1.00 88.06 455 ARG A O 1
ATOM 3598 N N . LEU A 1 456 ? -57.463 -10.122 49.782 1.00 88.44 456 LEU A N 1
ATOM 3599 C CA . LEU A 1 456 ? -57.587 -10.426 48.355 1.00 88.44 456 LEU A CA 1
ATOM 3600 C C . LEU A 1 456 ? -56.206 -10.410 47.690 1.00 88.44 456 LEU A C 1
ATOM 3602 O O . LEU A 1 456 ? -55.508 -9.397 47.685 1.00 88.44 456 LEU A O 1
ATOM 3606 N N . GLU A 1 457 ? -55.843 -11.555 47.121 1.00 79.94 457 GLU A N 1
ATOM 3607 C CA . GLU A 1 457 ? -54.654 -11.748 46.288 1.00 79.94 457 GLU A CA 1
ATOM 3608 C C . GLU A 1 457 ? -54.825 -11.054 44.911 1.00 79.94 457 GLU A C 1
ATOM 3610 O O . GLU A 1 457 ? -55.887 -10.505 44.605 1.00 79.94 457 GLU A O 1
ATOM 3615 N N . ASP A 1 458 ? -53.768 -11.019 44.091 1.00 88.56 458 ASP A N 1
ATOM 3616 C CA . ASP A 1 458 ? -53.731 -10.358 42.770 1.00 88.56 458 ASP A CA 1
ATOM 3617 C C . ASP A 1 458 ? -54.246 -8.897 42.747 1.00 88.56 458 ASP A C 1
ATOM 3619 O O . ASP A 1 458 ? -55.072 -8.496 41.918 1.00 88.56 458 ASP A O 1
ATOM 3623 N N . LYS A 1 459 ? -53.719 -8.056 43.646 1.00 93.44 459 LYS A N 1
ATOM 3624 C CA . LYS A 1 459 ? -53.943 -6.600 43.641 1.00 93.44 459 LYS A CA 1
ATOM 3625 C C . LYS A 1 459 ? -53.301 -5.951 42.404 1.00 93.44 459 LYS A C 1
ATOM 3627 O O . LYS A 1 459 ? -52.083 -5.964 42.253 1.00 93.44 459 LYS A O 1
ATOM 3632 N N . LEU A 1 460 ? -54.119 -5.359 41.534 1.00 92.31 460 LEU A N 1
ATOM 3633 C CA . LEU A 1 460 ? -53.706 -4.756 40.261 1.00 92.31 460 LEU A CA 1
ATOM 3634 C C . LEU A 1 460 ? -53.339 -3.270 40.392 1.00 92.31 460 LEU A C 1
ATOM 3636 O O . LEU A 1 460 ? -52.327 -2.838 39.844 1.00 92.31 460 LEU A O 1
ATOM 3640 N N . GLU A 1 461 ? -54.171 -2.481 41.082 1.00 91.81 461 GLU A N 1
ATOM 3641 C CA . GLU A 1 461 ? -54.018 -1.021 41.227 1.00 91.81 461 GLU A CA 1
ATOM 3642 C C . GLU A 1 461 ? -54.589 -0.542 42.575 1.00 91.81 461 GLU A C 1
ATOM 3644 O O . GLU A 1 461 ? -55.564 -1.105 43.074 1.00 91.81 461 GLU A O 1
ATOM 3649 N N . GLU A 1 462 ? -54.021 0.520 43.156 1.00 92.94 462 GLU A N 1
ATOM 3650 C CA . GLU A 1 462 ? -54.540 1.200 44.355 1.00 92.94 462 GLU A CA 1
ATOM 3651 C C . GLU A 1 462 ? -54.571 2.718 44.136 1.00 92.94 462 GLU A C 1
ATOM 3653 O O . GLU A 1 462 ? -53.611 3.307 43.642 1.00 92.94 462 GLU A O 1
ATOM 3658 N N . TYR A 1 463 ? -55.680 3.348 44.521 1.00 90.19 463 TYR A N 1
ATOM 3659 C CA . TYR A 1 463 ? -55.905 4.786 44.443 1.00 90.19 463 TYR A CA 1
ATOM 3660 C C . TYR A 1 463 ? -56.296 5.311 45.825 1.00 90.19 463 TYR A C 1
ATOM 3662 O O . TYR A 1 463 ? -57.397 5.059 46.317 1.00 90.19 463 TYR A O 1
ATOM 3670 N N . ASN A 1 464 ? -55.401 6.081 46.437 1.00 91.56 464 ASN A N 1
ATOM 3671 C CA . ASN A 1 464 ? -55.693 6.834 47.652 1.00 91.56 464 ASN A CA 1
ATOM 3672 C C . ASN A 1 464 ? -56.160 8.236 47.240 1.00 91.56 464 ASN A C 1
ATOM 3674 O O . ASN A 1 464 ? -55.347 9.092 46.893 1.00 91.56 464 ASN A O 1
ATOM 3678 N N . LEU A 1 465 ? -57.477 8.442 47.215 1.00 90.12 465 LEU A N 1
ATOM 3679 C CA . LEU A 1 465 ? -58.114 9.714 46.878 1.00 90.12 465 LEU A CA 1
ATOM 3680 C C . LEU A 1 465 ? -58.561 10.439 48.155 1.00 90.12 465 LEU A C 1
ATOM 3682 O O . LEU A 1 465 ? -58.620 9.862 49.242 1.00 90.12 465 LEU A O 1
ATOM 3686 N N . GLN A 1 466 ? -58.871 11.732 48.042 1.00 85.00 466 GLN A N 1
ATOM 3687 C CA . GLN A 1 466 ? -59.342 12.510 49.189 1.00 85.00 466 GLN A CA 1
ATOM 3688 C C . GLN A 1 466 ? -60.639 11.899 49.739 1.00 85.00 466 GLN A C 1
ATOM 3690 O O . GLN A 1 466 ? -61.635 11.793 49.027 1.00 85.00 466 GLN A O 1
ATOM 3695 N N . ASN A 1 467 ? -60.595 11.487 51.008 1.00 88.75 467 ASN A N 1
ATOM 3696 C CA . ASN A 1 467 ? -61.671 10.822 51.753 1.00 88.75 467 ASN A CA 1
ATOM 3697 C C . ASN A 1 467 ? -62.114 9.440 51.220 1.00 88.75 467 ASN A C 1
ATOM 3699 O O . ASN A 1 467 ? -63.099 8.903 51.726 1.00 88.75 467 ASN A O 1
ATOM 3703 N N . ALA A 1 468 ? -61.400 8.835 50.259 1.00 92.81 468 ALA A N 1
ATOM 3704 C CA . ALA A 1 468 ? -61.740 7.515 49.720 1.00 92.81 468 ALA A CA 1
ATOM 3705 C C . ALA A 1 468 ? -60.509 6.668 49.346 1.00 92.81 468 ALA A C 1
ATOM 3707 O O . ALA A 1 468 ? -59.644 7.102 48.583 1.00 92.81 468 ALA A O 1
ATOM 3708 N N . ARG A 1 469 ? -60.469 5.416 49.816 1.00 94.75 469 ARG A N 1
ATOM 3709 C CA . ARG A 1 469 ? -59.487 4.399 49.402 1.00 94.75 469 ARG A CA 1
ATOM 3710 C C . ARG A 1 469 ? -60.119 3.487 48.359 1.00 94.75 469 ARG A C 1
ATOM 3712 O O . ARG A 1 469 ? -61.197 2.952 48.605 1.00 94.75 469 ARG A O 1
ATOM 3719 N N . LEU A 1 470 ? -59.453 3.271 47.227 1.00 95.31 470 LEU A N 1
ATOM 3720 C CA . LEU A 1 470 ? -59.881 2.304 46.218 1.00 95.31 470 LEU A CA 1
ATOM 3721 C C . LEU A 1 470 ? -58.752 1.331 45.894 1.00 95.31 470 LEU A C 1
ATOM 3723 O O . LEU A 1 470 ? -57.609 1.746 45.743 1.00 95.31 470 LEU A O 1
ATOM 3727 N N . ALA A 1 471 ? -59.069 0.053 45.716 1.00 95.56 471 ALA A N 1
ATOM 3728 C CA . ALA A 1 471 ? -58.126 -0.937 45.212 1.00 95.56 471 ALA A CA 1
ATOM 3729 C C . ALA A 1 471 ? -58.823 -1.927 44.276 1.00 95.56 471 ALA A C 1
ATOM 3731 O O . ALA A 1 471 ? -59.950 -2.348 44.532 1.00 95.56 471 ALA A O 1
ATOM 3732 N N . THR A 1 472 ? -58.148 -2.280 43.185 1.00 95.81 472 THR A N 1
ATOM 3733 C CA . THR A 1 472 ? -58.638 -3.210 42.164 1.00 95.81 472 THR A CA 1
ATOM 3734 C C . THR A 1 472 ? -57.878 -4.523 42.268 1.00 95.81 472 THR A C 1
ATOM 3736 O O . THR A 1 472 ? -56.651 -4.520 42.240 1.00 95.81 472 THR A O 1
ATOM 3739 N N . TYR A 1 473 ? -58.608 -5.629 42.358 1.00 96.06 473 TYR A N 1
ATOM 3740 C CA . TYR A 1 473 ? -58.098 -6.993 42.490 1.00 96.06 473 TYR A CA 1
ATOM 3741 C C . TYR A 1 473 ? -58.551 -7.831 41.300 1.00 96.06 473 TYR A C 1
ATOM 3743 O O . TYR A 1 473 ? -59.633 -7.597 40.757 1.00 96.06 473 TYR A O 1
ATOM 3751 N N . LYS A 1 474 ? -57.757 -8.822 40.903 1.00 94.31 474 LYS A N 1
ATOM 3752 C CA . LYS A 1 474 ? -58.149 -9.799 39.887 1.00 94.31 474 LYS A CA 1
ATOM 3753 C C . LYS A 1 474 ? -58.817 -11.001 40.555 1.00 94.31 474 LYS A C 1
ATOM 3755 O O . LYS A 1 474 ? -58.241 -11.617 41.442 1.00 94.31 474 LYS A O 1
ATOM 3760 N N . ILE A 1 475 ? -60.018 -11.364 40.115 1.00 91.25 475 ILE A N 1
ATOM 3761 C CA . ILE A 1 475 ? -60.752 -12.533 40.615 1.00 91.25 475 ILE A CA 1
ATOM 3762 C C . ILE A 1 475 ? -61.111 -13.412 39.413 1.00 91.25 475 ILE A C 1
ATOM 3764 O O . ILE A 1 475 ? -62.149 -13.258 38.769 1.00 91.25 475 ILE A O 1
ATOM 3768 N N . GLY A 1 476 ? -60.197 -14.327 39.078 1.00 88.38 476 GLY A N 1
ATOM 3769 C CA . GLY A 1 476 ? -60.304 -15.185 37.898 1.00 88.38 476 GLY A CA 1
ATOM 3770 C C . GLY A 1 476 ? -60.158 -14.394 36.595 1.00 88.38 476 GLY A C 1
ATOM 3771 O O . GLY A 1 476 ? -59.070 -13.915 36.275 1.00 88.38 476 GLY A O 1
ATOM 3772 N N . GLU A 1 477 ? -61.249 -14.281 35.838 1.00 89.12 477 GLU A N 1
ATOM 3773 C CA . GLU A 1 477 ? -61.318 -13.534 34.570 1.00 89.12 477 GLU A CA 1
ATOM 3774 C C . GLU A 1 477 ? -61.876 -12.107 34.731 1.00 89.12 477 GLU A C 1
ATOM 3776 O O . GLU A 1 477 ? -61.812 -11.317 33.792 1.00 89.12 477 GLU A O 1
ATOM 3781 N N . GLU A 1 478 ? -62.407 -11.758 35.908 1.00 92.00 478 GLU A N 1
ATOM 3782 C CA . GLU A 1 478 ? -62.953 -10.428 36.205 1.00 92.00 478 GLU A CA 1
ATOM 3783 C C . GLU A 1 478 ? -62.000 -9.619 37.092 1.00 92.00 478 GLU A C 1
ATOM 3785 O O . GLU A 1 478 ? -61.189 -10.169 37.842 1.00 92.00 478 GLU A O 1
ATOM 3790 N N . ALA A 1 479 ? -62.121 -8.295 37.035 1.00 93.56 479 ALA A N 1
ATOM 3791 C CA . ALA A 1 479 ? -61.569 -7.395 38.031 1.00 93.56 479 ALA A CA 1
ATOM 3792 C C . ALA A 1 479 ? -62.671 -6.955 39.007 1.00 93.56 479 ALA A C 1
ATOM 3794 O O . ALA A 1 479 ? -63.831 -6.759 38.635 1.00 93.56 479 ALA A O 1
ATOM 3795 N N . LEU A 1 480 ? -62.298 -6.785 40.271 1.00 95.56 480 LEU A N 1
ATOM 3796 C CA . LEU A 1 480 ? -63.142 -6.242 41.324 1.00 95.56 480 LEU A CA 1
ATOM 3797 C C . LEU A 1 480 ? -62.455 -5.010 41.911 1.00 95.56 480 LEU A C 1
ATOM 3799 O O . LEU A 1 480 ? -61.405 -5.133 42.538 1.00 95.56 480 LEU A O 1
ATOM 3803 N N . THR A 1 481 ? -63.060 -3.834 41.767 1.00 96.00 481 THR A N 1
ATOM 3804 C CA . THR A 1 481 ? -62.644 -2.653 42.531 1.00 96.00 481 THR A CA 1
ATOM 3805 C C . THR A 1 481 ? -63.452 -2.555 43.817 1.00 96.00 481 THR A C 1
ATOM 3807 O O . THR A 1 481 ? -64.680 -2.517 43.789 1.00 96.00 481 THR A O 1
ATOM 3810 N N . ILE A 1 482 ? -62.754 -2.477 44.946 1.00 95.81 482 ILE A N 1
ATOM 3811 C CA . ILE A 1 482 ? -63.308 -2.093 46.244 1.00 95.81 482 ILE A CA 1
ATOM 3812 C C . ILE A 1 482 ? -63.035 -0.605 46.428 1.00 95.81 482 ILE A C 1
ATOM 3814 O O . ILE A 1 482 ? -61.886 -0.184 46.324 1.00 95.81 482 ILE A O 1
ATOM 3818 N N . ALA A 1 483 ? -64.066 0.178 46.724 1.00 95.19 483 ALA A N 1
ATOM 3819 C CA . ALA A 1 483 ? -63.967 1.557 47.179 1.00 95.19 483 ALA A CA 1
ATOM 3820 C C . ALA A 1 483 ? -64.492 1.662 48.619 1.00 95.19 483 ALA A C 1
ATOM 3822 O O . ALA A 1 483 ? -65.516 1.065 48.944 1.00 95.19 483 ALA A O 1
ATOM 3823 N N . GLN A 1 484 ? -63.808 2.416 49.478 1.00 95.12 484 GLN A N 1
ATOM 3824 C CA . GLN A 1 484 ? -64.181 2.653 50.874 1.00 95.12 484 GLN A CA 1
ATOM 3825 C C . GLN A 1 484 ? -64.114 4.147 51.197 1.00 95.12 484 GLN A C 1
ATOM 3827 O O . GLN A 1 484 ? -63.097 4.787 50.928 1.00 95.12 484 GLN A O 1
ATOM 3832 N N . ALA A 1 485 ? -65.142 4.663 51.871 1.00 93.94 485 ALA A N 1
ATOM 3833 C CA . ALA A 1 485 ? -65.106 5.938 52.587 1.00 93.94 485 ALA A CA 1
ATOM 3834 C C . ALA A 1 485 ? -65.766 5.765 53.962 1.00 93.94 485 ALA A C 1
ATOM 3836 O O . ALA A 1 485 ? -66.859 5.211 54.061 1.00 93.94 485 ALA A O 1
ATOM 3837 N N . ASN A 1 486 ? -65.099 6.212 55.030 1.00 91.44 486 ASN A N 1
ATOM 3838 C CA . ASN A 1 486 ? -65.510 6.007 56.426 1.00 91.44 486 ASN A CA 1
ATOM 3839 C C . ASN A 1 486 ? -65.936 4.546 56.709 1.00 91.44 486 ASN A C 1
ATOM 3841 O O . ASN A 1 486 ? -65.092 3.644 56.772 1.00 91.44 486 ASN A O 1
ATOM 3845 N N . HIS A 1 487 ? -67.244 4.321 56.868 1.00 89.12 487 HIS A N 1
ATOM 3846 C CA . HIS A 1 487 ? -67.870 3.028 57.142 1.00 89.12 487 HIS A CA 1
ATOM 3847 C C . HIS A 1 487 ? -68.652 2.451 55.947 1.00 89.12 487 HIS A C 1
ATOM 3849 O O . HIS A 1 487 ? -69.251 1.390 56.095 1.00 89.12 487 HIS A O 1
ATOM 3855 N N . ALA A 1 488 ? -68.652 3.094 54.777 1.00 91.62 488 ALA A N 1
ATOM 3856 C CA . ALA A 1 488 ? -69.283 2.575 53.564 1.00 91.62 488 ALA A CA 1
ATOM 3857 C C . ALA A 1 488 ? -68.262 1.897 52.638 1.00 91.62 488 ALA A C 1
ATOM 3859 O O . ALA A 1 488 ? -67.136 2.374 52.469 1.00 91.62 488 ALA A O 1
ATOM 3860 N N . PHE A 1 489 ? -68.693 0.806 52.005 1.00 93.50 489 PHE A N 1
ATOM 3861 C CA . PHE A 1 489 ? -67.961 0.072 50.978 1.00 93.50 489 PHE A CA 1
ATOM 3862 C C . PHE A 1 489 ? -68.812 -0.059 49.717 1.00 93.50 489 PHE A C 1
ATOM 3864 O O . PHE A 1 489 ? -69.988 -0.420 49.781 1.00 93.50 489 PHE A O 1
ATOM 3871 N N . LEU A 1 490 ? -68.185 0.183 48.570 1.00 94.19 490 LEU A N 1
ATOM 3872 C CA . LEU A 1 490 ? -68.736 -0.031 47.240 1.00 94.19 490 LEU A CA 1
ATOM 3873 C C . LEU A 1 490 ? -67.842 -1.028 46.497 1.00 94.19 490 LEU A C 1
ATOM 3875 O O . LEU A 1 490 ? -66.678 -0.754 46.216 1.00 94.19 490 LEU A O 1
ATOM 3879 N N . PHE A 1 491 ? -68.399 -2.190 46.179 1.00 94.81 491 PHE A N 1
ATOM 3880 C CA . PHE A 1 491 ? -67.762 -3.241 45.393 1.00 94.81 491 PHE A CA 1
ATOM 3881 C C . PHE A 1 491 ? -68.246 -3.132 43.951 1.00 94.81 491 PHE A C 1
ATOM 3883 O O . PHE A 1 491 ? -69.450 -3.177 43.732 1.00 94.81 491 PHE A O 1
ATOM 3890 N N . ALA A 1 492 ? -67.349 -3.024 42.975 1.00 94.94 492 ALA A N 1
ATOM 3891 C CA . ALA A 1 492 ? -67.682 -2.924 41.556 1.00 94.94 492 ALA A CA 1
ATOM 3892 C C . ALA A 1 492 ? -66.953 -4.008 40.750 1.00 94.94 492 ALA A C 1
ATOM 3894 O O . ALA A 1 492 ? -65.723 -4.064 40.763 1.00 94.94 492 ALA A O 1
ATOM 3895 N N . SER A 1 493 ? -67.703 -4.857 40.045 1.00 94.44 493 SER A N 1
ATOM 3896 C CA . SER A 1 493 ? -67.158 -5.837 39.097 1.00 94.44 493 SER A CA 1
ATOM 3897 C C . SER A 1 493 ? -66.985 -5.206 37.715 1.00 94.44 493 SER A C 1
ATOM 3899 O O . SER A 1 493 ? -67.811 -4.388 37.305 1.00 94.44 493 SER A O 1
ATOM 3901 N N . HIS A 1 494 ? -65.916 -5.568 37.005 1.00 94.56 494 HIS A N 1
ATOM 3902 C CA . HIS A 1 494 ? -65.662 -5.157 35.624 1.00 94.56 494 HIS A CA 1
ATOM 3903 C C . HIS A 1 494 ? -64.779 -6.164 34.874 1.00 94.56 494 HIS A C 1
ATOM 3905 O O . HIS A 1 494 ? -63.791 -6.661 35.410 1.00 94.56 494 HIS A O 1
ATOM 3911 N N . LYS A 1 495 ? -65.074 -6.437 33.595 1.00 90.81 495 LYS A N 1
ATOM 3912 C CA . LYS A 1 495 ? -64.250 -7.340 32.750 1.00 90.81 495 LYS A CA 1
ATOM 3913 C C . LYS A 1 495 ? -62.865 -6.797 32.366 1.00 90.81 495 LYS A C 1
ATOM 3915 O O . LYS A 1 495 ? -62.114 -7.484 31.676 1.00 90.81 495 LYS A O 1
ATOM 3920 N N . GLN A 1 496 ? -62.532 -5.548 32.695 1.00 90.81 496 GLN A N 1
ATOM 3921 C CA . GLN A 1 496 ? -61.279 -4.914 32.269 1.00 90.81 496 GLN A CA 1
ATOM 3922 C C . GLN A 1 496 ? -60.276 -4.919 33.430 1.00 90.81 496 GLN A C 1
ATOM 3924 O O . GLN A 1 496 ? -60.619 -4.555 34.541 1.00 90.81 496 GLN A O 1
ATOM 3929 N N . ALA A 1 497 ? -59.008 -5.267 33.194 1.00 88.12 497 ALA A N 1
ATOM 3930 C CA . ALA A 1 497 ? -58.001 -5.313 34.268 1.00 88.12 497 ALA A CA 1
ATOM 3931 C C . ALA A 1 497 ? -57.711 -3.945 34.935 1.00 88.12 497 ALA A C 1
ATOM 3933 O O . ALA A 1 497 ? -57.004 -3.885 35.937 1.00 88.12 497 ALA A O 1
ATOM 3934 N N . ARG A 1 498 ? -58.217 -2.846 34.364 1.00 91.00 498 ARG A N 1
ATOM 3935 C CA . ARG A 1 498 ? -58.091 -1.472 34.863 1.00 91.00 498 ARG A CA 1
ATOM 3936 C C . ARG A 1 498 ? -59.387 -0.716 34.610 1.00 91.00 498 ARG A C 1
ATOM 3938 O O . ARG A 1 498 ? -59.996 -0.875 33.549 1.00 91.00 498 ARG A O 1
ATOM 3945 N N . LEU A 1 499 ? -59.772 0.141 35.553 1.00 90.38 499 LEU A N 1
ATOM 3946 C CA . LEU A 1 499 ? -60.926 1.024 35.384 1.00 90.38 499 LEU A CA 1
ATOM 3947 C C . LEU A 1 499 ? -60.680 2.039 34.262 1.00 90.38 499 LEU A C 1
ATOM 3949 O O . LEU A 1 499 ? -59.566 2.527 34.063 1.00 90.38 499 LEU A O 1
ATOM 3953 N N . ARG A 1 500 ? -61.744 2.419 33.544 1.00 89.62 500 ARG A N 1
ATOM 3954 C CA . ARG A 1 500 ? -61.644 3.476 32.528 1.00 89.62 500 ARG A CA 1
ATOM 3955 C C . ARG A 1 500 ? -61.322 4.832 33.179 1.00 89.62 500 ARG A C 1
ATOM 3957 O O . ARG A 1 500 ? -61.808 5.097 34.284 1.00 89.62 500 ARG A O 1
ATOM 3964 N N . PRO A 1 501 ? -60.563 5.720 32.504 1.00 89.50 501 PRO A N 1
ATOM 3965 C CA . PRO A 1 501 ? -60.231 7.042 33.029 1.00 89.50 501 PRO A CA 1
ATOM 3966 C C . PRO A 1 501 ? -61.459 7.797 33.556 1.00 89.50 501 PRO A C 1
ATOM 3968 O O . PRO A 1 501 ? -62.481 7.903 32.881 1.00 89.50 501 PRO A O 1
ATOM 3971 N N . GLY A 1 502 ? -61.362 8.294 34.791 1.00 89.12 502 GLY A N 1
ATOM 3972 C CA . GLY A 1 502 ? -62.444 8.996 35.488 1.00 89.12 502 GLY A CA 1
ATOM 3973 C C . GLY A 1 502 ? -63.470 8.109 36.209 1.00 89.12 502 GLY A C 1
ATOM 3974 O O . GLY A 1 502 ? -64.168 8.624 37.080 1.00 89.12 502 GLY A O 1
ATOM 3975 N N . VAL A 1 503 ? -63.552 6.797 35.942 1.00 92.25 503 VAL A N 1
ATOM 3976 C CA . VAL A 1 503 ? -64.487 5.903 36.665 1.00 92.25 503 VAL A CA 1
ATOM 3977 C C . VAL A 1 503 ? -64.069 5.731 38.128 1.00 92.25 503 VAL A C 1
ATOM 3979 O O . VAL A 1 503 ? -64.923 5.824 39.003 1.00 92.25 503 VAL A O 1
ATOM 3982 N N . ALA A 1 504 ? -62.768 5.594 38.415 1.00 91.06 504 ALA A N 1
ATOM 3983 C CA . ALA A 1 504 ? -62.257 5.528 39.790 1.00 91.06 504 ALA A CA 1
ATOM 3984 C C . ALA A 1 504 ? -62.669 6.757 40.625 1.00 91.06 504 ALA A C 1
ATOM 3986 O O . ALA A 1 504 ? -63.173 6.611 41.735 1.00 91.06 504 ALA A O 1
ATOM 3987 N N . ASN A 1 505 ? -62.558 7.965 40.058 1.00 91.62 505 ASN A N 1
ATOM 3988 C CA . ASN A 1 505 ? -62.973 9.200 40.730 1.00 91.62 505 ASN A CA 1
ATOM 3989 C C . ASN A 1 505 ? -64.493 9.245 40.970 1.00 91.62 505 ASN A C 1
ATOM 3991 O O . ASN A 1 505 ? -64.924 9.708 42.020 1.00 91.62 505 ASN A O 1
ATOM 3995 N N . LYS A 1 506 ? -65.312 8.736 40.035 1.00 93.38 506 LYS A N 1
ATOM 3996 C CA . LYS A 1 506 ? -66.768 8.634 40.236 1.00 93.38 506 LYS A CA 1
ATOM 3997 C C . LYS A 1 506 ? -67.125 7.655 41.355 1.00 93.38 506 LYS A C 1
ATOM 3999 O O . LYS A 1 506 ? -67.929 8.002 42.210 1.00 93.38 506 LYS A O 1
ATOM 4004 N N . LEU A 1 507 ? -66.504 6.473 41.384 1.00 92.75 507 LEU A N 1
ATOM 4005 C CA . LEU A 1 507 ? -66.696 5.493 42.461 1.00 92.75 507 LEU A CA 1
ATOM 4006 C C . LEU A 1 507 ? -66.284 6.067 43.826 1.00 92.75 507 LEU A C 1
ATOM 4008 O O . LEU A 1 507 ? -66.981 5.842 44.812 1.00 92.75 507 LEU A O 1
ATOM 4012 N N . ALA A 1 508 ? -65.208 6.862 43.867 1.00 92.00 508 ALA A N 1
ATOM 4013 C CA . ALA A 1 508 ? -64.764 7.584 45.057 1.00 92.00 508 ALA A CA 1
ATOM 4014 C C . ALA A 1 508 ? -65.816 8.584 45.562 1.00 92.00 508 ALA A C 1
ATOM 4016 O O . ALA A 1 508 ? -66.186 8.543 46.732 1.00 92.00 508 ALA A O 1
ATOM 4017 N N . SER A 1 509 ? -66.344 9.444 44.683 1.00 92.75 509 SER A N 1
ATOM 4018 C CA . SER A 1 509 ? -67.418 10.377 45.046 1.00 92.75 509 SER A CA 1
ATOM 4019 C C . SER A 1 509 ? -68.675 9.646 45.521 1.00 92.75 509 SER A C 1
ATOM 4021 O O . SER A 1 509 ? -69.241 10.019 46.542 1.00 92.75 509 SER A O 1
ATOM 4023 N N . ILE A 1 510 ? -69.086 8.574 44.835 1.00 91.75 510 ILE A N 1
ATOM 4024 C CA . ILE A 1 510 ? -70.298 7.820 45.186 1.00 91.75 510 ILE A CA 1
ATOM 4025 C C . ILE A 1 510 ? -70.166 7.170 46.569 1.00 91.75 510 ILE A C 1
ATOM 4027 O O . ILE A 1 510 ? -71.072 7.318 47.384 1.00 91.75 510 ILE A O 1
ATOM 4031 N N . VAL A 1 511 ? -69.042 6.511 46.888 1.00 92.50 511 VAL A N 1
ATOM 4032 C CA . VAL A 1 511 ? -68.874 5.912 48.227 1.00 92.50 511 VAL A CA 1
ATOM 4033 C C . VAL A 1 511 ? -68.774 6.975 49.333 1.00 92.50 511 VAL A C 1
ATOM 4035 O O . VAL A 1 511 ? -69.254 6.734 50.438 1.00 92.50 511 VAL A O 1
ATOM 4038 N N . VAL A 1 512 ? -68.239 8.170 49.039 1.00 91.31 512 VAL A N 1
ATOM 4039 C CA . VAL A 1 512 ? -68.224 9.310 49.978 1.00 91.31 512 VAL A CA 1
ATOM 4040 C C . VAL A 1 512 ? -69.629 9.852 50.252 1.00 91.31 512 VAL A C 1
ATOM 4042 O O . VAL A 1 512 ? -69.931 10.136 51.408 1.00 91.31 512 VAL A O 1
ATOM 4045 N N . GLU A 1 513 ? -70.504 9.975 49.251 1.00 89.56 513 GLU A N 1
ATOM 4046 C CA . GLU A 1 513 ? -71.889 10.411 49.489 1.00 89.56 513 GLU A CA 1
ATOM 4047 C C . GLU A 1 513 ? -72.716 9.327 50.204 1.00 89.56 513 GLU A C 1
ATOM 4049 O O . GLU A 1 513 ? -73.389 9.628 51.189 1.00 89.56 513 GLU A O 1
ATOM 4054 N N . VAL A 1 514 ? -72.581 8.047 49.826 1.00 87.06 514 VAL A N 1
ATOM 4055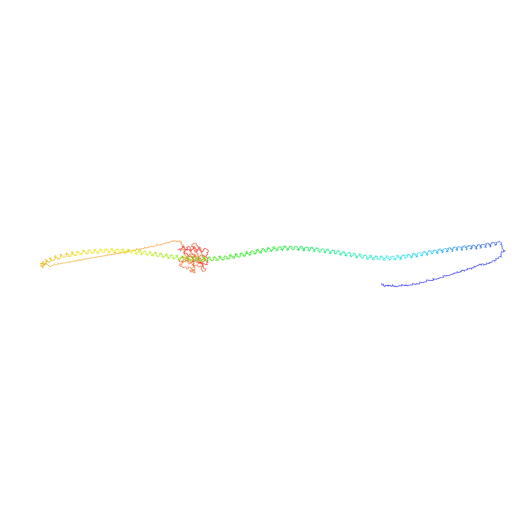 C CA . VAL A 1 514 ? -73.218 6.925 50.551 1.00 87.06 514 VAL A CA 1
ATOM 4056 C C . VAL A 1 514 ? -72.773 6.884 52.022 1.00 87.06 514 VAL A C 1
ATOM 4058 O O . VAL A 1 514 ? -73.590 6.627 52.906 1.00 87.06 514 VAL A O 1
ATOM 4061 N N . ALA A 1 515 ? -71.507 7.205 52.317 1.00 87.38 515 ALA A N 1
ATOM 4062 C CA . ALA A 1 515 ? -71.000 7.305 53.687 1.00 87.38 515 ALA A CA 1
ATOM 4063 C C . ALA A 1 515 ? -71.612 8.457 54.511 1.00 87.38 515 ALA A C 1
ATOM 4065 O O . ALA A 1 515 ? -71.531 8.413 55.737 1.00 87.38 515 ALA A O 1
ATOM 4066 N N . LYS A 1 516 ? -72.212 9.473 53.871 1.00 87.56 516 LYS A N 1
ATOM 4067 C CA . LYS A 1 516 ? -72.991 10.529 54.548 1.00 87.56 516 LYS A CA 1
ATOM 4068 C C . LYS A 1 516 ? -74.461 10.154 54.708 1.00 87.56 516 LYS A C 1
ATOM 4070 O O . LYS A 1 516 ? -75.074 10.571 55.682 1.00 87.56 516 LYS A O 1
ATOM 4075 N N . MET A 1 517 ? -75.018 9.396 53.761 1.00 83.50 517 MET A N 1
ATOM 4076 C CA . MET A 1 517 ? -76.414 8.941 53.805 1.00 83.50 517 MET A CA 1
ATOM 4077 C C . MET A 1 517 ? -76.655 7.858 54.862 1.00 83.50 517 MET A C 1
ATOM 4079 O O . MET A 1 517 ? -77.722 7.817 55.465 1.00 83.50 517 MET A O 1
ATOM 4083 N N . TYR A 1 518 ? -75.662 6.998 55.111 1.00 80.94 518 TYR A N 1
ATOM 4084 C CA . TYR A 1 518 ? -75.769 5.887 56.060 1.00 80.94 518 TYR A CA 1
ATOM 4085 C C . TYR A 1 518 ? -74.664 5.937 57.143 1.00 80.94 518 TYR A C 1
ATOM 4087 O O . TYR A 1 518 ? -73.909 4.965 57.256 1.00 80.94 518 TYR A O 1
ATOM 4095 N N . PRO A 1 519 ? -74.562 7.016 57.949 1.00 72.56 519 PRO A N 1
ATOM 4096 C CA . PRO A 1 519 ? -73.462 7.267 58.898 1.00 72.56 519 PRO A CA 1
ATOM 4097 C C . PRO A 1 519 ? -73.364 6.203 59.999 1.00 72.56 519 PRO A C 1
ATOM 4099 O O . PRO A 1 519 ? -74.375 5.962 60.695 1.00 72.56 519 PRO A O 1
#

pLDDT: mean 78.8, std 20.03, range [28.12, 96.94]

Foldseek 3Di:
DDDDDDDDDDDDDDDDDDDDDDDDDDDDDDDDDDDDDDDDPDDDPPPPVVPVVVVVVVVVVVVVVVVVVVVVVVVVVVVVVVVVVVVVVVVVVVVVVVVVVVVVVVVVVVVVVVVVVVVVVVVVVVVVVVVVVVVVVVVVVVVVVVVVVVVVVVVVVVVVVVVVVVVVVVVVVVVVVVVVVVVVVVVVVVVVVVVVVVVVVVVVVVVVVVVVVVVVVVVVVVVVVVVVVVVVVVVVVVVVVVVVVVVVVVVVVVVVVVVVVVVVVVVVVVVVVVVVVVVVVVVVVVVVVVVVVVVVVVVVVVVVVVVVVVVVVVVVVVVVVVVVVVVVVVVVVVVVVVVVVVVVVVVVVVVVVPVVVVVPPPDDDDYDDYDYYDEDEYDEEEDDDDDEDEDDDDDDDDPDPCQPQVLFVVLCPPPFWPGKWKDFALGDTRHTPDPPVCVVVQDDPSSHSVCSVVPAPAWQDWDDDVQKTWTWHDDPQWIWIWMAGDGMIMITIGNDSDDDPPSVVVNNVSNNVVVVVPD

Sequence (519 aa):
METTEPESQQNLEGGSSDEGDKFHVSHVGPDDLETQDTQWLRMDPSLTRAVLAKTEEELLGGLAALMRSKVEHEQVNRRLAQVHIDNQQARQGLEAVKDQIRRAEQEVATRLNEQARLNEEITRIRAELDALRRDHQGYAELVAVLKNELSQTRQSLDQTQLNLNAAREATENQFVAHREALDRLAQTHHETRALEGRLVNLREEVEERIRAREALIADLLALQDHVGDLTARREALVADSSAIEAHHADLHDMVAGLRLEHSNLLTEIENLHQAATNHGKAGQRLASSLQELQLEVDQRALERESLLQQVSETQARLTNLLSTKGTLERSIDEAGARHFALQSEIAALESHLRELASAAESAEKARNEEGLPLLFGVETQRVAREWDCYALESEFHTEEELDADKVAELVAILPGLDGCMLVKNHGPVLASQLPERLHSHLKVPNRNYQLLFERLEDKLEEYNLQNARLATYKIGEEALTIAQANHAFLFASHKQARLRPGVANKLASIVVEVAKMYP

Radius of gyration: 132.1 Å; chains: 1; bounding box: 260×53×393 Å